Protein AF-A0A838JXX9-F1 (afdb_monomer_lite)

Foldseek 3Di:
DDDPFDQAFLQVQALAEEEECDLFQDPPLEGDPCNLVLLVVCVVVVHHYAYEYLAQADALQRSQVSSVVNNHHDDSLRYFYLLLLQLVVDAAQQEEAEDYHPSNVVSVVVSNHHYDDALVRHQAYEFFDDPPDDPSSLVSSLSNLLVPRAAAYSALDQWDQDPVGTDGGRVVVQVSSCVSNVDHHDYRAFLALSRVVSSCVRTDPDAYEYEEQDLRGGVNSQVVVVHAYEHECSGDDHPVCLCVRPPNHLYYHPGSVSSRPRQRQLDPVQKDKDADDLVCQVLVVVQCVQVVNPVVDDCSNVVVVVLVVVVFAQFIFIDGPNHGFWTWRKGDPLAAIETEDIGGHPSCPPNCNSVVSVVVRCVGCVVVVHPYYDYDDDPPPVVVVVVCVVVVDDDDDDDDDDDDDDPDDPPDDD

pLDDT: mean 88.11, std 12.39, range [24.52, 98.75]

Sequence (414 aa):
MRAPGAAGAIVDRYAGVVFDVDGVLLRLHQPIDGAAESLAALRQRGIAVAFVTNNASRTSAQVADALEAAGIAADAEQVTTSSTAAAQLLKPGTRCLVIGMDGLRTALADRGCPTVTEPDGADAVVVGLQTDLTWDDLRRATLALARGARFLGTNADRSYPAPEGPWPGNGAILAALATASGRQPEIAGKPSPALFRAAAERLPAGPLLMVGDRPETDLDGAAALGWDTALVLTGVTPATEADAVRPRPTWVLQDLRALLDHVPSVPRDDVIVRPARATDSSAILGLWDQAGMLGYTREPERDISAVLAADAGAFLVAEAAGETVGVLMGSNDGRRGWINRLAIAPQHRARGIGRALVAEAERVMGAGGLPQANLLVFADNRDAQDFWERLGYSASAPVTLRSKRLGASPADPC

Radius of gyration: 27.21 Å; chains: 1; bounding box: 57×58×82 Å

Structure (mmCIF, N/CA/C/O backbone):
data_AF-A0A838JXX9-F1
#
_entry.id   AF-A0A838JXX9-F1
#
loop_
_atom_site.group_PDB
_atom_site.id
_atom_site.type_symbol
_atom_site.label_atom_id
_atom_site.label_alt_id
_atom_site.label_comp_id
_atom_site.label_asym_id
_atom_site.label_entity_id
_atom_site.label_seq_id
_atom_site.pdbx_PDB_ins_code
_atom_site.Cartn_x
_atom_site.Cartn_y
_atom_site.Cartn_z
_atom_site.occupancy
_atom_site.B_iso_or_equiv
_atom_site.auth_seq_id
_atom_site.auth_comp_id
_atom_site.auth_asym_id
_atom_site.auth_atom_id
_atom_site.pdbx_PDB_model_num
ATOM 1 N N . MET A 1 1 ? -31.730 -11.196 6.266 1.00 27.06 1 MET A N 1
ATOM 2 C CA . MET A 1 1 ? -31.834 -10.424 7.522 1.00 27.06 1 MET A CA 1
ATOM 3 C C . MET A 1 1 ? -30.826 -11.029 8.496 1.00 27.06 1 MET A C 1
ATOM 5 O O . MET A 1 1 ? -31.078 -12.119 8.990 1.00 27.06 1 MET A O 1
ATOM 9 N N . ARG A 1 2 ? -29.625 -10.447 8.646 1.00 27.64 2 ARG A N 1
ATOM 10 C CA . ARG A 1 2 ? -28.645 -10.912 9.651 1.00 27.64 2 ARG A CA 1
ATOM 11 C C . ARG A 1 2 ? -29.079 -10.369 11.016 1.00 27.64 2 ARG A C 1
ATOM 13 O O . ARG A 1 2 ? -29.507 -9.222 11.091 1.00 27.64 2 ARG A O 1
ATOM 20 N N . ALA A 1 3 ? -29.032 -11.212 12.046 1.00 24.52 3 ALA A N 1
ATOM 21 C CA . ALA A 1 3 ? -29.399 -10.845 13.410 1.00 24.52 3 ALA A CA 1
ATOM 22 C C . ALA A 1 3 ? -28.509 -9.694 13.932 1.00 24.52 3 ALA A C 1
ATOM 24 O O . ALA A 1 3 ? -27.308 -9.695 13.643 1.00 24.52 3 ALA A O 1
ATOM 25 N N . PRO A 1 4 ? -29.060 -8.732 14.690 1.00 31.09 4 PRO A N 1
ATOM 26 C CA . PRO A 1 4 ? -28.270 -7.682 15.317 1.00 31.09 4 PRO A CA 1
ATOM 27 C C . PRO A 1 4 ? -27.535 -8.275 16.532 1.00 31.09 4 PRO A C 1
ATOM 29 O O . PRO A 1 4 ? -28.179 -8.823 17.422 1.00 31.09 4 PRO A O 1
ATOM 32 N N . GLY A 1 5 ? -26.196 -8.217 16.548 1.00 34.38 5 GLY A N 1
ATOM 33 C CA . GLY A 1 5 ? -25.401 -8.467 17.765 1.00 34.38 5 GLY A CA 1
ATOM 34 C C . GLY A 1 5 ? -24.294 -9.535 17.732 1.00 34.38 5 GLY A C 1
ATOM 35 O O . GLY A 1 5 ? -23.682 -9.768 18.769 1.00 34.38 5 GLY A O 1
ATOM 36 N N . ALA A 1 6 ? -23.976 -10.185 16.607 1.00 36.53 6 ALA A N 1
ATOM 37 C CA . ALA A 1 6 ? -22.829 -11.106 16.569 1.00 36.53 6 ALA A CA 1
ATOM 38 C C . ALA A 1 6 ? -21.516 -10.349 16.292 1.00 36.53 6 ALA A C 1
ATOM 40 O O . ALA A 1 6 ? -21.405 -9.675 15.267 1.00 36.53 6 ALA A O 1
ATOM 41 N N . ALA A 1 7 ? -20.526 -10.485 17.183 1.00 50.16 7 ALA A N 1
ATOM 42 C CA . ALA A 1 7 ? -19.151 -10.048 16.940 1.00 50.16 7 ALA A CA 1
ATOM 43 C C . ALA A 1 7 ? -18.660 -10.579 15.584 1.00 50.16 7 ALA A C 1
ATOM 45 O O . ALA A 1 7 ? -18.710 -11.781 15.339 1.00 50.16 7 ALA A O 1
ATOM 46 N N . GLY A 1 8 ? -18.241 -9.681 14.693 1.00 68.62 8 GLY A N 1
ATOM 47 C CA . GLY A 1 8 ? -17.673 -10.039 13.394 1.00 68.62 8 GLY A CA 1
ATOM 48 C C . GLY A 1 8 ? -16.162 -10.231 13.479 1.00 68.62 8 GLY A C 1
ATOM 49 O O . GLY A 1 8 ? -15.490 -9.604 14.305 1.00 68.62 8 GLY A O 1
ATOM 50 N N . ALA A 1 9 ? -15.620 -11.069 12.602 1.00 85.75 9 ALA A N 1
ATOM 51 C CA . ALA A 1 9 ? -14.184 -11.120 12.365 1.00 85.75 9 ALA A CA 1
ATOM 52 C C . ALA A 1 9 ? -13.671 -9.750 11.881 1.00 85.75 9 ALA A C 1
ATOM 54 O O . ALA A 1 9 ? -14.455 -8.965 11.337 1.00 85.75 9 ALA A O 1
ATOM 55 N N . ILE A 1 10 ? -12.369 -9.460 12.027 1.00 87.50 10 ILE A N 1
ATOM 56 C CA . ILE A 1 10 ? -11.745 -8.238 11.467 1.00 87.50 10 ILE A CA 1
ATOM 57 C C . ILE A 1 10 ? -12.203 -8.018 10.022 1.00 87.50 10 ILE A C 1
ATOM 59 O O . ILE A 1 10 ? -12.640 -6.922 9.663 1.00 87.50 10 ILE A O 1
ATOM 63 N N . VAL A 1 11 ? -12.152 -9.082 9.219 1.00 91.38 11 VAL A N 1
ATOM 64 C CA . VAL A 1 11 ? -12.445 -9.018 7.789 1.00 91.38 11 VAL A CA 1
ATOM 65 C C . VAL A 1 11 ? -13.894 -8.648 7.460 1.00 91.38 11 VAL A C 1
ATOM 67 O O . VAL A 1 11 ? -14.149 -8.045 6.422 1.00 91.38 11 VAL A O 1
ATOM 70 N N . ASP A 1 12 ? -14.845 -8.914 8.361 1.00 88.50 12 ASP A N 1
ATOM 71 C CA . ASP A 1 12 ? -16.271 -8.648 8.126 1.00 88.50 12 ASP A CA 1
ATOM 72 C C . ASP A 1 12 ? -16.591 -7.134 8.078 1.00 88.50 12 ASP A C 1
ATOM 74 O O . ASP A 1 12 ? -17.714 -6.740 7.761 1.00 88.50 12 ASP A O 1
ATOM 78 N N . ARG A 1 13 ? -15.614 -6.270 8.394 1.00 86.12 13 ARG A N 1
ATOM 79 C CA . ARG A 1 13 ? -15.711 -4.802 8.308 1.00 86.12 13 ARG A CA 1
ATOM 80 C C . ARG A 1 13 ? -15.449 -4.251 6.905 1.00 86.12 13 ARG A C 1
ATOM 82 O O . ARG A 1 13 ? -15.676 -3.062 6.680 1.00 86.12 13 ARG A O 1
ATOM 89 N N . TYR A 1 14 ? -14.964 -5.088 5.992 1.00 90.12 14 TYR A N 1
ATOM 90 C CA . TYR A 1 14 ? -14.453 -4.668 4.693 1.00 90.12 14 TYR A CA 1
ATOM 91 C C . TYR A 1 14 ? -15.254 -5.285 3.551 1.00 90.12 14 TYR A C 1
ATOM 93 O O . TYR A 1 14 ? -15.681 -6.435 3.609 1.00 90.12 14 TYR A O 1
ATOM 101 N N . ALA A 1 15 ? -15.453 -4.500 2.496 1.00 90.06 15 ALA A N 1
ATOM 102 C CA . ALA A 1 15 ? -16.063 -4.951 1.250 1.00 90.06 15 ALA A CA 1
ATOM 103 C C . ALA A 1 15 ? -15.082 -5.779 0.402 1.00 90.06 15 ALA A C 1
ATOM 105 O O . ALA A 1 15 ? -15.499 -6.639 -0.374 1.00 90.06 15 ALA A O 1
ATOM 106 N N . GLY A 1 16 ? -13.781 -5.540 0.573 1.00 95.88 16 GLY A N 1
ATOM 107 C CA . GLY A 1 16 ? -12.724 -6.308 -0.063 1.00 95.88 16 GLY A CA 1
ATOM 108 C C . GLY A 1 16 ? -11.379 -6.116 0.626 1.00 95.88 16 GLY A C 1
ATOM 109 O O . GLY A 1 16 ? -11.169 -5.149 1.363 1.00 95.88 16 GLY A O 1
ATOM 110 N N . VAL A 1 17 ? -10.473 -7.057 0.380 1.00 97.81 17 VAL A N 1
ATOM 111 C CA . VAL A 1 17 ? -9.122 -7.054 0.944 1.00 97.81 17 VAL A CA 1
ATOM 112 C C . VAL A 1 17 ? -8.101 -7.129 -0.181 1.00 97.81 17 VAL A C 1
ATOM 114 O O . VAL A 1 17 ? -8.206 -7.966 -1.078 1.00 97.81 17 VAL A O 1
ATOM 117 N N . VAL A 1 18 ? -7.113 -6.245 -0.128 1.00 98.06 18 VAL A N 1
ATOM 118 C CA . VAL A 1 18 ? -5.966 -6.233 -1.030 1.00 98.06 18 VAL A CA 1
ATOM 119 C C . VAL A 1 18 ? -4.769 -6.788 -0.271 1.00 98.06 18 VAL A C 1
ATOM 121 O O . VAL A 1 18 ? -4.442 -6.288 0.801 1.00 98.06 18 VAL A O 1
ATOM 124 N N . PHE A 1 19 ? -4.129 -7.819 -0.810 1.00 98.06 19 PHE A N 1
ATOM 125 C CA . PHE A 1 19 ? -2.959 -8.452 -0.204 1.00 98.06 19 PHE A CA 1
ATOM 126 C C . PHE A 1 19 ? -1.712 -8.131 -1.009 1.00 98.06 19 PHE A C 1
ATOM 128 O O . PHE A 1 19 ? -1.708 -8.332 -2.226 1.00 98.06 19 PHE A O 1
ATOM 135 N N . ASP A 1 20 ? -0.641 -7.709 -0.338 1.00 96.88 20 ASP A N 1
ATOM 136 C CA . ASP A 1 20 ? 0.683 -7.905 -0.917 1.00 96.88 20 ASP A CA 1
ATOM 137 C C . ASP A 1 20 ? 0.960 -9.403 -1.119 1.00 96.88 20 ASP A C 1
ATOM 139 O O . ASP A 1 20 ? 0.375 -10.257 -0.450 1.00 96.88 20 ASP A O 1
ATOM 143 N N . VAL A 1 21 ? 1.836 -9.736 -2.061 1.00 95.38 21 VAL A N 1
ATOM 144 C CA . VAL A 1 21 ? 2.231 -11.123 -2.327 1.00 95.38 21 VAL A CA 1
ATOM 145 C C . VAL A 1 21 ? 3.473 -11.496 -1.523 1.00 95.38 21 VAL A C 1
ATOM 147 O O . VAL A 1 21 ? 3.446 -12.457 -0.751 1.00 95.38 21 VAL A O 1
ATOM 150 N N . ASP A 1 22 ? 4.565 -10.758 -1.702 1.00 90.56 22 ASP A N 1
ATOM 151 C CA . ASP A 1 22 ? 5.859 -11.076 -1.102 1.00 90.56 22 ASP A CA 1
ATOM 152 C C . ASP A 1 22 ? 5.858 -10.716 0.394 1.00 90.56 22 ASP A C 1
ATOM 154 O O . ASP A 1 22 ? 5.472 -9.625 0.768 1.00 90.56 22 ASP A O 1
ATOM 158 N N . GLY A 1 23 ? 6.260 -11.632 1.278 1.00 87.31 23 GLY A N 1
ATOM 159 C CA . GLY A 1 23 ? 6.264 -11.399 2.734 1.00 87.31 23 GLY A CA 1
ATOM 160 C C . GLY A 1 23 ? 4.901 -11.560 3.425 1.00 87.31 23 GLY A C 1
ATOM 161 O O . GLY A 1 23 ? 4.857 -11.698 4.652 1.00 87.31 23 GLY A O 1
ATOM 162 N N . VAL A 1 24 ? 3.814 -11.651 2.650 1.00 95.56 24 VAL A N 1
ATOM 163 C CA . VAL A 1 24 ? 2.431 -11.808 3.142 1.00 95.56 24 VAL A CA 1
ATOM 164 C C . VAL A 1 24 ? 1.809 -13.146 2.736 1.00 95.56 24 VAL A C 1
ATOM 166 O O . VAL A 1 24 ? 1.259 -13.849 3.581 1.00 95.56 24 VAL A O 1
ATOM 169 N N . LEU A 1 25 ? 1.934 -13.533 1.463 1.00 96.50 25 LEU A N 1
ATOM 170 C CA . LEU A 1 25 ? 1.419 -14.801 0.929 1.00 96.50 25 LEU A CA 1
ATOM 171 C C . LEU A 1 25 ? 2.540 -15.785 0.623 1.00 96.50 25 LEU A C 1
ATOM 173 O O . LEU A 1 25 ? 2.426 -16.976 0.911 1.00 96.50 25 LEU A O 1
ATOM 177 N N . LEU A 1 26 ? 3.630 -15.273 0.054 1.00 92.50 26 LEU A N 1
ATOM 178 C CA . LEU A 1 26 ? 4.782 -16.050 -0.372 1.00 92.50 26 LEU A CA 1
ATOM 179 C C . LEU A 1 26 ? 6.061 -15.476 0.232 1.00 92.50 26 LEU A C 1
ATOM 181 O O . LEU A 1 26 ? 6.253 -14.265 0.317 1.00 92.50 26 LEU A O 1
ATOM 185 N N . ARG A 1 27 ? 7.001 -16.353 0.571 1.00 87.69 27 ARG A N 1
ATOM 186 C CA . ARG A 1 27 ? 8.402 -16.001 0.793 1.00 87.69 27 ARG A CA 1
ATOM 187 C C . ARG A 1 27 ? 9.219 -16.602 -0.342 1.00 87.69 27 ARG A C 1
ATOM 189 O O . ARG A 1 27 ? 9.474 -17.805 -0.364 1.00 87.69 27 ARG A O 1
ATOM 196 N N . LEU A 1 28 ? 9.614 -15.760 -1.300 1.00 83.31 28 LEU A N 1
ATOM 197 C CA . LEU A 1 28 ? 10.193 -16.170 -2.587 1.00 83.31 28 LEU A CA 1
ATOM 198 C C . LEU A 1 28 ? 9.243 -17.072 -3.399 1.00 83.31 28 LEU A C 1
ATOM 200 O O . LEU A 1 28 ? 8.471 -16.592 -4.220 1.00 83.31 28 LEU A O 1
ATOM 204 N N . HIS A 1 29 ? 9.329 -18.385 -3.195 1.00 81.00 29 HIS A N 1
ATOM 205 C CA . HIS A 1 29 ? 8.509 -19.402 -3.861 1.00 81.00 29 HIS A CA 1
ATOM 206 C C . HIS A 1 29 ? 7.795 -20.320 -2.861 1.00 81.00 29 HIS A C 1
ATOM 208 O O . HIS A 1 29 ? 7.113 -21.252 -3.272 1.00 81.00 29 HIS A O 1
ATOM 214 N N . GLN A 1 30 ? 7.983 -20.094 -1.558 1.00 87.81 30 GLN A N 1
ATOM 215 C CA . GLN A 1 30 ? 7.383 -20.910 -0.511 1.00 87.81 30 GLN A CA 1
ATOM 216 C C . GLN A 1 30 ? 6.131 -20.222 0.040 1.00 87.81 30 GLN A C 1
ATOM 218 O O . GLN A 1 30 ? 6.187 -19.014 0.287 1.00 87.81 30 GLN A O 1
ATOM 223 N N . PRO A 1 31 ? 5.025 -20.953 0.259 1.00 93.38 31 PRO A N 1
ATOM 224 C CA . PRO A 1 31 ? 3.861 -20.414 0.951 1.00 93.38 31 PRO A CA 1
ATOM 225 C C . PRO A 1 31 ? 4.226 -19.961 2.363 1.00 93.38 31 PRO A C 1
ATOM 227 O O . PRO A 1 31 ? 5.012 -20.611 3.057 1.00 93.38 31 PRO A O 1
ATOM 230 N N . ILE A 1 32 ? 3.620 -18.863 2.802 1.00 94.00 32 ILE A N 1
ATOM 231 C CA . ILE A 1 32 ? 3.613 -18.482 4.213 1.00 94.00 32 ILE A CA 1
ATOM 232 C C . ILE A 1 32 ? 2.564 -19.324 4.944 1.00 94.00 32 ILE A C 1
ATOM 234 O O . ILE A 1 32 ? 1.447 -19.507 4.458 1.00 94.00 32 ILE A O 1
ATOM 238 N N . ASP A 1 33 ? 2.939 -19.851 6.111 1.00 93.94 33 ASP A N 1
ATOM 239 C CA . ASP A 1 33 ? 2.070 -20.695 6.936 1.00 93.94 33 ASP A CA 1
ATOM 240 C C . ASP A 1 33 ? 0.742 -19.992 7.262 1.00 93.94 33 ASP A C 1
ATOM 242 O O . ASP A 1 33 ? 0.721 -18.833 7.680 1.00 93.94 33 ASP A O 1
ATOM 246 N N . GLY A 1 34 ? -0.375 -20.695 7.066 1.00 92.62 34 GLY A N 1
ATOM 247 C CA . GLY A 1 34 ? -1.721 -20.174 7.302 1.00 92.62 34 GLY A CA 1
ATOM 248 C C . GLY A 1 34 ? -2.283 -19.264 6.203 1.00 92.62 34 GLY A C 1
ATOM 249 O O . GLY A 1 34 ? -3.446 -18.862 6.306 1.00 92.62 34 GLY A O 1
ATOM 250 N N . ALA A 1 35 ? -1.516 -18.909 5.163 1.00 95.44 35 ALA A N 1
ATOM 251 C CA . ALA A 1 35 ? -1.989 -18.005 4.112 1.00 95.44 35 ALA A CA 1
ATOM 252 C C . ALA A 1 35 ? -3.104 -18.629 3.259 1.00 95.44 35 ALA A C 1
ATOM 254 O O . ALA A 1 35 ? -4.145 -18.000 3.040 1.00 95.44 35 ALA A O 1
ATOM 255 N N . ALA A 1 36 ? -2.916 -19.878 2.823 1.00 95.50 36 ALA A N 1
ATOM 256 C CA . ALA A 1 36 ? -3.867 -20.585 1.968 1.00 95.50 36 ALA A CA 1
ATOM 257 C C . ALA A 1 36 ? -5.201 -20.830 2.686 1.00 95.50 36 ALA A C 1
ATOM 259 O O . ALA A 1 36 ? -6.271 -20.527 2.152 1.00 95.50 36 ALA A O 1
ATOM 260 N N . GLU A 1 37 ? -5.141 -21.298 3.933 1.00 95.88 37 GLU A N 1
ATOM 261 C CA . GLU A 1 37 ? -6.308 -21.550 4.776 1.00 95.88 37 GLU A CA 1
ATOM 262 C C . GLU A 1 37 ? -7.079 -20.258 5.061 1.00 95.88 37 GLU A C 1
ATOM 264 O O . GLU A 1 37 ? -8.312 -20.241 4.991 1.00 95.88 37 GLU A O 1
ATOM 269 N N . SER A 1 38 ? -6.366 -19.159 5.329 1.00 96.12 38 SER A N 1
ATOM 270 C CA . SER A 1 38 ? -6.983 -17.856 5.595 1.00 96.12 38 SER A CA 1
ATOM 271 C C . SER A 1 38 ? -7.722 -17.331 4.366 1.00 96.12 38 SER A C 1
ATOM 273 O O . SER A 1 38 ? -8.893 -16.966 4.463 1.00 96.12 38 SER A O 1
ATOM 275 N N . LEU A 1 39 ? -7.099 -17.354 3.183 1.00 96.62 39 LEU A N 1
ATOM 276 C CA . LEU A 1 39 ? -7.752 -16.918 1.944 1.00 96.62 39 LEU A CA 1
ATOM 277 C C . LEU A 1 39 ? -8.941 -17.802 1.562 1.00 96.62 39 LEU A C 1
ATOM 279 O O . LEU A 1 39 ? -9.971 -17.278 1.129 1.00 96.62 39 LEU A O 1
ATOM 283 N N . ALA A 1 40 ? -8.847 -19.117 1.767 1.00 95.94 40 ALA A N 1
ATOM 284 C CA . ALA A 1 40 ? -9.978 -20.016 1.571 1.00 95.94 40 ALA A CA 1
ATOM 285 C C . ALA A 1 40 ? -11.153 -19.653 2.497 1.00 95.94 40 ALA A C 1
ATOM 287 O O . ALA A 1 40 ? -12.294 -19.554 2.039 1.00 95.94 40 ALA A O 1
ATOM 288 N N . ALA A 1 41 ? -10.885 -19.379 3.777 1.00 94.75 41 ALA A N 1
ATOM 289 C CA . ALA A 1 41 ? -11.904 -18.963 4.739 1.00 94.75 41 ALA A CA 1
ATOM 290 C C . ALA A 1 41 ? -12.523 -17.592 4.400 1.00 94.75 41 ALA A C 1
ATOM 292 O O . ALA A 1 41 ? -13.737 -17.414 4.528 1.00 94.75 41 ALA A O 1
ATOM 293 N N . LEU A 1 42 ? -11.725 -16.634 3.919 1.00 94.19 42 LEU A N 1
ATOM 294 C CA . LEU A 1 42 ? -12.211 -15.331 3.449 1.00 94.19 42 LEU A CA 1
ATOM 295 C C . LEU A 1 42 ? -13.163 -15.486 2.254 1.00 94.19 42 LEU A C 1
ATOM 297 O O . LEU A 1 42 ? -14.248 -14.900 2.243 1.00 94.19 42 LEU A O 1
ATOM 301 N N . ARG A 1 43 ? -12.806 -16.336 1.285 1.00 92.38 43 ARG A N 1
ATOM 302 C CA . ARG A 1 43 ? -13.653 -16.642 0.121 1.00 92.38 43 ARG A CA 1
ATOM 303 C C . ARG A 1 43 ? -14.957 -17.328 0.521 1.00 92.38 43 ARG A C 1
ATOM 305 O O . ARG A 1 43 ? -16.014 -16.945 0.032 1.00 92.38 43 ARG A O 1
ATOM 312 N N . GLN A 1 44 ? -14.915 -18.283 1.455 1.00 92.31 44 GLN A N 1
ATOM 313 C CA . GLN A 1 44 ? -16.123 -18.930 1.993 1.00 92.31 44 GLN A CA 1
ATOM 314 C C . GLN A 1 44 ? -17.068 -17.937 2.689 1.00 92.31 44 GLN A C 1
ATOM 316 O O . GLN A 1 44 ? -18.282 -18.139 2.697 1.00 92.31 44 GLN A O 1
ATOM 321 N N . ARG A 1 45 ? -16.528 -16.842 3.238 1.00 90.25 45 ARG A N 1
ATOM 322 C CA . ARG A 1 45 ? -17.300 -15.729 3.813 1.00 90.25 45 ARG A CA 1
ATOM 323 C C . ARG A 1 45 ? -17.826 -14.734 2.772 1.00 90.25 45 ARG A C 1
ATOM 325 O O . ARG A 1 45 ? -18.565 -13.826 3.143 1.00 90.25 45 ARG A O 1
ATOM 332 N N . GLY A 1 46 ? -17.482 -14.903 1.495 1.00 90.31 46 GLY A N 1
ATOM 333 C CA . GLY A 1 46 ? -17.878 -14.007 0.408 1.00 90.31 46 GLY A CA 1
ATOM 334 C C . GLY A 1 46 ? -17.086 -12.699 0.356 1.00 90.31 46 GLY A C 1
ATOM 335 O O . GLY A 1 46 ? -17.553 -11.740 -0.252 1.00 90.31 46 GLY A O 1
ATOM 336 N N . ILE A 1 47 ? -15.914 -12.639 0.995 1.00 93.25 47 ILE A N 1
ATOM 337 C CA . ILE A 1 47 ? -15.040 -11.464 0.942 1.00 93.25 47 ILE A CA 1
ATOM 338 C C . ILE A 1 47 ? -14.280 -11.462 -0.385 1.00 93.25 47 ILE A C 1
ATOM 340 O O . ILE A 1 47 ? -13.601 -12.434 -0.724 1.00 93.25 47 ILE A O 1
ATOM 344 N N . ALA A 1 48 ? -14.382 -10.360 -1.128 1.00 95.31 48 ALA A N 1
ATOM 345 C CA . ALA A 1 48 ? -13.628 -10.170 -2.358 1.00 95.31 48 ALA A CA 1
ATOM 346 C C . ALA A 1 48 ? -12.145 -9.922 -2.049 1.00 95.31 48 ALA A C 1
ATOM 348 O O . ALA A 1 48 ? -11.811 -9.164 -1.136 1.00 95.31 48 ALA A O 1
ATOM 349 N N . VAL A 1 49 ? -11.258 -10.547 -2.823 1.00 96.69 49 VAL A N 1
ATOM 350 C CA . VAL A 1 49 ? -9.807 -10.425 -2.644 1.00 96.69 49 VAL A CA 1
ATOM 351 C C . VAL A 1 49 ? -9.133 -9.991 -3.938 1.00 96.69 49 VAL A C 1
ATOM 353 O O . VAL A 1 49 ? -9.527 -10.427 -5.023 1.00 96.69 49 VAL A O 1
ATOM 356 N N . ALA A 1 50 ? -8.113 -9.152 -3.804 1.00 97.38 50 ALA A N 1
ATOM 357 C CA . ALA A 1 50 ? -7.193 -8.787 -4.872 1.00 97.38 50 ALA A CA 1
ATOM 358 C C . ALA A 1 50 ? -5.750 -8.910 -4.374 1.00 97.38 50 ALA A C 1
ATOM 360 O O . ALA A 1 50 ? -5.477 -8.780 -3.180 1.00 97.38 50 ALA A O 1
ATOM 361 N N . PHE A 1 51 ? -4.829 -9.146 -5.299 1.00 97.62 51 PHE A N 1
ATOM 362 C CA . PHE A 1 51 ? -3.415 -9.346 -5.019 1.00 97.62 51 PHE A CA 1
ATOM 363 C C . PHE A 1 51 ? -2.600 -8.257 -5.697 1.00 97.62 51 PHE A C 1
ATOM 365 O O . PHE A 1 51 ? -2.825 -7.932 -6.866 1.00 97.62 51 PHE A O 1
ATOM 372 N N . VAL A 1 52 ? -1.635 -7.706 -4.975 1.00 96.94 52 VAL A N 1
ATOM 373 C CA . VAL A 1 52 ? -0.731 -6.685 -5.489 1.00 96.94 52 VAL A CA 1
ATOM 374 C C . VAL A 1 52 ? 0.715 -7.084 -5.261 1.00 96.94 52 VAL A C 1
ATOM 376 O O . VAL A 1 52 ? 1.043 -7.693 -4.254 1.00 96.94 52 VAL A O 1
ATOM 379 N N . THR A 1 53 ? 1.602 -6.747 -6.193 1.00 94.88 53 THR A N 1
ATOM 380 C CA . THR A 1 53 ?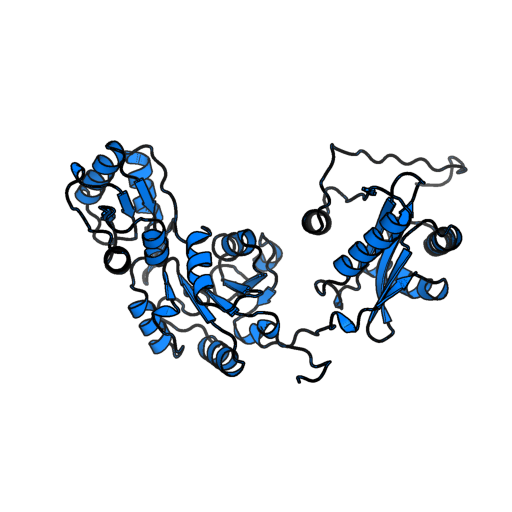 3.046 -6.959 -6.008 1.00 94.88 53 THR A CA 1
ATOM 381 C C . THR A 1 53 ? 3.853 -5.897 -6.743 1.00 94.88 53 THR A C 1
ATOM 383 O O . THR A 1 53 ? 3.512 -5.482 -7.856 1.00 94.88 53 THR A O 1
ATOM 386 N N . ASN A 1 54 ? 4.966 -5.472 -6.138 1.00 93.06 54 ASN A N 1
ATOM 387 C CA . ASN A 1 54 ? 5.945 -4.625 -6.817 1.00 93.06 54 ASN A CA 1
ATOM 388 C C . ASN A 1 54 ? 6.813 -5.402 -7.816 1.00 93.06 54 ASN A C 1
ATOM 390 O O . ASN A 1 54 ? 7.514 -4.773 -8.613 1.00 93.06 54 ASN A O 1
ATOM 394 N N . ASN A 1 55 ? 6.731 -6.733 -7.858 1.00 86.06 55 ASN A N 1
ATOM 395 C CA . ASN A 1 55 ? 7.484 -7.540 -8.803 1.00 86.06 55 ASN A CA 1
ATOM 396 C C . ASN A 1 55 ? 7.021 -7.290 -10.252 1.00 86.06 55 ASN A C 1
ATOM 398 O O . ASN A 1 55 ? 5.920 -7.660 -10.652 1.00 86.06 55 ASN A O 1
ATOM 402 N N . ALA A 1 56 ? 7.899 -6.668 -11.041 1.00 84.00 56 ALA A N 1
ATOM 403 C CA . ALA A 1 56 ? 7.668 -6.343 -12.448 1.00 84.00 56 ALA A CA 1
ATOM 404 C C . ALA A 1 56 ? 8.133 -7.443 -13.422 1.00 84.00 56 ALA A C 1
ATOM 406 O O . ALA A 1 56 ? 7.908 -7.334 -14.629 1.00 84.00 56 ALA A O 1
ATOM 407 N N . SER A 1 57 ? 8.833 -8.469 -12.920 1.00 85.50 57 SER A N 1
ATOM 408 C CA . SER A 1 57 ? 9.473 -9.487 -13.762 1.00 85.50 57 SER A CA 1
ATOM 409 C C . SER A 1 57 ? 8.501 -10.548 -14.274 1.00 85.50 57 SER A C 1
ATOM 411 O O . SER A 1 57 ? 8.660 -11.031 -15.393 1.00 85.50 57 SER A O 1
ATOM 413 N N . ARG A 1 58 ? 7.478 -10.871 -13.475 1.00 90.25 58 ARG A N 1
ATOM 414 C CA . ARG A 1 58 ? 6.450 -11.870 -13.782 1.00 90.25 58 ARG A CA 1
ATOM 415 C C . ARG A 1 58 ? 5.183 -11.210 -14.317 1.00 90.25 58 ARG A C 1
ATOM 417 O O . ARG A 1 58 ? 4.842 -10.090 -13.940 1.00 90.25 58 ARG A O 1
ATOM 424 N N . THR A 1 59 ? 4.480 -11.917 -15.192 1.00 94.75 59 THR A N 1
ATOM 425 C CA . THR A 1 59 ? 3.125 -11.548 -15.623 1.00 94.75 59 THR A CA 1
ATOM 426 C C . THR A 1 59 ? 2.114 -11.796 -14.499 1.00 94.75 59 THR A C 1
ATOM 428 O O . THR A 1 59 ? 2.383 -12.575 -13.583 1.00 94.75 59 THR A O 1
ATOM 431 N N . SER A 1 60 ? 0.930 -11.177 -14.573 1.00 95.06 60 SER A N 1
ATOM 432 C CA . SER A 1 60 ? -0.158 -11.457 -13.621 1.00 95.06 60 SER A CA 1
ATOM 433 C C . SER A 1 60 ? -0.539 -12.943 -13.600 1.00 95.06 60 SER A C 1
ATOM 435 O O . SER A 1 60 ? -0.746 -13.491 -12.523 1.00 95.06 60 SER A O 1
ATOM 437 N N . ALA A 1 61 ? -0.536 -13.611 -14.761 1.00 95.94 61 ALA A N 1
ATOM 438 C CA . ALA A 1 61 ? -0.780 -15.050 -14.868 1.00 95.94 61 ALA A CA 1
ATOM 439 C C . ALA A 1 61 ? 0.298 -15.878 -14.149 1.00 95.94 61 ALA A C 1
ATOM 441 O O . ALA A 1 61 ? -0.026 -16.722 -13.331 1.00 95.94 61 ALA A O 1
ATOM 442 N N . GLN A 1 62 ? 1.582 -15.566 -14.344 1.00 95.12 62 GLN A N 1
ATOM 443 C CA . GLN A 1 62 ? 2.667 -16.274 -13.648 1.00 95.12 62 GLN A CA 1
ATOM 444 C C . GLN A 1 62 ? 2.644 -16.076 -12.125 1.00 95.12 62 GLN A C 1
ATOM 446 O O . GLN A 1 62 ? 3.108 -16.937 -11.380 1.00 95.12 62 GLN A O 1
ATOM 451 N N . VAL A 1 63 ? 2.167 -14.924 -11.646 1.00 95.19 63 VAL A N 1
ATOM 452 C CA . VAL A 1 63 ? 1.968 -14.697 -10.208 1.00 95.19 63 VAL A CA 1
ATOM 453 C C . VAL A 1 63 ? 0.770 -15.501 -9.703 1.00 95.19 63 VAL A C 1
ATOM 455 O O . VAL A 1 63 ? 0.882 -16.114 -8.646 1.00 95.19 63 VAL A O 1
ATOM 458 N N . ALA A 1 64 ? -0.332 -15.545 -10.456 1.00 96.38 64 ALA A N 1
ATOM 459 C CA . ALA A 1 64 ? -1.484 -16.388 -10.147 1.00 96.38 64 ALA A CA 1
ATOM 460 C C . ALA A 1 64 ? -1.092 -17.875 -10.080 1.00 96.38 64 ALA A C 1
ATOM 462 O O . ALA A 1 64 ? -1.311 -18.498 -9.047 1.00 96.38 64 ALA A O 1
ATOM 463 N N . ASP A 1 65 ? -0.376 -18.398 -11.080 1.00 96.12 65 ASP A N 1
ATOM 464 C CA . ASP A 1 65 ? 0.140 -19.776 -11.092 1.00 96.12 65 ASP A CA 1
ATOM 465 C C . ASP A 1 65 ? 1.012 -20.080 -9.858 1.00 96.12 65 ASP A C 1
ATOM 467 O O . ASP A 1 65 ? 0.954 -21.167 -9.282 1.00 96.12 65 ASP A O 1
ATOM 471 N N . ALA A 1 66 ? 1.833 -19.115 -9.424 1.00 94.62 66 ALA A N 1
ATOM 472 C CA . ALA A 1 66 ? 2.670 -19.265 -8.234 1.00 94.62 66 ALA A CA 1
ATOM 473 C C . ALA A 1 66 ? 1.847 -19.300 -6.936 1.00 94.62 66 ALA A C 1
ATOM 475 O O . ALA A 1 66 ? 2.197 -20.035 -6.012 1.00 94.62 66 ALA A O 1
ATOM 476 N N . LEU A 1 67 ? 0.762 -18.524 -6.862 1.00 96.44 67 LEU A N 1
ATOM 477 C CA . LEU A 1 67 ? -0.190 -18.577 -5.754 1.00 96.44 67 LEU A CA 1
ATOM 478 C C . LEU A 1 67 ? -0.949 -19.913 -5.759 1.00 96.44 67 LEU A C 1
ATOM 480 O O . LEU A 1 67 ? -1.054 -20.551 -4.711 1.00 96.44 67 LEU A O 1
ATOM 484 N N . GLU A 1 68 ? -1.382 -20.398 -6.923 1.00 96.62 68 GLU A N 1
ATOM 485 C CA . GLU A 1 68 ? -2.059 -21.693 -7.048 1.00 96.62 68 GLU A CA 1
ATOM 486 C C . GLU A 1 68 ? -1.154 -22.857 -6.635 1.00 96.62 68 GLU A C 1
ATOM 488 O O . GLU A 1 68 ? -1.570 -23.725 -5.864 1.00 96.62 68 GLU A O 1
ATOM 493 N N . ALA A 1 69 ? 0.113 -22.844 -7.060 1.00 95.31 69 ALA A N 1
ATOM 494 C CA . ALA A 1 69 ? 1.118 -23.819 -6.633 1.00 95.31 69 ALA A CA 1
ATOM 495 C C . ALA A 1 69 ? 1.363 -23.796 -5.111 1.00 95.31 69 ALA A C 1
ATOM 497 O O . ALA A 1 69 ? 1.764 -24.804 -4.528 1.00 95.31 69 ALA A O 1
ATOM 498 N N . ALA A 1 70 ? 1.095 -22.660 -4.465 1.00 94.19 70 ALA A N 1
ATOM 499 C CA . ALA A 1 70 ? 1.148 -22.468 -3.021 1.00 94.19 70 ALA A CA 1
ATOM 500 C C . ALA A 1 70 ? -0.177 -22.815 -2.305 1.00 94.19 70 ALA A C 1
ATOM 502 O O . ALA A 1 70 ? -0.297 -22.602 -1.099 1.00 94.19 70 ALA A O 1
ATOM 503 N N . GLY A 1 71 ? -1.171 -23.355 -3.020 1.00 95.31 71 GLY A N 1
ATOM 504 C CA . GLY A 1 71 ? -2.484 -23.721 -2.479 1.00 95.31 71 GLY A CA 1
ATOM 505 C C . GLY A 1 71 ? -3.468 -22.552 -2.360 1.00 95.31 71 GLY A C 1
ATOM 506 O O . GLY A 1 71 ? -4.557 -22.717 -1.810 1.00 95.31 71 GLY A O 1
ATOM 507 N N . ILE A 1 72 ? -3.112 -21.374 -2.876 1.00 96.00 72 ILE A N 1
ATOM 508 C CA . ILE A 1 72 ? -3.957 -20.182 -2.896 1.00 96.00 72 ILE A CA 1
ATOM 509 C C . ILE A 1 72 ? -4.602 -20.089 -4.276 1.00 96.00 72 ILE A C 1
ATOM 511 O O . ILE A 1 72 ? -3.963 -19.687 -5.240 1.00 96.00 72 ILE A O 1
ATOM 515 N N . ALA A 1 73 ? -5.888 -20.424 -4.375 1.00 93.94 73 ALA A N 1
ATOM 516 C CA . ALA A 1 73 ? -6.633 -20.192 -5.610 1.00 93.94 73 ALA A CA 1
ATOM 517 C C . ALA A 1 73 ? -6.573 -18.697 -5.974 1.00 93.94 73 ALA A C 1
ATOM 519 O O . ALA A 1 73 ? -6.903 -17.858 -5.132 1.00 93.94 73 ALA A O 1
ATOM 520 N N . ALA A 1 74 ? -6.163 -18.359 -7.194 1.00 94.75 74 ALA A N 1
ATOM 521 C CA . ALA A 1 74 ? -6.016 -16.982 -7.652 1.00 94.75 74 ALA A CA 1
ATOM 522 C C . ALA A 1 74 ? -6.164 -16.916 -9.173 1.00 94.75 74 ALA A C 1
ATOM 524 O O . ALA A 1 74 ? -5.439 -17.600 -9.881 1.00 94.75 74 ALA A O 1
ATOM 525 N N . ASP A 1 75 ? -7.049 -16.052 -9.664 1.00 94.69 75 ASP A N 1
ATOM 526 C CA . ASP A 1 75 ? -7.148 -15.781 -11.099 1.00 94.69 75 ASP A CA 1
ATOM 527 C C . ASP A 1 75 ? -6.195 -14.640 -11.488 1.00 94.69 75 ASP A C 1
ATOM 529 O O . ASP A 1 75 ? -5.941 -13.722 -10.697 1.00 94.69 75 ASP A O 1
ATOM 533 N N . ALA A 1 76 ? -5.692 -14.647 -12.726 1.00 94.38 76 ALA A N 1
ATOM 534 C CA . ALA A 1 76 ? -4.785 -13.611 -13.229 1.00 94.38 76 ALA A CA 1
ATOM 535 C C . ALA A 1 76 ? -5.404 -12.204 -13.137 1.00 94.38 76 ALA A C 1
ATOM 537 O O . ALA A 1 76 ? -4.709 -11.224 -12.866 1.00 94.38 76 ALA A O 1
ATOM 538 N N . GLU A 1 77 ? -6.722 -12.100 -13.304 1.00 93.62 77 GLU A N 1
ATOM 539 C CA . GLU A 1 77 ? -7.491 -10.867 -13.187 1.00 93.62 77 GLU A CA 1
ATOM 540 C C . GLU A 1 77 ? -7.471 -10.299 -11.769 1.00 93.62 77 GLU A C 1
ATOM 542 O O . GLU A 1 77 ? -7.611 -9.089 -11.615 1.00 93.62 77 GLU A O 1
ATOM 547 N N . GLN A 1 78 ? -7.275 -11.129 -10.741 1.00 95.31 78 GLN A N 1
ATOM 548 C CA . GLN A 1 78 ? -7.167 -10.678 -9.353 1.00 95.31 78 GLN A CA 1
ATOM 549 C C . GLN A 1 78 ? -5.786 -10.090 -9.041 1.00 95.31 78 GLN A C 1
ATOM 551 O O . GLN A 1 78 ? -5.626 -9.452 -8.001 1.00 95.31 78 GLN A O 1
ATOM 556 N N . VAL A 1 79 ? -4.794 -10.288 -9.916 1.00 96.62 79 VAL A N 1
ATOM 557 C CA . VAL A 1 79 ? -3.406 -9.884 -9.688 1.00 96.62 79 VAL A CA 1
ATOM 558 C C . VAL A 1 79 ? -3.066 -8.590 -10.425 1.00 96.62 79 VAL A C 1
ATOM 560 O O . VAL A 1 79 ? -3.102 -8.505 -11.654 1.00 96.62 79 VAL A O 1
ATOM 563 N N . THR A 1 80 ? -2.624 -7.591 -9.664 1.00 95.75 80 THR A N 1
ATOM 564 C CA . THR A 1 80 ? -2.090 -6.327 -10.179 1.00 95.75 80 THR A CA 1
ATOM 565 C C . THR A 1 80 ? -0.603 -6.210 -9.845 1.00 95.75 80 THR A C 1
ATOM 567 O O . THR A 1 80 ? -0.204 -6.058 -8.693 1.00 95.75 80 THR A O 1
ATOM 570 N N . THR A 1 81 ? 0.242 -6.255 -10.871 1.00 95.94 81 THR A N 1
ATOM 571 C CA . THR A 1 81 ? 1.695 -6.063 -10.742 1.00 95.94 81 THR A CA 1
ATOM 572 C C . THR A 1 81 ? 2.067 -4.595 -10.962 1.00 95.94 81 THR A C 1
ATOM 574 O O . THR A 1 81 ? 1.356 -3.853 -11.650 1.00 95.94 81 THR A O 1
ATOM 577 N N . SER A 1 82 ? 3.233 -4.172 -10.477 1.00 95.38 82 SER A N 1
ATOM 578 C CA . SER A 1 82 ? 3.809 -2.859 -10.815 1.00 95.38 82 SER A CA 1
ATOM 579 C C . SER A 1 82 ? 3.974 -2.624 -12.325 1.00 95.38 82 SER A C 1
ATOM 581 O O . SER A 1 82 ? 3.867 -1.486 -12.782 1.00 95.38 82 SER A O 1
ATOM 583 N N . SER A 1 83 ? 4.155 -3.688 -13.115 1.00 95.56 83 SER A N 1
ATOM 584 C CA . SER A 1 83 ? 4.142 -3.648 -14.583 1.00 95.56 83 SER A CA 1
ATOM 585 C C . SER A 1 83 ? 2.780 -3.238 -15.143 1.00 95.56 83 SER A C 1
ATOM 587 O O . SER A 1 83 ? 2.704 -2.327 -15.967 1.00 95.56 83 SER A O 1
ATOM 589 N N . THR A 1 84 ? 1.694 -3.858 -14.666 1.00 94.38 84 THR A N 1
ATOM 590 C CA . THR A 1 84 ? 0.329 -3.486 -15.084 1.00 94.38 84 THR A CA 1
ATOM 591 C C . THR A 1 84 ? -0.024 -2.058 -14.665 1.00 94.38 84 THR A C 1
ATOM 593 O O . THR A 1 84 ? -0.545 -1.298 -15.482 1.00 94.38 84 THR A O 1
ATOM 596 N N . ALA A 1 85 ? 0.355 -1.647 -13.449 1.00 94.69 85 ALA A N 1
ATOM 597 C CA . ALA A 1 85 ? 0.174 -0.276 -12.976 1.00 94.69 85 ALA A CA 1
ATOM 598 C C . ALA A 1 85 ? 0.940 0.739 -13.845 1.00 94.69 85 ALA A C 1
ATOM 600 O O . ALA A 1 85 ? 0.383 1.765 -14.234 1.00 94.69 85 ALA A O 1
ATOM 601 N N . ALA A 1 86 ? 2.194 0.445 -14.212 1.00 95.62 86 ALA A N 1
ATOM 602 C CA . ALA A 1 86 ? 2.980 1.302 -15.100 1.00 95.62 86 ALA A CA 1
ATOM 603 C C . ALA A 1 86 ? 2.333 1.432 -16.485 1.00 95.62 86 ALA A C 1
ATOM 605 O O . ALA A 1 86 ? 2.199 2.539 -17.006 1.00 95.62 86 ALA A O 1
ATOM 606 N N . ALA A 1 87 ? 1.873 0.322 -17.064 1.00 95.31 87 ALA A N 1
ATOM 607 C CA . ALA A 1 87 ? 1.195 0.337 -18.354 1.00 95.31 87 ALA A CA 1
ATOM 608 C C . ALA A 1 87 ? -0.098 1.176 -18.316 1.00 95.31 87 ALA A C 1
ATOM 610 O O . ALA A 1 87 ? -0.367 1.951 -19.233 1.00 95.31 87 ALA A O 1
ATOM 611 N N . GLN A 1 88 ? -0.880 1.104 -17.236 1.00 92.94 88 GLN A N 1
ATOM 612 C CA . GLN A 1 88 ? -2.112 1.890 -17.088 1.00 92.94 88 GLN A CA 1
ATOM 613 C C . GLN A 1 88 ? -1.887 3.410 -17.061 1.00 92.94 88 GLN A C 1
ATOM 615 O O . GLN A 1 88 ? -2.765 4.158 -17.495 1.00 92.94 88 GLN A O 1
ATOM 620 N N . LEU A 1 89 ? -0.710 3.878 -16.634 1.00 93.69 89 LEU A N 1
ATOM 621 C CA . LEU A 1 89 ? -0.342 5.300 -16.676 1.00 93.69 89 LEU A CA 1
ATOM 622 C C . LEU A 1 89 ? -0.075 5.819 -18.098 1.00 93.69 89 LEU A C 1
ATOM 624 O O . LEU A 1 89 ? 0.076 7.031 -18.297 1.00 93.69 89 LEU A O 1
ATOM 628 N N . LEU A 1 90 ? 0.008 4.928 -19.087 1.00 96.00 90 LEU A N 1
ATOM 629 C CA . LEU A 1 90 ? 0.242 5.249 -20.490 1.00 96.00 90 LEU A CA 1
ATOM 630 C C . LEU A 1 90 ? -1.062 5.192 -21.293 1.00 96.00 90 LEU A C 1
ATOM 632 O O . LEU A 1 90 ? -2.016 4.479 -20.964 1.00 96.00 90 LEU A O 1
ATOM 636 N N . LYS A 1 91 ? -1.103 5.966 -22.381 1.00 96.88 91 LYS A N 1
ATOM 637 C CA . LYS A 1 91 ? -2.202 5.911 -23.348 1.00 96.88 91 LYS A CA 1
ATOM 638 C C . LYS A 1 91 ? -1.940 4.754 -24.324 1.00 96.88 91 LYS A C 1
ATOM 640 O O . LYS A 1 91 ? -0.780 4.515 -24.667 1.00 96.88 91 LYS A O 1
ATOM 645 N N . PRO A 1 92 ? -2.981 4.060 -24.820 1.00 97.56 92 PRO A N 1
ATOM 646 C CA . PRO A 1 92 ? -2.772 3.106 -25.902 1.00 97.56 92 PRO A CA 1
ATOM 647 C C . PRO A 1 92 ? -2.135 3.829 -27.100 1.00 97.56 92 PRO A C 1
ATOM 649 O O . PRO A 1 92 ? -2.452 4.989 -27.371 1.00 97.56 92 PRO A O 1
ATOM 652 N N . GLY A 1 93 ? -1.210 3.161 -27.785 1.00 97.56 93 GLY A N 1
ATOM 653 C CA . GLY A 1 93 ? -0.415 3.714 -28.882 1.00 97.56 93 GLY A CA 1
ATOM 654 C C . GLY A 1 93 ? 0.871 4.437 -28.463 1.00 97.56 93 GLY A C 1
ATOM 655 O O . GLY A 1 93 ? 1.670 4.759 -29.336 1.00 97.56 93 GLY A O 1
ATOM 656 N N . THR A 1 94 ? 1.121 4.670 -27.165 1.00 98.50 94 THR A N 1
ATOM 657 C CA . THR A 1 94 ? 2.404 5.230 -26.698 1.00 98.50 94 THR A CA 1
ATOM 658 C C . THR A 1 94 ? 3.562 4.289 -27.039 1.00 98.50 94 THR A C 1
ATOM 660 O O . THR A 1 94 ? 3.582 3.142 -26.586 1.00 98.50 94 THR A O 1
ATOM 663 N N . ARG A 1 95 ? 4.544 4.774 -27.810 1.00 98.38 95 ARG A N 1
ATOM 664 C CA . ARG A 1 95 ? 5.733 4.000 -28.192 1.00 98.38 95 ARG A CA 1
ATOM 665 C C . ARG A 1 95 ? 6.728 3.966 -27.041 1.00 98.38 95 ARG A C 1
ATOM 667 O O . ARG A 1 95 ? 7.218 5.008 -26.604 1.00 98.38 95 ARG A O 1
ATOM 674 N N . CYS A 1 96 ? 7.024 2.772 -26.550 1.00 98.50 96 CYS A N 1
ATOM 675 C CA . CYS A 1 96 ? 7.796 2.576 -25.330 1.00 98.50 96 CYS A CA 1
ATOM 676 C C . CYS A 1 96 ? 9.166 1.977 -25.636 1.00 98.50 96 CYS A C 1
ATOM 678 O O . CYS A 1 96 ? 9.260 0.903 -26.224 1.00 98.50 96 CYS A O 1
ATOM 680 N N . LEU A 1 97 ? 10.236 2.630 -25.194 1.00 98.50 97 LEU A N 1
ATOM 681 C CA . LEU A 1 97 ? 11.539 1.988 -25.065 1.00 98.50 97 LEU A CA 1
ATOM 682 C C . LEU A 1 97 ? 11.587 1.301 -23.700 1.00 98.50 97 LEU A C 1
ATOM 684 O O . LEU A 1 97 ? 11.422 1.949 -22.667 1.00 98.50 97 LEU A O 1
ATOM 688 N N . VAL A 1 98 ? 11.762 -0.018 -23.701 1.00 98.12 98 VAL A N 1
ATOM 689 C CA . VAL A 1 98 ? 11.546 -0.853 -22.512 1.00 98.12 98 VAL A CA 1
ATOM 690 C C . VAL A 1 98 ? 12.851 -1.486 -22.048 1.00 98.12 98 VAL A C 1
ATOM 692 O O . VAL A 1 98 ? 13.483 -2.223 -22.807 1.00 98.12 98 VAL A O 1
ATOM 695 N N . ILE A 1 99 ? 13.198 -1.243 -20.785 1.00 98.31 99 ILE A N 1
ATOM 696 C CA . ILE A 1 99 ? 14.157 -2.048 -20.021 1.00 98.31 99 ILE A CA 1
ATOM 697 C C . ILE A 1 99 ? 13.331 -2.838 -19.015 1.00 98.31 99 ILE A C 1
ATOM 699 O O . ILE A 1 99 ? 12.656 -2.244 -18.182 1.00 98.31 99 ILE A O 1
ATOM 703 N N . GLY A 1 100 ? 13.322 -4.160 -19.117 1.00 96.19 100 GLY A N 1
ATOM 704 C CA . GLY A 1 100 ? 12.511 -5.006 -18.251 1.00 96.19 100 GLY A CA 1
ATOM 705 C C . GLY A 1 100 ? 12.237 -6.385 -18.837 1.00 96.19 100 GLY A C 1
ATOM 706 O O . GLY A 1 100 ? 12.297 -6.596 -20.053 1.00 96.19 100 GLY A O 1
ATOM 707 N N . MET A 1 101 ? 11.923 -7.318 -17.943 1.00 94.38 101 MET A N 1
ATOM 708 C CA . MET A 1 101 ? 11.571 -8.704 -18.266 1.00 94.38 101 MET A CA 1
ATOM 709 C C . MET A 1 101 ? 10.130 -8.842 -18.802 1.00 94.38 101 MET A C 1
ATOM 711 O O . MET A 1 101 ? 9.402 -7.857 -18.973 1.00 94.38 101 MET A O 1
ATOM 715 N N . ASP A 1 102 ? 9.718 -10.081 -19.075 1.00 91.19 102 ASP A N 1
ATOM 716 C CA . ASP A 1 102 ? 8.467 -10.430 -19.761 1.00 91.19 102 ASP A CA 1
ATOM 717 C C . ASP A 1 102 ? 7.208 -9.863 -19.104 1.00 91.19 102 ASP A C 1
ATOM 719 O O . ASP A 1 102 ? 6.291 -9.447 -19.816 1.00 91.19 102 ASP A O 1
ATOM 723 N N . GLY A 1 103 ? 7.167 -9.769 -17.769 1.00 94.31 103 GLY A N 1
ATOM 724 C CA . GLY A 1 103 ? 6.047 -9.163 -17.046 1.00 94.31 103 GLY A CA 1
ATOM 725 C C . GLY A 1 103 ? 5.730 -7.740 -17.514 1.00 94.31 103 GLY A C 1
ATOM 726 O O . GLY A 1 103 ? 4.572 -7.410 -17.775 1.00 94.31 103 GLY A O 1
ATOM 727 N N . LEU A 1 104 ? 6.759 -6.903 -17.688 1.00 97.06 104 LEU A N 1
ATOM 728 C CA . LEU A 1 104 ? 6.598 -5.530 -18.175 1.00 97.06 104 LEU A CA 1
ATOM 729 C C . LEU A 1 104 ? 6.234 -5.482 -19.660 1.00 97.06 104 LEU A C 1
ATOM 731 O O . LEU A 1 104 ? 5.355 -4.718 -20.058 1.00 97.06 104 LEU A O 1
ATOM 735 N N . ARG A 1 105 ? 6.890 -6.307 -20.481 1.00 96.12 105 ARG A N 1
ATOM 736 C CA . ARG A 1 105 ? 6.648 -6.346 -21.932 1.00 96.12 105 ARG A CA 1
ATOM 737 C C . ARG A 1 105 ? 5.217 -6.773 -22.247 1.00 96.12 105 ARG A C 1
ATOM 739 O O . ARG A 1 105 ? 4.567 -6.139 -23.074 1.00 96.12 105 ARG A O 1
ATOM 746 N N . THR A 1 106 ? 4.720 -7.783 -21.537 1.00 96.44 106 THR A N 1
ATOM 747 C CA . THR A 1 106 ? 3.344 -8.281 -21.659 1.00 96.44 106 THR A CA 1
ATOM 748 C C . THR A 1 106 ? 2.341 -7.211 -21.239 1.00 96.44 106 THR A C 1
ATOM 750 O O . THR A 1 106 ? 1.462 -6.867 -22.019 1.00 96.44 106 THR A O 1
ATOM 753 N N . ALA A 1 107 ? 2.534 -6.577 -20.075 1.00 95.88 107 ALA A N 1
ATOM 754 C CA . ALA A 1 107 ? 1.633 -5.526 -19.598 1.00 95.88 107 ALA A CA 1
ATOM 755 C C . ALA A 1 107 ? 1.523 -4.334 -20.570 1.00 95.88 107 ALA A C 1
ATOM 757 O O . ALA A 1 107 ? 0.438 -3.785 -20.770 1.00 95.88 107 ALA A O 1
ATOM 758 N N . LEU A 1 108 ? 2.634 -3.930 -21.195 1.00 97.62 108 LEU A N 1
ATOM 759 C CA . LEU A 1 108 ? 2.630 -2.880 -22.218 1.00 97.62 108 LEU A CA 1
ATOM 760 C C . LEU A 1 108 ? 1.933 -3.335 -23.506 1.00 97.62 108 LEU A C 1
ATOM 762 O O . LEU A 1 108 ? 1.180 -2.554 -24.090 1.00 97.62 108 LEU A O 1
ATOM 766 N N . ALA A 1 109 ? 2.140 -4.583 -23.931 1.00 97.19 109 ALA A N 1
ATOM 767 C CA . ALA A 1 109 ? 1.461 -5.149 -25.093 1.00 97.19 109 ALA A CA 1
ATOM 768 C C . ALA A 1 109 ? -0.063 -5.207 -24.888 1.00 97.19 109 ALA A C 1
ATOM 770 O O . ALA A 1 109 ? -0.799 -4.688 -25.727 1.00 97.19 109 ALA A O 1
ATOM 771 N N . ASP A 1 110 ? -0.526 -5.718 -23.743 1.00 95.69 110 ASP A N 1
ATOM 772 C CA . ASP A 1 110 ? -1.950 -5.805 -23.380 1.00 95.69 110 ASP A CA 1
ATOM 773 C C . ASP A 1 110 ? -2.612 -4.422 -23.315 1.00 95.69 110 ASP A C 1
ATOM 775 O O . ASP A 1 110 ? -3.773 -4.236 -23.681 1.00 95.69 110 ASP A O 1
ATOM 779 N N . ARG A 1 111 ? -1.846 -3.407 -22.900 1.00 96.00 111 ARG A N 1
ATOM 780 C CA . ARG A 1 111 ? -2.286 -2.009 -22.880 1.00 96.00 111 ARG A CA 1
ATOM 781 C C . ARG A 1 111 ? -2.408 -1.389 -24.277 1.00 96.00 111 ARG A C 1
ATOM 783 O O . ARG A 1 111 ? -3.044 -0.335 -24.411 1.00 96.00 111 ARG A O 1
ATOM 790 N N . GLY A 1 112 ? -1.806 -2.007 -25.292 1.00 97.88 112 GLY A N 1
ATOM 791 C CA . GLY A 1 112 ? -1.683 -1.480 -26.648 1.00 97.88 112 GLY A CA 1
ATOM 792 C C . GLY A 1 112 ? -0.544 -0.469 -26.808 1.00 97.88 112 GLY A C 1
ATOM 793 O O . GLY A 1 112 ? -0.643 0.428 -27.644 1.00 97.88 112 GLY A O 1
ATOM 794 N N . CYS A 1 113 ? 0.511 -0.558 -25.997 1.00 98.25 113 CYS A N 1
ATOM 795 C CA . CYS A 1 113 ? 1.692 0.304 -26.058 1.00 98.25 113 CYS A CA 1
ATOM 796 C C . CYS A 1 113 ? 2.834 -0.414 -26.808 1.00 98.25 113 CYS A C 1
ATOM 798 O O . CYS A 1 113 ? 3.494 -1.281 -26.229 1.00 98.25 113 CYS A O 1
ATOM 800 N N . PRO A 1 114 ? 3.088 -0.097 -28.094 1.00 97.44 114 PRO A N 1
ATOM 801 C CA . PRO A 1 114 ? 4.113 -0.785 -28.877 1.00 97.44 114 PRO A CA 1
ATOM 802 C C . PRO A 1 114 ? 5.520 -0.526 -28.327 1.00 97.44 114 PRO A C 1
ATOM 804 O O . PRO A 1 114 ? 5.867 0.602 -27.974 1.00 97.44 114 PRO A O 1
AT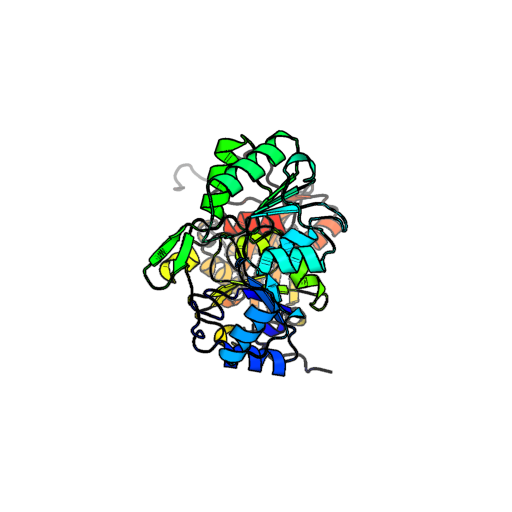OM 807 N N . THR A 1 115 ? 6.357 -1.565 -28.301 1.00 97.06 115 THR A N 1
ATOM 808 C CA . THR A 1 115 ? 7.772 -1.437 -27.923 1.00 97.06 115 THR A CA 1
ATOM 809 C C . THR A 1 115 ? 8.614 -0.969 -29.111 1.00 97.06 115 THR A C 1
ATOM 811 O O . THR A 1 115 ? 8.421 -1.438 -30.232 1.00 97.06 115 THR A O 1
ATOM 814 N N . VAL A 1 116 ? 9.572 -0.074 -28.867 1.00 96.81 116 VAL A N 1
ATOM 815 C CA . VAL A 1 116 ? 10.543 0.416 -29.857 1.00 96.81 116 VAL A CA 1
ATOM 816 C C . VAL A 1 116 ? 11.977 0.195 -29.381 1.00 96.81 116 VAL A C 1
ATOM 818 O O . VAL A 1 116 ? 12.263 0.208 -28.184 1.00 96.81 116 VAL A O 1
ATOM 821 N N . THR A 1 117 ? 12.894 -0.002 -30.327 1.00 92.94 117 THR A N 1
ATOM 822 C CA . THR A 1 117 ? 14.329 -0.170 -30.049 1.00 92.94 117 THR A CA 1
ATOM 823 C C . THR A 1 117 ? 15.112 1.127 -30.208 1.00 92.94 117 THR A C 1
ATOM 825 O O . THR A 1 117 ? 16.060 1.353 -29.453 1.00 92.94 117 THR A O 1
ATOM 828 N N . GLU A 1 118 ? 14.707 1.972 -31.160 1.00 93.88 118 GLU A N 1
ATOM 829 C CA . GLU A 1 118 ? 15.397 3.213 -31.503 1.00 93.88 118 GLU A CA 1
ATOM 830 C C . GLU A 1 118 ? 15.003 4.367 -30.574 1.00 93.88 118 GLU A C 1
ATOM 832 O O . GLU A 1 118 ? 13.807 4.631 -30.406 1.00 93.88 118 GLU A O 1
ATOM 837 N N . PRO A 1 119 ? 15.969 5.126 -30.019 1.00 94.62 119 PRO A N 1
ATOM 838 C CA . PRO A 1 119 ? 15.639 6.184 -29.071 1.00 94.62 119 PRO A CA 1
ATOM 839 C C . PRO A 1 119 ? 14.895 7.377 -29.694 1.00 94.62 119 PRO A C 1
ATOM 841 O O . PRO A 1 119 ? 14.237 8.115 -28.972 1.00 94.62 119 PRO A O 1
ATOM 844 N N . ASP A 1 120 ? 14.983 7.593 -31.014 1.00 90.94 120 ASP A N 1
ATOM 845 C CA . ASP A 1 120 ? 14.255 8.668 -31.723 1.00 90.94 120 ASP A CA 1
ATOM 846 C C . ASP A 1 120 ? 12.745 8.400 -31.846 1.00 90.94 120 ASP A C 1
ATOM 848 O O . ASP A 1 120 ? 11.957 9.319 -32.059 1.00 90.94 120 ASP A O 1
ATOM 852 N N . GLY A 1 121 ? 12.326 7.140 -31.712 1.00 87.25 121 GLY A N 1
ATOM 853 C CA . GLY A 1 121 ? 10.929 6.728 -31.838 1.00 87.25 121 GLY A CA 1
ATOM 854 C C . GLY A 1 121 ? 10.192 6.570 -30.509 1.00 87.25 121 GLY A C 1
ATOM 855 O O . GLY A 1 121 ? 9.049 6.123 -30.526 1.00 87.25 121 GLY A O 1
ATOM 856 N N . ALA A 1 122 ? 10.831 6.863 -29.375 1.00 97.19 122 ALA A N 1
ATOM 857 C CA . ALA A 1 122 ? 10.287 6.572 -28.053 1.00 97.19 122 ALA A CA 1
ATOM 858 C C . ALA A 1 122 ? 9.539 7.775 -27.462 1.00 97.19 122 ALA A C 1
ATOM 860 O O . ALA A 1 122 ? 10.122 8.833 -27.235 1.00 97.19 122 ALA A O 1
ATOM 861 N N . ASP A 1 123 ? 8.260 7.585 -27.144 1.00 98.44 123 ASP A N 1
ATOM 862 C CA . ASP A 1 123 ? 7.441 8.566 -26.422 1.00 98.44 123 ASP A CA 1
ATOM 863 C C . ASP A 1 123 ? 7.614 8.406 -24.894 1.00 98.44 123 ASP A C 1
ATOM 865 O O . ASP A 1 123 ? 7.477 9.362 -24.124 1.00 98.44 123 ASP A O 1
ATOM 869 N N . ALA A 1 124 ? 7.952 7.193 -24.443 1.00 98.62 124 ALA A N 1
ATOM 870 C CA . ALA A 1 124 ? 8.249 6.868 -23.052 1.00 98.62 124 ALA A CA 1
ATOM 871 C C . ALA A 1 124 ? 9.415 5.876 -22.935 1.00 98.62 124 ALA A C 1
ATOM 873 O O . ALA A 1 124 ? 9.589 4.998 -23.779 1.00 98.62 124 ALA A O 1
ATOM 874 N N . VAL A 1 125 ? 10.182 5.997 -21.854 1.00 98.75 125 VAL A N 1
ATOM 875 C CA . VAL A 1 125 ? 11.128 4.992 -21.368 1.00 98.75 125 VAL A CA 1
ATOM 876 C C . VAL A 1 125 ? 10.518 4.359 -20.125 1.00 98.75 125 VAL A C 1
ATOM 878 O O . VAL A 1 125 ? 10.296 5.053 -19.130 1.00 98.75 125 VAL A O 1
ATOM 881 N N . VAL A 1 126 ? 10.229 3.060 -20.194 1.00 98.56 126 VAL A N 1
ATOM 882 C CA . VAL A 1 126 ? 9.591 2.307 -19.107 1.00 98.56 126 VAL A CA 1
ATOM 883 C C . VAL A 1 126 ? 10.576 1.281 -18.564 1.00 98.56 126 VAL A C 1
ATOM 885 O O . VAL A 1 126 ? 11.107 0.468 -19.322 1.00 98.56 126 VAL A O 1
ATOM 888 N N . VAL A 1 127 ? 10.836 1.346 -17.260 1.00 98.50 127 VAL A N 1
ATOM 889 C CA . VAL A 1 127 ? 11.944 0.633 -16.618 1.00 98.50 127 VAL A CA 1
ATOM 890 C C . VAL A 1 127 ? 11.439 -0.279 -15.501 1.00 98.50 127 VAL A C 1
ATOM 892 O O . VAL A 1 127 ? 10.860 0.160 -14.502 1.00 98.50 127 VAL A O 1
ATOM 895 N N . GLY A 1 128 ? 11.672 -1.570 -15.679 1.00 97.38 128 GLY A N 1
ATOM 896 C CA . GLY A 1 128 ? 11.543 -2.622 -14.684 1.00 97.38 128 GLY A CA 1
ATOM 897 C C . GLY A 1 128 ? 12.843 -3.403 -14.538 1.00 97.38 128 GLY A C 1
ATOM 898 O O . GLY A 1 128 ? 13.828 -3.147 -15.232 1.00 97.38 128 GLY A O 1
ATOM 899 N N . LEU A 1 129 ? 12.836 -4.369 -13.617 1.00 95.31 129 LEU A N 1
ATOM 900 C CA . LEU A 1 129 ? 13.990 -5.235 -13.395 1.00 95.31 129 LEU A CA 1
ATOM 901 C C . LEU A 1 129 ? 14.362 -5.958 -14.698 1.00 95.31 129 LEU A C 1
ATOM 903 O O . LEU A 1 129 ? 13.490 -6.529 -15.355 1.00 95.31 129 LEU A O 1
ATOM 907 N N . GLN A 1 130 ? 15.650 -5.942 -15.038 1.00 94.88 130 GLN A N 1
ATOM 908 C CA . GLN A 1 130 ? 16.243 -6.696 -16.138 1.00 94.88 130 GLN A CA 1
ATOM 909 C C . GLN A 1 130 ? 17.600 -7.233 -15.673 1.00 94.88 130 GLN A C 1
ATOM 911 O O . GLN A 1 130 ? 18.483 -6.454 -15.315 1.00 94.88 130 GLN A O 1
ATOM 916 N N . THR A 1 131 ? 17.747 -8.555 -15.619 1.00 92.31 131 THR A N 1
ATOM 917 C CA . THR A 1 131 ? 18.945 -9.217 -15.075 1.00 92.31 131 THR A CA 1
ATOM 918 C C . THR A 1 131 ? 20.076 -9.337 -16.095 1.00 92.31 131 THR A C 1
ATOM 920 O O . THR A 1 131 ? 21.239 -9.383 -15.709 1.00 92.31 131 THR A O 1
ATOM 923 N N . ASP A 1 132 ? 19.757 -9.321 -17.387 1.00 93.88 132 ASP A N 1
ATOM 924 C CA . ASP A 1 132 ? 20.686 -9.314 -18.521 1.00 93.88 132 ASP A CA 1
ATOM 925 C C . ASP A 1 132 ? 20.926 -7.894 -19.074 1.00 93.88 132 ASP A C 1
ATOM 927 O O . ASP A 1 132 ? 21.184 -7.701 -20.261 1.00 93.88 132 ASP A O 1
ATOM 931 N N . LEU A 1 133 ? 20.830 -6.876 -18.209 1.00 96.56 133 LEU A N 1
ATOM 932 C CA . LEU A 1 133 ? 21.018 -5.469 -18.564 1.00 96.56 133 LEU A CA 1
ATOM 933 C C . LEU A 1 133 ? 22.390 -5.220 -19.205 1.00 96.56 133 LEU A C 1
ATOM 935 O O . LEU A 1 133 ? 23.434 -5.517 -18.621 1.00 96.56 133 LEU A O 1
ATOM 939 N N . THR A 1 134 ? 22.392 -4.569 -20.367 1.00 97.50 134 THR A N 1
ATOM 940 C CA . THR A 1 134 ? 23.616 -4.172 -21.063 1.00 97.50 134 THR A CA 1
ATOM 941 C C . THR A 1 134 ? 23.869 -2.667 -20.964 1.00 97.50 134 THR A C 1
ATOM 943 O O . THR A 1 134 ? 22.970 -1.860 -20.715 1.00 97.50 134 THR A O 1
ATOM 946 N N . TRP A 1 135 ? 25.111 -2.251 -21.228 1.00 97.62 135 TRP A N 1
ATOM 947 C CA . TRP A 1 135 ? 25.433 -0.826 -21.367 1.00 97.62 135 TRP A CA 1
ATOM 948 C C . TRP A 1 135 ? 24.672 -0.168 -22.528 1.00 97.62 135 TRP A C 1
ATOM 950 O O . TRP A 1 135 ? 24.333 1.014 -22.457 1.00 97.62 135 TRP A O 1
ATOM 960 N N . ASP A 1 136 ? 24.377 -0.924 -23.591 1.00 97.88 136 ASP A N 1
ATOM 961 C CA . ASP A 1 136 ? 23.624 -0.401 -24.728 1.00 97.88 136 ASP A CA 1
ATOM 962 C C . ASP A 1 136 ? 22.170 -0.080 -24.360 1.00 97.88 136 ASP A C 1
ATOM 964 O O . ASP A 1 136 ? 21.650 0.949 -24.789 1.00 97.88 136 ASP A O 1
ATOM 968 N N . ASP A 1 137 ? 21.540 -0.880 -23.498 1.00 98.12 137 ASP A N 1
ATOM 969 C CA . ASP A 1 137 ? 20.198 -0.591 -22.981 1.00 98.12 137 ASP A CA 1
ATOM 970 C C . ASP A 1 137 ? 20.168 0.749 -22.240 1.00 98.12 137 ASP A C 1
ATOM 972 O O . ASP A 1 137 ? 19.332 1.610 -22.529 1.00 98.12 137 ASP A O 1
ATOM 976 N N . LEU A 1 138 ? 21.142 0.969 -21.348 1.00 98.38 138 LEU A N 1
ATOM 977 C CA . LEU A 1 138 ? 21.295 2.229 -20.621 1.00 98.38 138 LEU A CA 1
ATOM 978 C C . LEU A 1 138 ? 21.565 3.403 -21.567 1.00 98.38 138 LEU A C 1
ATOM 980 O O . LEU A 1 138 ? 20.961 4.468 -21.415 1.00 98.38 138 LEU A O 1
ATOM 984 N N . ARG A 1 139 ? 22.433 3.215 -22.571 1.00 98.25 139 ARG A N 1
ATOM 985 C CA . ARG A 1 139 ? 22.730 4.223 -23.598 1.00 98.25 139 ARG A CA 1
ATOM 986 C C . ARG A 1 139 ? 21.464 4.616 -24.359 1.00 98.25 139 ARG A C 1
ATOM 988 O O . ARG A 1 139 ? 21.174 5.806 -24.479 1.00 98.25 139 ARG A O 1
ATOM 995 N N . ARG A 1 140 ? 20.703 3.641 -24.866 1.00 98.38 140 ARG A N 1
ATOM 996 C CA . ARG A 1 140 ? 19.482 3.883 -25.650 1.00 98.38 140 ARG A CA 1
ATOM 997 C C . ARG A 1 140 ? 18.406 4.573 -24.816 1.00 98.38 140 ARG A C 1
ATOM 999 O O . ARG A 1 140 ? 17.857 5.580 -25.259 1.00 98.38 140 ARG A O 1
ATOM 1006 N N . ALA A 1 141 ? 18.165 4.103 -23.594 1.00 98.44 141 ALA A N 1
ATOM 1007 C CA . ALA A 1 141 ? 17.236 4.745 -22.669 1.00 98.44 141 ALA A CA 1
ATOM 1008 C C . ALA A 1 141 ? 17.656 6.186 -22.336 1.00 98.44 141 ALA A C 1
ATOM 1010 O O . ALA A 1 141 ? 16.838 7.096 -22.432 1.00 98.44 141 ALA A O 1
ATOM 1011 N N . THR A 1 142 ? 18.935 6.428 -22.035 1.00 98.50 142 THR A N 1
ATOM 1012 C CA . THR A 1 142 ? 19.450 7.778 -21.739 1.00 98.50 142 THR A CA 1
ATOM 1013 C C . THR A 1 142 ? 19.260 8.731 -22.921 1.00 98.50 142 THR A C 1
ATOM 1015 O O . THR A 1 142 ? 18.830 9.868 -22.729 1.00 98.50 142 THR A O 1
ATOM 1018 N N . LEU A 1 143 ? 19.511 8.272 -24.153 1.00 98.44 143 LEU A N 1
ATOM 1019 C CA . LEU A 1 143 ? 19.286 9.073 -25.361 1.00 98.44 143 LEU A CA 1
ATOM 1020 C C . LEU A 1 143 ? 17.804 9.414 -25.565 1.00 98.44 143 LEU A C 1
ATOM 1022 O O . LEU A 1 143 ? 17.485 10.564 -25.861 1.00 98.44 143 LEU A O 1
ATOM 1026 N N . ALA A 1 144 ? 16.896 8.454 -25.370 1.00 98.50 144 ALA A N 1
ATOM 1027 C CA . ALA A 1 144 ? 15.454 8.705 -25.447 1.00 98.50 144 ALA A CA 1
ATOM 1028 C C . ALA A 1 144 ? 15.002 9.713 -24.374 1.00 98.50 144 ALA A C 1
ATOM 1030 O O . ALA A 1 144 ? 14.246 10.643 -24.659 1.00 98.50 144 ALA A O 1
ATOM 1031 N N . LEU A 1 145 ? 15.521 9.585 -23.148 1.00 98.44 145 LEU A N 1
ATOM 1032 C CA . LEU A 1 145 ? 15.250 10.523 -22.058 1.00 98.44 145 LEU A CA 1
ATOM 1033 C C . LEU A 1 145 ? 15.762 11.935 -22.363 1.00 98.44 145 LEU A C 1
ATOM 1035 O O . LEU A 1 145 ? 15.046 12.902 -22.102 1.00 98.44 145 LEU A O 1
ATOM 1039 N N . ALA A 1 146 ? 16.954 12.072 -22.944 1.00 96.88 146 ALA A N 1
ATOM 1040 C CA . ALA A 1 146 ? 17.496 13.366 -23.364 1.00 96.88 146 ALA A CA 1
ATOM 1041 C C . ALA A 1 146 ? 16.652 14.027 -24.471 1.00 96.88 146 ALA A C 1
ATOM 1043 O O . ALA A 1 146 ? 16.602 15.251 -24.568 1.00 96.88 146 ALA A O 1
ATOM 1044 N N . ARG A 1 147 ? 15.946 13.222 -25.274 1.00 96.06 147 ARG A N 1
ATOM 1045 C CA . ARG A 1 147 ? 15.037 13.665 -26.346 1.00 96.06 147 ARG A CA 1
ATOM 1046 C C . ARG A 1 147 ? 13.610 13.950 -25.867 1.00 96.06 147 ARG A C 1
ATOM 1048 O O . ARG A 1 147 ? 12.754 14.293 -26.673 1.00 96.06 147 ARG A O 1
ATOM 1055 N N . GLY A 1 148 ? 13.354 13.845 -24.562 1.00 96.81 148 GLY A N 1
ATOM 1056 C CA . GLY A 1 148 ? 12.085 14.243 -23.952 1.00 96.81 148 GLY A CA 1
ATOM 1057 C C . GLY A 1 148 ? 11.094 13.109 -23.695 1.00 96.81 148 GLY A C 1
ATOM 1058 O O . GLY A 1 148 ? 10.005 13.391 -23.198 1.00 96.81 148 GLY A O 1
ATOM 1059 N N . ALA A 1 149 ? 11.458 11.843 -23.937 1.00 98.31 149 ALA A N 1
ATOM 1060 C CA . ALA A 1 149 ? 10.597 10.706 -23.598 1.00 98.31 149 ALA A CA 1
ATOM 1061 C C . ALA A 1 149 ? 10.195 10.740 -22.110 1.00 98.31 149 ALA A C 1
ATOM 1063 O O . ALA A 1 149 ? 11.002 11.110 -21.249 1.00 98.31 149 ALA A O 1
ATOM 1064 N N . ARG A 1 150 ? 8.957 10.374 -21.764 1.00 98.19 150 ARG A N 1
ATOM 1065 C CA . ARG A 1 150 ? 8.532 10.275 -20.351 1.00 98.19 150 ARG A CA 1
ATOM 1066 C C . ARG A 1 150 ? 9.352 9.199 -19.633 1.00 98.19 150 ARG A C 1
ATOM 1068 O O . ARG A 1 150 ? 9.576 8.140 -20.203 1.00 98.19 150 ARG A O 1
ATOM 1075 N N . PHE A 1 151 ? 9.782 9.454 -18.398 1.00 98.50 151 PHE A N 1
ATOM 1076 C CA . PHE A 1 151 ? 10.564 8.497 -17.612 1.00 98.50 151 PHE A CA 1
ATOM 1077 C C . PHE A 1 151 ? 9.669 7.802 -16.583 1.00 98.50 151 PHE A C 1
ATOM 1079 O O . PHE A 1 151 ? 9.226 8.448 -15.635 1.00 98.50 151 PHE A O 1
ATOM 1086 N N . LEU A 1 152 ? 9.400 6.510 -16.771 1.00 98.25 152 LEU A N 1
ATOM 1087 C CA . LEU A 1 152 ? 8.523 5.726 -15.903 1.00 98.25 152 LEU A CA 1
ATOM 1088 C C . LEU A 1 152 ? 9.255 4.500 -15.343 1.00 98.25 152 LEU A C 1
ATOM 1090 O O . LEU A 1 152 ? 9.864 3.736 -16.087 1.00 98.25 152 LEU A O 1
ATOM 1094 N N . GLY A 1 153 ? 9.168 4.294 -14.034 1.00 97.88 153 GLY A N 1
ATOM 1095 C CA . GLY A 1 153 ? 9.657 3.118 -13.328 1.00 97.88 153 GLY A CA 1
ATOM 1096 C C . GLY A 1 153 ? 8.504 2.278 -12.786 1.00 97.88 153 GLY A C 1
ATOM 1097 O O . GLY A 1 153 ? 7.537 2.805 -12.237 1.00 97.88 153 GLY A O 1
ATOM 1098 N N . THR A 1 154 ? 8.613 0.958 -12.907 1.00 97.19 154 THR A N 1
ATOM 1099 C CA . THR A 1 154 ? 7.633 0.024 -12.329 1.00 97.19 154 THR A CA 1
ATOM 1100 C C . THR A 1 154 ? 7.660 0.072 -10.801 1.00 97.19 154 THR A C 1
ATOM 1102 O O . THR A 1 154 ? 6.633 0.311 -10.188 1.00 97.19 154 THR A O 1
ATOM 1105 N N . ASN A 1 155 ? 8.825 -0.052 -10.169 1.00 95.06 155 ASN A N 1
ATOM 1106 C CA . ASN A 1 155 ? 9.031 0.135 -8.727 1.00 95.06 155 ASN A CA 1
ATOM 1107 C C . ASN A 1 155 ? 10.410 0.766 -8.461 1.00 95.06 155 ASN A C 1
ATOM 1109 O O . ASN A 1 155 ? 11.255 0.783 -9.356 1.00 95.06 155 ASN A O 1
ATOM 1113 N N . ALA A 1 156 ? 10.652 1.259 -7.247 1.00 93.88 156 ALA A N 1
ATOM 1114 C CA . ALA A 1 156 ? 11.936 1.843 -6.844 1.00 93.88 156 ALA A CA 1
ATOM 1115 C C . ALA A 1 156 ? 12.744 0.930 -5.900 1.00 93.88 156 ALA A C 1
ATOM 1117 O O . ALA A 1 156 ? 13.618 1.408 -5.172 1.00 93.88 156 ALA A O 1
ATOM 1118 N N . ASP A 1 157 ? 12.466 -0.377 -5.899 1.00 91.50 157 ASP A N 1
ATOM 1119 C CA . ASP A 1 157 ? 13.047 -1.308 -4.936 1.00 91.50 157 ASP A CA 1
ATOM 1120 C C . ASP A 1 157 ? 14.567 -1.382 -5.116 1.00 91.50 157 ASP A C 1
ATOM 1122 O O . ASP A 1 157 ? 15.086 -1.626 -6.211 1.00 91.50 157 ASP A O 1
ATOM 1126 N N . ARG A 1 158 ? 15.300 -1.152 -4.022 1.00 90.31 158 ARG A N 1
ATOM 1127 C CA . ARG A 1 158 ? 16.772 -1.085 -4.027 1.00 90.31 158 ARG A CA 1
ATOM 1128 C C . ARG A 1 158 ? 17.411 -2.446 -4.287 1.00 90.31 158 ARG A C 1
ATOM 1130 O O . ARG A 1 158 ? 18.476 -2.514 -4.900 1.00 90.31 158 ARG A O 1
ATOM 1137 N N . SER A 1 159 ? 16.769 -3.510 -3.820 1.00 87.19 159 SER A N 1
ATOM 1138 C CA . SER A 1 159 ? 17.244 -4.882 -3.932 1.00 87.19 159 SER A CA 1
ATOM 1139 C C . SER A 1 159 ? 16.151 -5.813 -4.441 1.00 87.19 159 SER A C 1
ATOM 1141 O O . SER A 1 159 ? 14.960 -5.569 -4.258 1.00 87.19 159 SER A O 1
ATOM 1143 N N . TYR A 1 160 ? 16.585 -6.892 -5.079 1.00 84.75 160 TYR A N 1
ATOM 1144 C CA . TYR A 1 160 ? 15.767 -8.028 -5.469 1.00 84.75 160 TYR A CA 1
ATOM 1145 C C . TYR A 1 160 ? 16.156 -9.231 -4.595 1.00 84.75 160 TYR A C 1
ATOM 1147 O O . TYR A 1 160 ? 17.349 -9.534 -4.490 1.00 84.75 160 TYR A O 1
ATOM 1155 N N . PRO A 1 161 ? 15.204 -9.907 -3.931 1.00 80.69 161 PRO A N 1
ATOM 1156 C CA . PRO A 1 161 ? 15.523 -11.055 -3.095 1.00 80.69 161 PRO A CA 1
ATOM 1157 C C . PRO A 1 161 ? 15.859 -12.272 -3.975 1.00 80.69 161 PRO A C 1
ATOM 1159 O O . PRO A 1 161 ? 15.022 -12.737 -4.747 1.00 80.69 161 PRO A O 1
ATOM 1162 N N . ALA A 1 162 ? 17.082 -12.794 -3.851 1.00 83.31 162 ALA A N 1
ATOM 1163 C CA . ALA A 1 162 ? 17.549 -13.989 -4.554 1.00 83.31 162 ALA A CA 1
ATOM 1164 C C . ALA A 1 162 ? 18.078 -15.053 -3.563 1.00 83.31 162 ALA A C 1
ATOM 1166 O O . ALA A 1 162 ? 18.393 -14.710 -2.417 1.00 83.31 162 ALA A O 1
ATOM 1167 N N . PRO A 1 163 ? 18.147 -16.343 -3.956 1.00 78.94 163 PRO A N 1
ATOM 1168 C CA . PRO A 1 163 ? 18.546 -17.441 -3.066 1.00 78.94 163 PRO A CA 1
ATOM 1169 C C . PRO A 1 163 ? 19.905 -17.264 -2.371 1.00 78.94 163 PRO A C 1
ATOM 1171 O O . PRO A 1 163 ? 20.065 -17.658 -1.220 1.00 78.94 163 PRO A O 1
ATOM 1174 N N . GLU A 1 164 ? 20.881 -16.667 -3.049 1.00 88.00 164 GLU A N 1
ATOM 1175 C CA . GLU A 1 164 ? 22.234 -16.408 -2.541 1.00 88.00 164 GLU A CA 1
ATOM 1176 C C . GLU A 1 164 ? 22.366 -15.101 -1.743 1.00 88.00 164 GLU A C 1
ATOM 1178 O O . GLU A 1 164 ? 23.437 -14.807 -1.210 1.00 88.00 164 GLU A O 1
ATOM 1183 N N . GLY A 1 165 ? 21.301 -14.300 -1.678 1.00 85.38 165 GLY A N 1
ATOM 1184 C CA . GLY A 1 165 ? 21.299 -12.983 -1.052 1.00 85.38 165 GLY A CA 1
ATOM 1185 C C . GLY A 1 165 ? 20.679 -11.896 -1.936 1.00 85.38 165 GLY A C 1
ATOM 1186 O O . GLY A 1 165 ? 20.185 -12.166 -3.029 1.00 85.38 165 GLY A O 1
ATOM 1187 N N . PRO A 1 166 ? 20.663 -10.639 -1.466 1.00 88.38 166 PRO A N 1
ATOM 1188 C C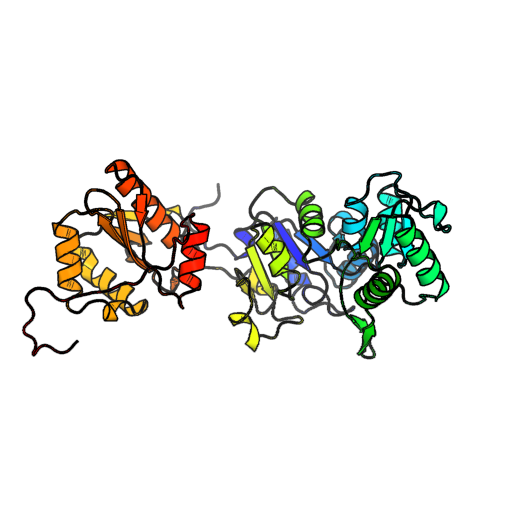A . PRO A 1 166 ? 20.046 -9.539 -2.197 1.00 88.38 166 PRO A CA 1
ATOM 1189 C C . PRO A 1 166 ? 20.853 -9.173 -3.450 1.00 88.38 166 PRO A C 1
ATOM 1191 O O . PRO A 1 166 ? 22.014 -8.773 -3.366 1.00 88.38 166 PRO A O 1
ATOM 1194 N N . TRP A 1 167 ? 20.210 -9.247 -4.610 1.00 91.62 167 TRP A N 1
ATOM 1195 C CA . TRP A 1 167 ? 20.715 -8.698 -5.869 1.00 91.62 167 TRP A CA 1
ATOM 1196 C C . TRP A 1 167 ? 20.299 -7.227 -6.031 1.00 91.62 167 TRP A C 1
ATOM 1198 O O . TRP A 1 167 ? 19.396 -6.767 -5.325 1.00 91.62 167 TRP A O 1
ATOM 1208 N N . PRO A 1 168 ? 20.902 -6.462 -6.962 1.00 94.19 168 PRO A N 1
ATOM 1209 C CA . PRO A 1 168 ? 20.393 -5.143 -7.332 1.00 94.19 168 PRO A CA 1
ATOM 1210 C C . PRO A 1 168 ? 18.940 -5.210 -7.828 1.00 94.19 168 PRO A C 1
ATOM 1212 O O . PRO A 1 168 ? 18.607 -6.018 -8.693 1.00 94.19 168 PRO A O 1
ATOM 1215 N N . GLY A 1 169 ? 18.076 -4.359 -7.272 1.00 93.75 169 GLY A N 1
ATOM 1216 C CA . GLY A 1 169 ? 16.680 -4.228 -7.697 1.00 93.75 169 GLY A CA 1
ATOM 1217 C C . GLY A 1 169 ? 16.499 -3.230 -8.844 1.00 93.75 169 GLY A C 1
ATOM 1218 O O . GLY A 1 169 ? 17.460 -2.629 -9.333 1.00 93.75 169 GLY A O 1
ATOM 1219 N N . ASN A 1 170 ? 15.247 -2.993 -9.248 1.00 96.19 170 ASN A N 1
ATOM 1220 C CA . ASN A 1 170 ? 14.934 -2.023 -10.305 1.00 96.19 170 ASN A CA 1
ATOM 1221 C C . ASN A 1 170 ? 15.394 -0.597 -9.955 1.00 96.19 170 ASN A C 1
ATOM 1223 O O . ASN A 1 170 ? 15.812 0.161 -10.830 1.00 96.19 170 ASN A O 1
ATOM 1227 N N . GLY A 1 171 ? 15.387 -0.242 -8.667 1.00 96.06 171 GLY A N 1
ATOM 1228 C CA . GLY A 1 171 ? 15.882 1.040 -8.175 1.00 96.06 171 GLY A CA 1
ATOM 1229 C C . GLY A 1 171 ? 17.339 1.317 -8.561 1.00 96.06 171 GLY A C 1
ATOM 1230 O O . GLY A 1 171 ? 17.690 2.470 -8.795 1.00 96.06 171 GLY A O 1
ATOM 1231 N N . ALA A 1 172 ? 18.179 0.285 -8.709 1.00 96.88 172 ALA A N 1
ATOM 1232 C CA . ALA A 1 172 ? 19.560 0.450 -9.167 1.00 96.88 172 ALA A CA 1
ATOM 1233 C C . ALA A 1 172 ? 19.635 0.866 -10.649 1.00 96.88 172 ALA A C 1
ATOM 1235 O O . ALA A 1 172 ? 20.410 1.754 -11.006 1.00 96.88 172 ALA A O 1
ATOM 1236 N N . ILE A 1 173 ? 18.790 0.273 -11.499 1.00 98.12 173 ILE A N 1
ATOM 1237 C CA . ILE A 1 173 ? 18.688 0.615 -12.928 1.00 98.12 173 ILE A CA 1
ATOM 1238 C C . ILE A 1 173 ? 18.152 2.042 -13.084 1.00 98.12 173 ILE A C 1
ATOM 1240 O O . ILE A 1 173 ? 18.714 2.854 -13.822 1.00 98.12 173 ILE A O 1
ATOM 1244 N N . LEU A 1 174 ? 17.095 2.369 -12.335 1.00 98.31 174 LEU A N 1
ATOM 1245 C CA . LEU A 1 174 ? 16.517 3.709 -12.292 1.00 98.31 174 LEU A CA 1
ATOM 1246 C C . LEU A 1 174 ? 17.535 4.756 -11.840 1.00 98.31 174 LEU A C 1
ATOM 1248 O O . LEU A 1 174 ? 17.623 5.810 -12.464 1.00 98.31 174 LEU A O 1
ATOM 1252 N N . ALA A 1 175 ? 18.326 4.466 -10.804 1.00 98.19 175 ALA A N 1
ATOM 1253 C CA . ALA A 1 175 ? 19.363 5.371 -10.321 1.00 98.19 175 ALA A CA 1
ATOM 1254 C C . ALA A 1 175 ? 20.428 5.641 -11.393 1.00 98.19 175 ALA A C 1
ATOM 1256 O O . ALA A 1 175 ? 20.775 6.798 -11.618 1.00 98.19 175 ALA A O 1
ATOM 1257 N N . ALA A 1 176 ? 20.892 4.609 -12.109 1.00 98.31 176 ALA A N 1
ATOM 1258 C CA . ALA A 1 176 ? 21.862 4.775 -13.192 1.00 98.31 176 ALA A CA 1
ATOM 1259 C C . ALA A 1 176 ? 21.334 5.703 -14.302 1.00 98.31 176 ALA A C 1
ATOM 1261 O O . ALA A 1 176 ? 22.026 6.632 -14.724 1.00 98.31 176 ALA A O 1
ATOM 1262 N N . LEU A 1 177 ? 20.086 5.499 -14.734 1.00 98.56 177 LEU A N 1
ATOM 1263 C CA . LEU A 1 177 ? 19.441 6.349 -15.739 1.00 98.56 177 LEU A CA 1
ATOM 1264 C C . LEU A 1 177 ? 19.154 7.758 -15.222 1.00 98.56 177 LEU A C 1
ATOM 1266 O O . LEU A 1 177 ? 19.311 8.722 -15.970 1.00 98.56 177 LEU A O 1
ATOM 1270 N N . ALA A 1 178 ? 18.757 7.900 -13.959 1.00 98.44 178 ALA A N 1
ATOM 1271 C CA . ALA A 1 178 ? 18.511 9.200 -13.351 1.00 98.44 178 ALA A CA 1
ATOM 1272 C C . ALA A 1 178 ? 19.800 10.026 -13.275 1.00 98.44 178 ALA A C 1
ATOM 1274 O O . ALA A 1 178 ? 19.803 11.201 -13.641 1.00 98.44 178 ALA A O 1
ATOM 1275 N N . THR A 1 179 ? 20.914 9.399 -12.890 1.00 98.44 179 THR A N 1
ATOM 1276 C CA . THR A 1 179 ? 22.241 10.023 -12.911 1.00 98.44 179 THR A CA 1
ATOM 1277 C C . THR A 1 179 ? 22.668 10.398 -14.328 1.00 98.44 179 THR A C 1
ATOM 1279 O O . THR A 1 179 ? 23.111 11.523 -14.543 1.00 98.44 179 THR A O 1
ATOM 1282 N N . ALA A 1 180 ? 22.518 9.496 -15.302 1.00 97.56 180 ALA A N 1
ATOM 1283 C CA . ALA A 1 180 ? 22.965 9.736 -16.674 1.00 97.56 180 ALA A CA 1
ATOM 1284 C C . ALA A 1 180 ? 22.120 10.786 -17.420 1.00 97.56 180 ALA A C 1
ATOM 1286 O O . ALA A 1 180 ? 22.649 11.535 -18.239 1.00 97.56 180 ALA A O 1
ATOM 1287 N N . SER A 1 181 ? 20.813 10.844 -17.150 1.00 96.75 181 SER A N 1
ATOM 1288 C CA . SER A 1 181 ? 19.876 11.746 -17.836 1.00 96.75 181 SER A CA 1
ATOM 1289 C C . SER A 1 181 ? 19.602 13.058 -17.094 1.00 96.75 181 SER A C 1
ATOM 1291 O O . SER A 1 181 ? 19.056 13.983 -17.693 1.00 96.75 181 SER A O 1
ATOM 1293 N N . GLY A 1 182 ? 19.921 13.144 -15.797 1.00 96.31 182 GLY A N 1
ATOM 1294 C CA . GLY A 1 182 ? 19.552 14.272 -14.934 1.00 96.31 182 GLY A CA 1
ATOM 1295 C C . GLY A 1 182 ? 18.050 14.368 -14.627 1.00 96.31 182 GLY A C 1
ATOM 1296 O O . GLY A 1 182 ? 17.592 15.394 -14.126 1.00 96.31 182 GLY A O 1
ATOM 1297 N N . ARG A 1 183 ? 17.264 13.328 -14.940 1.00 96.62 183 ARG A N 1
ATOM 1298 C CA . ARG A 1 183 ? 15.802 13.293 -14.773 1.00 96.62 183 ARG A CA 1
ATOM 1299 C C . ARG A 1 183 ? 15.400 12.239 -13.749 1.00 96.62 183 ARG A C 1
ATOM 1301 O O . ARG A 1 183 ? 16.003 11.177 -13.689 1.00 96.62 183 ARG A O 1
ATOM 1308 N N . GLN A 1 184 ? 14.352 12.509 -12.978 1.00 97.31 184 GLN A N 1
ATOM 1309 C CA . GLN A 1 184 ? 13.802 11.538 -12.028 1.00 97.31 184 GLN A CA 1
ATOM 1310 C C . GLN A 1 184 ? 12.655 10.736 -12.656 1.00 97.31 184 GLN A C 1
ATOM 1312 O O . GLN A 1 184 ? 11.882 11.310 -13.433 1.00 97.31 184 GLN A O 1
ATOM 1317 N N . PRO A 1 185 ? 12.538 9.432 -12.348 1.00 97.06 185 PRO A N 1
ATOM 1318 C CA . PRO A 1 185 ? 11.432 8.615 -12.820 1.00 97.06 185 PRO A CA 1
ATOM 1319 C C . PRO A 1 185 ? 10.149 8.910 -12.041 1.00 97.06 185 PRO A C 1
ATOM 1321 O O . PRO A 1 185 ? 10.163 9.133 -10.831 1.00 97.06 185 PRO A O 1
ATOM 1324 N N . GLU A 1 186 ? 9.020 8.828 -12.731 1.00 96.50 186 GLU A N 1
ATOM 1325 C CA . GLU A 1 186 ? 7.725 8.605 -12.095 1.00 96.50 186 GLU A CA 1
ATOM 1326 C C . GLU A 1 186 ? 7.615 7.125 -11.702 1.00 96.50 186 GLU A C 1
ATOM 1328 O O . GLU A 1 186 ? 7.978 6.262 -12.497 1.00 96.50 186 GLU A O 1
ATOM 1333 N N . ILE A 1 187 ? 7.134 6.808 -10.496 1.00 95.75 187 ILE A N 1
ATOM 1334 C CA . ILE A 1 187 ? 7.037 5.423 -10.005 1.00 95.75 187 ILE A CA 1
ATOM 1335 C C . ILE A 1 187 ? 5.576 4.966 -9.982 1.00 95.75 187 ILE A C 1
ATOM 1337 O O . ILE A 1 187 ? 4.712 5.647 -9.426 1.00 95.75 187 ILE A O 1
ATOM 1341 N N . ALA A 1 188 ? 5.301 3.806 -10.583 1.00 94.25 188 ALA A N 1
ATOM 1342 C CA . ALA A 1 188 ? 3.949 3.258 -10.702 1.00 94.25 188 ALA A CA 1
ATOM 1343 C C . ALA A 1 188 ? 3.546 2.309 -9.560 1.00 94.25 188 ALA A C 1
ATOM 1345 O O . ALA A 1 188 ? 2.377 2.256 -9.182 1.00 94.25 188 ALA A O 1
ATOM 1346 N N . GLY A 1 189 ? 4.498 1.538 -9.039 1.00 93.50 189 GLY A N 1
ATOM 1347 C CA . GLY A 1 189 ? 4.306 0.578 -7.955 1.00 93.50 189 GLY A CA 1
ATOM 1348 C C . GLY A 1 189 ? 4.206 1.239 -6.583 1.00 93.50 189 GLY A C 1
ATOM 1349 O O . GLY A 1 189 ? 4.403 2.446 -6.438 1.00 93.50 189 GLY A O 1
ATOM 1350 N N . LYS A 1 190 ? 3.921 0.432 -5.560 1.00 93.31 190 LYS A N 1
ATOM 1351 C CA . LYS A 1 190 ? 3.783 0.865 -4.161 1.00 93.31 190 LYS A CA 1
ATOM 1352 C C . LYS A 1 190 ? 5.023 1.671 -3.719 1.00 93.31 190 LYS A C 1
ATOM 1354 O O . LYS A 1 190 ? 6.133 1.245 -4.057 1.00 93.31 190 LYS A O 1
ATOM 1359 N N . PRO A 1 191 ? 4.869 2.800 -2.993 1.00 91.81 191 PRO A N 1
ATOM 1360 C CA . PRO A 1 191 ? 3.632 3.344 -2.404 1.00 91.81 191 PRO A CA 1
ATOM 1361 C C . PRO A 1 191 ? 2.764 4.195 -3.354 1.00 91.81 191 PRO A C 1
ATOM 1363 O O . PRO A 1 191 ? 1.820 4.844 -2.910 1.00 91.81 191 PRO A O 1
ATOM 1366 N N . SER A 1 192 ? 3.048 4.233 -4.660 1.00 90.38 192 SER A N 1
ATOM 1367 C CA . SER A 1 192 ? 2.258 5.029 -5.606 1.00 90.38 192 SER A CA 1
ATOM 1368 C C . SER A 1 192 ? 0.782 4.594 -5.623 1.00 90.38 192 SER A C 1
ATOM 1370 O O . SER A 1 192 ? 0.502 3.399 -5.756 1.00 90.38 192 SER A O 1
ATOM 1372 N N . PRO A 1 193 ? -0.188 5.532 -5.581 1.00 87.94 193 PRO A N 1
ATOM 1373 C CA . PRO A 1 193 ? -1.617 5.210 -5.603 1.00 87.94 193 PRO A CA 1
ATOM 1374 C C . PRO A 1 193 ? -2.102 4.460 -6.852 1.00 87.94 193 PRO A C 1
ATOM 1376 O O . PRO A 1 193 ? -3.201 3.907 -6.838 1.00 87.94 193 PRO A O 1
ATOM 1379 N N . ALA A 1 194 ? -1.337 4.485 -7.950 1.00 88.81 194 ALA A N 1
ATOM 1380 C CA . ALA A 1 194 ? -1.743 3.905 -9.229 1.00 88.81 194 ALA A CA 1
ATOM 1381 C C . ALA A 1 194 ? -2.044 2.403 -9.109 1.00 88.81 194 ALA A C 1
ATOM 1383 O O . ALA A 1 194 ? -3.112 1.956 -9.523 1.00 88.81 194 ALA A O 1
ATOM 1384 N N . LEU A 1 195 ? -1.146 1.650 -8.472 1.00 92.94 195 LEU A N 1
ATOM 1385 C CA . LEU A 1 195 ? -1.289 0.207 -8.292 1.00 92.94 195 LEU A CA 1
ATOM 1386 C C . LEU A 1 195 ? -2.479 -0.163 -7.387 1.00 92.94 195 LEU A C 1
ATOM 1388 O O . LEU A 1 195 ? -3.235 -1.077 -7.707 1.00 92.94 195 LEU A O 1
ATOM 1392 N N . PHE A 1 196 ? -2.709 0.581 -6.305 1.00 93.31 196 PHE A N 1
ATOM 1393 C CA . PHE A 1 196 ? -3.853 0.345 -5.418 1.00 93.31 196 PHE A CA 1
ATOM 1394 C C . PHE A 1 196 ? -5.187 0.640 -6.110 1.00 93.31 196 PHE A C 1
ATOM 1396 O O . PHE A 1 196 ? -6.124 -0.149 -6.013 1.00 93.31 196 PHE A O 1
ATOM 1403 N N . ARG A 1 197 ? -5.281 1.749 -6.857 1.00 90.69 197 ARG A N 1
ATOM 1404 C CA . ARG A 1 197 ? -6.497 2.090 -7.617 1.00 90.69 197 ARG A CA 1
ATOM 1405 C C . ARG A 1 197 ? -6.828 1.018 -8.649 1.00 90.69 197 ARG A C 1
ATOM 1407 O O . ARG A 1 197 ? -7.978 0.605 -8.731 1.00 90.69 197 ARG A O 1
ATOM 1414 N N . ALA A 1 198 ? -5.817 0.524 -9.357 1.00 89.50 198 ALA A N 1
ATOM 1415 C CA . ALA A 1 198 ? -5.967 -0.569 -10.307 1.00 89.50 198 ALA A CA 1
ATOM 1416 C C . ALA A 1 198 ? -6.514 -1.843 -9.642 1.00 89.50 198 ALA A C 1
ATOM 1418 O O . ALA A 1 198 ? -7.436 -2.470 -10.163 1.00 89.50 198 ALA A O 1
ATOM 1419 N N . ALA A 1 199 ? -5.996 -2.210 -8.468 1.00 92.44 199 ALA A N 1
ATOM 1420 C CA . ALA A 1 199 ? -6.510 -3.351 -7.715 1.00 92.44 199 ALA A CA 1
ATOM 1421 C C . ALA A 1 199 ? -7.965 -3.134 -7.254 1.00 92.44 199 ALA A C 1
ATOM 1423 O O . ALA A 1 199 ? -8.788 -4.042 -7.353 1.00 92.44 199 ALA A O 1
ATOM 1424 N N . ALA A 1 200 ? -8.308 -1.921 -6.809 1.00 91.88 200 ALA A N 1
ATOM 1425 C CA . ALA A 1 200 ? -9.642 -1.587 -6.309 1.00 91.88 200 ALA A CA 1
ATOM 1426 C C . ALA A 1 200 ? -10.746 -1.598 -7.371 1.00 91.88 200 ALA A C 1
ATOM 1428 O O . ALA A 1 200 ? -11.890 -1.874 -7.027 1.00 91.88 200 ALA A O 1
ATOM 1429 N N . GLU A 1 201 ? -10.433 -1.349 -8.646 1.00 90.12 201 GLU A N 1
ATOM 1430 C CA . GLU A 1 201 ? -11.410 -1.429 -9.750 1.00 90.12 201 GLU A CA 1
ATOM 1431 C C . GLU A 1 201 ? -12.077 -2.810 -9.869 1.00 90.12 201 GLU A C 1
ATOM 1433 O O . GLU A 1 201 ? -13.152 -2.937 -10.452 1.00 90.12 201 GLU A O 1
ATOM 1438 N N . ARG A 1 202 ? -11.445 -3.846 -9.307 1.00 86.50 202 ARG A N 1
ATOM 1439 C CA . ARG A 1 202 ? -11.911 -5.239 -9.320 1.00 86.50 202 ARG A CA 1
ATOM 1440 C C . ARG A 1 202 ? -12.655 -5.636 -8.047 1.00 86.50 202 ARG A C 1
ATOM 1442 O O . ARG A 1 202 ? -13.143 -6.759 -7.950 1.00 86.50 202 ARG A O 1
ATOM 1449 N N . LEU A 1 203 ? -12.709 -4.746 -7.059 1.00 93.50 203 LEU A N 1
ATOM 1450 C CA . LEU A 1 203 ? -13.333 -4.998 -5.768 1.00 93.50 203 LEU A CA 1
ATOM 1451 C C . LEU A 1 203 ? -14.689 -4.284 -5.666 1.00 93.50 203 LEU A C 1
ATOM 1453 O O . LEU A 1 203 ? -14.911 -3.262 -6.319 1.00 93.50 203 LEU A O 1
ATOM 1457 N N . PRO A 1 204 ? -15.617 -4.797 -4.839 1.00 91.69 204 PRO A N 1
ATOM 1458 C CA . PRO A 1 204 ? -16.863 -4.104 -4.556 1.00 91.69 204 PRO A CA 1
ATOM 1459 C C . PRO A 1 204 ? -16.604 -2.722 -3.950 1.00 91.69 204 PRO A C 1
ATOM 1461 O O . PRO A 1 204 ? -15.679 -2.533 -3.158 1.00 91.69 204 PRO A O 1
ATOM 1464 N N . ALA A 1 205 ? -17.472 -1.763 -4.268 1.00 86.94 205 ALA A N 1
ATOM 1465 C CA . ALA A 1 205 ? -17.439 -0.460 -3.620 1.00 86.94 205 ALA A CA 1
ATOM 1466 C C . ALA A 1 205 ? -17.681 -0.606 -2.107 1.00 86.94 205 ALA A C 1
ATOM 1468 O O . ALA A 1 205 ? -18.632 -1.262 -1.680 1.00 86.94 205 ALA A O 1
ATOM 1469 N N . GLY A 1 206 ? -16.842 0.037 -1.297 1.00 86.69 206 GLY A N 1
ATOM 1470 C CA . GLY A 1 206 ? -16.955 0.018 0.157 1.00 86.69 206 GLY A CA 1
ATOM 1471 C C . GLY A 1 206 ? -15.599 0.153 0.850 1.00 86.69 206 GLY A C 1
ATOM 1472 O O . GLY A 1 206 ? -14.608 0.475 0.195 1.00 86.69 206 GLY A O 1
ATOM 1473 N N . PRO A 1 207 ? -15.546 -0.062 2.176 1.00 86.62 207 PRO A N 1
ATOM 1474 C CA . PRO A 1 207 ? -14.298 -0.033 2.927 1.00 86.62 207 PRO A CA 1
ATOM 1475 C C . PRO A 1 207 ? -13.353 -1.131 2.436 1.00 86.62 207 PRO A C 1
ATOM 1477 O O . PRO A 1 207 ? -13.741 -2.298 2.390 1.00 86.62 207 PRO A O 1
ATOM 1480 N N . LEU A 1 208 ? -12.121 -0.761 2.099 1.00 94.56 208 LEU A N 1
ATOM 1481 C CA . LEU A 1 208 ? -11.073 -1.690 1.689 1.00 94.56 208 LEU A CA 1
ATOM 1482 C C . LEU A 1 208 ? -9.999 -1.779 2.773 1.00 94.56 208 LEU A C 1
ATOM 1484 O O . LEU A 1 208 ? -9.713 -0.789 3.453 1.00 94.56 208 LEU A O 1
ATOM 1488 N N . LEU A 1 209 ? -9.417 -2.969 2.911 1.00 97.06 209 LEU A N 1
ATOM 1489 C CA . LEU A 1 209 ? -8.273 -3.236 3.779 1.00 97.06 209 LEU A CA 1
ATOM 1490 C C . LEU A 1 209 ? -7.061 -3.601 2.922 1.00 97.06 209 LEU A C 1
ATOM 1492 O O . LEU A 1 209 ? -7.144 -4.539 2.131 1.00 97.06 209 LEU A O 1
ATOM 1496 N N . MET A 1 210 ? -5.939 -2.905 3.101 1.00 97.81 210 MET A N 1
ATOM 1497 C CA . MET A 1 210 ? -4.641 -3.335 2.569 1.00 97.81 210 MET A CA 1
ATOM 1498 C C . MET A 1 210 ? -3.896 -4.163 3.616 1.00 97.81 210 MET A C 1
ATOM 1500 O O . MET A 1 210 ? -3.704 -3.696 4.737 1.00 97.81 210 MET A O 1
ATOM 1504 N N . VAL A 1 211 ? -3.445 -5.359 3.250 1.00 98.12 211 VAL A N 1
ATOM 1505 C CA . VAL A 1 211 ? -2.633 -6.244 4.091 1.00 98.12 211 VAL A CA 1
ATOM 1506 C C . VAL A 1 211 ? -1.221 -6.309 3.515 1.00 98.12 211 VAL A C 1
ATOM 1508 O O . VAL A 1 211 ? -1.040 -6.744 2.378 1.00 98.12 211 VAL A O 1
ATOM 1511 N N . GLY A 1 212 ? -0.235 -5.870 4.292 1.00 96.38 212 GLY A N 1
ATOM 1512 C CA . GLY A 1 212 ? 1.157 -5.728 3.861 1.00 96.38 212 GLY A CA 1
ATOM 1513 C C . GLY A 1 212 ? 2.150 -6.008 4.982 1.00 96.38 212 GLY A C 1
ATOM 1514 O O . GLY A 1 212 ? 1.772 -6.056 6.154 1.00 96.38 212 GLY A O 1
ATOM 1515 N N . ASP A 1 213 ? 3.421 -6.176 4.634 1.00 93.75 213 ASP A N 1
ATOM 1516 C CA . ASP A 1 213 ? 4.524 -6.369 5.583 1.00 93.75 213 ASP A CA 1
ATOM 1517 C C . ASP A 1 213 ? 5.512 -5.189 5.606 1.00 93.75 213 ASP A C 1
ATOM 1519 O O . ASP A 1 213 ? 6.374 -5.135 6.490 1.00 93.75 213 ASP A O 1
ATOM 1523 N N . ARG A 1 214 ? 5.391 -4.238 4.665 1.00 91.75 214 ARG A N 1
ATOM 1524 C CA . ARG A 1 214 ? 6.294 -3.087 4.511 1.00 91.75 214 ARG A CA 1
ATOM 1525 C C . ARG A 1 214 ? 5.554 -1.755 4.621 1.00 91.75 214 ARG A C 1
ATOM 1527 O O . ARG A 1 214 ? 4.885 -1.342 3.667 1.00 91.75 214 ARG A O 1
ATOM 1534 N N . PRO A 1 215 ? 5.708 -1.028 5.738 1.00 89.31 215 PRO A N 1
ATOM 1535 C CA . PRO A 1 215 ? 5.022 0.233 5.968 1.00 89.31 215 PRO A CA 1
ATOM 1536 C C . PRO A 1 215 ? 5.197 1.273 4.865 1.00 89.31 215 PRO A C 1
ATOM 1538 O O . PRO A 1 215 ? 4.214 1.819 4.372 1.00 89.31 215 PRO A O 1
ATOM 1541 N N . GLU A 1 216 ? 6.433 1.482 4.426 1.00 89.44 216 GLU A N 1
ATOM 1542 C CA . GLU A 1 216 ? 6.826 2.513 3.466 1.00 89.44 216 GLU A CA 1
ATOM 1543 C C . GLU A 1 216 ? 6.315 2.263 2.038 1.00 89.44 216 GLU A C 1
ATOM 1545 O O . GLU A 1 216 ? 6.449 3.112 1.157 1.00 89.44 216 GLU A O 1
ATOM 1550 N N . THR A 1 217 ? 5.745 1.080 1.783 1.00 90.00 217 THR A N 1
ATOM 1551 C CA . THR A 1 217 ? 5.142 0.743 0.491 1.00 90.00 217 THR A CA 1
ATOM 1552 C C . THR A 1 217 ? 3.655 0.438 0.631 1.00 90.00 217 THR A C 1
ATOM 1554 O O . THR A 1 217 ? 2.835 1.123 0.021 1.00 90.00 217 THR A O 1
ATOM 1557 N N . ASP A 1 218 ? 3.291 -0.550 1.444 1.00 94.12 218 ASP A N 1
ATOM 1558 C CA . ASP A 1 218 ? 1.922 -1.043 1.569 1.00 94.12 218 ASP A CA 1
ATOM 1559 C C . ASP A 1 218 ? 1.034 -0.071 2.333 1.00 94.12 218 ASP A C 1
ATOM 1561 O O . ASP A 1 218 ? -0.028 0.329 1.849 1.00 94.12 218 ASP A O 1
ATOM 1565 N N . LEU A 1 219 ? 1.474 0.307 3.537 1.00 91.38 219 LEU A N 1
ATOM 1566 C CA . LEU A 1 219 ? 0.668 1.103 4.455 1.00 91.38 219 LEU A CA 1
ATOM 1567 C C . LEU A 1 219 ? 0.621 2.554 3.992 1.00 91.38 219 LEU A C 1
ATOM 1569 O O . LEU A 1 219 ? -0.468 3.113 3.929 1.00 91.38 219 LEU A O 1
ATOM 1573 N N . ASP A 1 220 ? 1.763 3.140 3.626 1.00 90.06 220 ASP A N 1
ATOM 1574 C CA . ASP A 1 220 ? 1.849 4.507 3.104 1.00 90.06 220 ASP A CA 1
ATOM 1575 C C . ASP A 1 220 ? 0.921 4.703 1.900 1.00 90.06 220 ASP A C 1
ATOM 1577 O O . ASP A 1 220 ? 0.119 5.641 1.861 1.00 90.06 220 ASP A O 1
ATOM 1581 N N . GLY A 1 221 ? 0.987 3.787 0.929 1.00 90.31 221 GLY A N 1
ATOM 1582 C CA . GLY A 1 221 ? 0.208 3.892 -0.299 1.00 90.31 221 GLY A CA 1
ATOM 1583 C C . GLY A 1 221 ? -1.297 3.718 -0.085 1.00 90.31 221 GLY A C 1
ATOM 1584 O O . GLY A 1 221 ? -2.095 4.481 -0.635 1.00 90.31 221 GLY A O 1
ATOM 1585 N N . ALA A 1 222 ? -1.698 2.760 0.754 1.00 93.31 222 ALA A N 1
ATOM 1586 C CA . ALA A 1 222 ? -3.104 2.532 1.078 1.00 93.31 222 ALA A CA 1
ATOM 1587 C C . ALA A 1 222 ? -3.689 3.630 1.986 1.00 93.31 222 ALA A C 1
ATOM 1589 O O . ALA A 1 222 ? -4.800 4.110 1.745 1.00 93.31 222 ALA A O 1
ATOM 1590 N N . ALA A 1 223 ? -2.932 4.097 2.982 1.00 87.75 223 ALA A N 1
ATOM 1591 C CA . ALA A 1 223 ? -3.352 5.177 3.873 1.00 87.75 223 ALA A CA 1
ATOM 1592 C C . ALA A 1 223 ? -3.543 6.500 3.114 1.00 87.75 223 ALA A C 1
ATOM 1594 O O . ALA A 1 223 ? -4.501 7.227 3.382 1.00 87.75 223 ALA A O 1
ATOM 1595 N N . ALA A 1 224 ? -2.707 6.784 2.108 1.00 87.44 224 ALA A N 1
ATOM 1596 C CA . ALA A 1 224 ? -2.876 7.942 1.225 1.00 87.44 224 ALA A CA 1
ATOM 1597 C C . ALA A 1 224 ? -4.190 7.911 0.413 1.00 87.44 224 ALA A C 1
ATOM 1599 O O . ALA A 1 224 ? -4.645 8.948 -0.073 1.00 87.44 224 ALA A O 1
ATOM 1600 N N . LEU A 1 225 ? -4.815 6.737 0.272 1.00 86.19 225 LEU A N 1
ATOM 1601 C CA . LEU A 1 225 ? -6.133 6.545 -0.342 1.00 86.19 225 LEU A CA 1
ATOM 1602 C C . LEU A 1 225 ? -7.278 6.478 0.681 1.00 86.19 225 LEU A C 1
ATOM 1604 O O . LEU A 1 225 ? -8.433 6.296 0.293 1.00 86.19 225 LEU A O 1
ATOM 1608 N N . GLY A 1 226 ? -6.976 6.636 1.972 1.00 88.00 226 GLY A N 1
ATOM 1609 C CA . GLY A 1 226 ? -7.946 6.543 3.060 1.00 88.00 226 GLY A CA 1
ATOM 1610 C C . GLY A 1 226 ? -8.412 5.117 3.356 1.00 88.00 226 GLY A C 1
ATOM 1611 O O . GLY A 1 226 ? -9.486 4.947 3.933 1.00 88.00 226 GLY A O 1
ATOM 1612 N N . TRP A 1 227 ? -7.656 4.100 2.933 1.00 90.69 227 TRP A N 1
ATOM 1613 C CA . TRP A 1 227 ? -7.957 2.705 3.251 1.00 90.69 227 TRP A CA 1
ATOM 1614 C C . TRP A 1 227 ? -7.461 2.355 4.649 1.00 90.69 227 TRP A C 1
ATOM 1616 O O . TRP A 1 227 ? -6.480 2.924 5.133 1.00 90.69 227 TRP A O 1
ATOM 1626 N N . ASP A 1 228 ? -8.118 1.383 5.279 1.00 92.56 228 ASP A N 1
ATOM 1627 C CA . ASP A 1 228 ? -7.557 0.761 6.472 1.00 92.56 228 ASP A CA 1
ATOM 1628 C C . ASP A 1 228 ? -6.377 -0.129 6.081 1.00 92.56 228 ASP A C 1
ATOM 1630 O O . ASP A 1 228 ? -6.307 -0.662 4.967 1.00 92.56 228 ASP A O 1
ATOM 1634 N N . THR A 1 229 ? -5.455 -0.321 7.019 1.00 94.31 229 THR A N 1
ATOM 1635 C CA . THR A 1 229 ? -4.245 -1.110 6.789 1.00 94.31 229 THR A CA 1
ATOM 1636 C C . THR A 1 229 ? -4.031 -2.150 7.882 1.00 94.31 229 THR A C 1
ATOM 1638 O O . THR A 1 229 ? -4.300 -1.911 9.061 1.00 94.31 229 THR A O 1
ATOM 1641 N N . ALA A 1 230 ? -3.546 -3.323 7.493 1.00 95.94 230 ALA A N 1
ATOM 1642 C CA . ALA A 1 230 ? -3.119 -4.382 8.389 1.00 95.94 230 ALA A CA 1
ATOM 1643 C C . ALA A 1 230 ? -1.651 -4.716 8.118 1.00 95.94 230 ALA A C 1
ATOM 1645 O O . ALA A 1 230 ? -1.297 -5.127 7.014 1.00 95.94 230 ALA A O 1
ATOM 1646 N N . LEU A 1 231 ? -0.813 -4.548 9.138 1.00 95.69 231 LEU A N 1
ATOM 1647 C CA . LEU A 1 231 ? 0.578 -4.978 9.120 1.00 95.69 231 LEU A CA 1
ATOM 1648 C C . LEU A 1 231 ? 0.657 -6.434 9.578 1.00 95.69 231 LEU A C 1
ATOM 1650 O O . LEU A 1 231 ? 0.258 -6.729 10.707 1.00 95.69 231 LEU A O 1
ATOM 1654 N N . VAL A 1 232 ? 1.191 -7.323 8.743 1.00 95.06 232 VAL A N 1
ATOM 1655 C CA . VAL A 1 232 ? 1.521 -8.697 9.151 1.00 95.06 232 VAL A CA 1
ATOM 1656 C C . VAL A 1 232 ? 2.985 -8.806 9.562 1.00 95.06 232 VAL A C 1
ATOM 1658 O O . VAL A 1 232 ? 3.863 -8.202 8.951 1.00 95.06 232 VAL A O 1
ATOM 1661 N N . LEU A 1 233 ? 3.261 -9.606 10.590 1.00 91.12 233 LEU A N 1
ATOM 1662 C CA . LEU A 1 233 ? 4.609 -9.782 11.149 1.00 91.12 233 LEU A CA 1
ATOM 1663 C C . LEU A 1 233 ? 5.353 -10.995 10.560 1.00 91.12 233 LEU A C 1
ATOM 1665 O O . LEU A 1 233 ? 6.352 -11.459 11.109 1.00 91.12 233 LEU A O 1
ATOM 1669 N N . THR A 1 234 ? 4.870 -11.512 9.428 1.00 87.19 234 THR A N 1
ATOM 1670 C CA . THR A 1 234 ? 5.465 -12.631 8.681 1.00 87.19 234 THR A CA 1
ATOM 1671 C C . THR A 1 234 ? 6.565 -12.202 7.709 1.00 87.19 234 THR A C 1
ATOM 1673 O O . THR A 1 234 ? 7.295 -13.060 7.198 1.00 87.19 234 THR A O 1
ATOM 1676 N N . GLY A 1 235 ? 6.673 -10.904 7.423 1.00 83.38 235 GLY A N 1
ATOM 1677 C CA . GLY A 1 235 ? 7.543 -10.360 6.384 1.00 83.38 235 GLY A CA 1
ATOM 1678 C C . GLY A 1 235 ? 8.721 -9.547 6.919 1.00 83.38 235 GLY A C 1
ATOM 1679 O O . GLY A 1 235 ? 9.445 -9.999 7.805 1.00 83.38 235 GLY A O 1
ATOM 1680 N N . VAL A 1 236 ? 8.963 -8.379 6.322 1.00 82.44 236 VAL A N 1
ATOM 1681 C CA . VAL A 1 236 ? 10.155 -7.548 6.553 1.00 82.44 236 VAL A CA 1
ATOM 1682 C C . VAL A 1 236 ? 10.114 -6.803 7.884 1.00 82.44 236 VAL A C 1
ATOM 1684 O O . VAL A 1 236 ? 11.155 -6.689 8.531 1.00 82.44 236 VAL A O 1
ATOM 1687 N N . THR A 1 237 ? 8.949 -6.309 8.307 1.00 81.88 237 THR A N 1
ATOM 1688 C CA . THR A 1 237 ? 8.844 -5.532 9.551 1.00 81.88 237 THR A CA 1
ATOM 1689 C C . THR A 1 237 ? 8.856 -6.448 10.776 1.00 81.88 237 THR A C 1
ATOM 1691 O O . THR A 1 237 ? 7.937 -7.256 10.941 1.00 81.88 237 THR A O 1
ATOM 1694 N N . PRO A 1 238 ? 9.852 -6.334 11.674 1.00 81.69 238 PRO A N 1
ATOM 1695 C CA . PRO A 1 238 ? 9.914 -7.172 12.860 1.00 81.69 238 PRO A CA 1
ATOM 1696 C C . PRO A 1 238 ? 8.868 -6.745 13.896 1.00 81.69 238 PRO A C 1
ATOM 1698 O O . PRO A 1 238 ? 8.553 -5.565 14.056 1.00 81.69 238 PRO A O 1
ATOM 1701 N N . ALA A 1 239 ? 8.386 -7.711 14.683 1.00 81.38 239 ALA A N 1
ATOM 1702 C CA . ALA A 1 239 ? 7.391 -7.481 15.735 1.00 81.38 239 ALA A CA 1
ATOM 1703 C C . ALA A 1 239 ? 7.786 -6.376 16.732 1.00 81.38 239 ALA A C 1
ATOM 1705 O O . ALA A 1 239 ? 6.930 -5.638 17.211 1.00 81.38 239 ALA A O 1
ATOM 1706 N N . THR A 1 240 ? 9.083 -6.234 17.019 1.00 80.00 240 THR A N 1
ATOM 1707 C CA . THR A 1 240 ? 9.633 -5.214 17.927 1.00 80.00 240 THR A CA 1
ATOM 1708 C C . THR A 1 240 ? 9.473 -3.784 17.418 1.00 80.00 240 THR A C 1
ATOM 1710 O O . THR A 1 240 ? 9.564 -2.850 18.208 1.00 80.00 240 THR A O 1
ATOM 1713 N N . GLU A 1 241 ? 9.255 -3.601 16.116 1.00 81.06 241 GLU A N 1
ATOM 1714 C CA . GLU A 1 241 ? 9.127 -2.287 15.482 1.00 81.06 241 GLU A CA 1
ATOM 1715 C C . GLU A 1 241 ? 7.672 -1.925 15.161 1.00 81.06 241 GLU A C 1
ATOM 1717 O O . GLU A 1 241 ? 7.393 -0.772 14.840 1.00 81.06 241 GLU A O 1
ATOM 1722 N N . ALA A 1 242 ? 6.728 -2.862 15.313 1.00 77.44 242 ALA A N 1
ATOM 1723 C CA . ALA A 1 242 ? 5.328 -2.684 14.927 1.00 77.44 242 ALA A CA 1
ATOM 1724 C C . ALA A 1 242 ? 4.661 -1.449 15.568 1.00 77.44 242 ALA A C 1
ATOM 1726 O O . ALA A 1 242 ? 3.932 -0.722 14.896 1.00 77.44 242 ALA A O 1
ATOM 1727 N N . ASP A 1 243 ? 4.956 -1.154 16.838 1.00 74.12 243 ASP A N 1
ATOM 1728 C CA . ASP A 1 243 ? 4.412 0.018 17.547 1.00 74.12 243 ASP A CA 1
ATOM 1729 C C . ASP A 1 243 ? 5.004 1.355 17.055 1.00 74.12 243 ASP A C 1
ATOM 1731 O O . ASP A 1 243 ? 4.385 2.424 17.172 1.00 74.12 243 ASP A O 1
ATOM 1735 N N . ALA A 1 244 ? 6.210 1.315 16.486 1.00 77.88 244 ALA A N 1
ATOM 1736 C CA . ALA A 1 244 ? 6.909 2.478 15.949 1.00 77.88 244 ALA A CA 1
ATOM 1737 C C . ALA A 1 244 ? 6.527 2.779 14.490 1.00 77.88 244 ALA A C 1
ATOM 1739 O O . ALA A 1 244 ? 6.783 3.889 14.022 1.00 77.88 244 ALA A O 1
ATOM 1740 N N . VAL A 1 245 ? 5.870 1.842 13.797 1.00 79.94 245 VAL A N 1
ATOM 1741 C CA . VAL A 1 245 ? 5.447 1.994 12.399 1.00 79.94 245 VAL A CA 1
ATOM 1742 C C . VAL A 1 245 ? 4.558 3.219 12.208 1.00 79.94 245 VAL A C 1
ATOM 1744 O O . VAL A 1 245 ? 3.629 3.470 12.984 1.00 79.94 245 VAL A O 1
ATOM 1747 N N . ARG A 1 246 ? 4.839 3.993 11.156 1.00 77.62 246 ARG A N 1
ATOM 1748 C CA . ARG A 1 246 ? 4.038 5.140 10.719 1.00 77.62 246 ARG A CA 1
ATOM 1749 C C . ARG A 1 246 ? 3.790 5.047 9.200 1.00 77.62 246 ARG A C 1
ATOM 1751 O O . ARG A 1 246 ? 4.741 4.692 8.510 1.00 77.62 246 ARG A O 1
ATOM 1758 N N . PRO A 1 247 ? 2.574 5.368 8.706 1.00 75.69 247 PRO A N 1
ATOM 1759 C CA . PRO A 1 247 ? 1.355 5.645 9.465 1.00 75.69 247 PRO A CA 1
ATOM 1760 C C . PRO A 1 247 ? 0.965 4.428 10.304 1.00 75.69 247 PRO A C 1
ATOM 1762 O O . PRO A 1 247 ? 1.255 3.288 9.946 1.00 75.69 247 PRO A O 1
ATOM 1765 N N . ARG A 1 248 ? 0.371 4.680 11.475 1.00 81.88 248 ARG A N 1
ATOM 1766 C CA . ARG A 1 248 ? 0.021 3.599 12.397 1.00 81.88 248 ARG A CA 1
ATOM 1767 C C . ARG A 1 248 ? -0.997 2.684 11.706 1.00 81.88 248 ARG A C 1
ATOM 1769 O O . ARG A 1 248 ? -2.042 3.196 11.297 1.00 81.88 248 ARG A O 1
ATOM 1776 N N . PRO A 1 249 ? -0.732 1.373 11.589 1.00 86.38 249 PRO A N 1
ATOM 1777 C CA . PRO A 1 249 ? -1.672 0.480 10.939 1.00 86.38 249 PRO A CA 1
ATOM 1778 C C . PRO A 1 249 ? -2.969 0.371 11.741 1.00 86.38 249 PRO A C 1
ATOM 1780 O O . PRO A 1 249 ? -2.956 0.441 12.975 1.00 86.38 249 PRO A O 1
ATOM 1783 N N . THR A 1 250 ? -4.089 0.173 11.045 1.00 86.69 250 THR A N 1
ATOM 1784 C CA . THR A 1 250 ? -5.383 -0.106 11.688 1.00 86.69 250 THR A CA 1
ATOM 1785 C C . THR A 1 250 ? -5.306 -1.408 12.491 1.00 86.69 250 THR A C 1
ATOM 1787 O O . THR A 1 250 ? -5.850 -1.486 13.594 1.00 86.69 250 THR A O 1
ATOM 1790 N N . TRP A 1 251 ? -4.579 -2.401 11.966 1.00 89.56 251 TRP A N 1
ATOM 1791 C CA . TRP A 1 251 ? -4.370 -3.703 12.595 1.00 89.56 251 TRP A CA 1
ATOM 1792 C C . TRP A 1 251 ? -2.900 -4.117 12.558 1.00 89.56 251 TRP A C 1
ATOM 1794 O O . TRP A 1 251 ? -2.228 -3.958 11.544 1.00 89.56 251 TRP A O 1
ATOM 1804 N N . VAL A 1 252 ? -2.415 -4.712 13.644 1.00 90.06 252 VAL A N 1
ATOM 1805 C CA . VAL A 1 252 ? -1.145 -5.447 13.661 1.00 90.06 252 VAL A CA 1
ATOM 1806 C C . VAL A 1 252 ? -1.481 -6.909 13.899 1.00 90.06 252 VAL A C 1
ATOM 1808 O O . VAL A 1 252 ? -2.108 -7.243 14.904 1.00 90.06 252 VAL A O 1
ATOM 1811 N N . LEU A 1 253 ? -1.105 -7.763 12.955 1.00 90.44 253 LEU A N 1
ATOM 1812 C CA . LEU A 1 253 ? -1.485 -9.166 12.902 1.00 90.44 253 LEU A CA 1
ATOM 1813 C C . LEU A 1 253 ? -0.226 -10.032 12.950 1.00 90.44 253 LEU A C 1
ATOM 1815 O O . LEU A 1 253 ? 0.744 -9.756 12.249 1.00 90.44 253 LEU A O 1
ATOM 1819 N N . GLN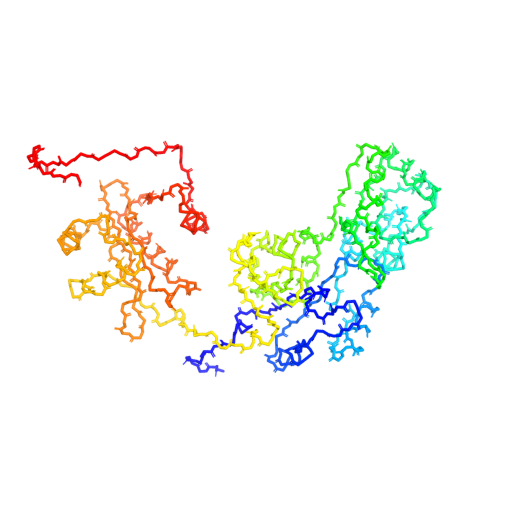 A 1 254 ? -0.238 -11.101 13.749 1.00 89.75 254 GLN A N 1
ATOM 1820 C CA . GLN A 1 254 ? 0.874 -12.062 13.734 1.00 89.75 254 GLN A CA 1
ATOM 1821 C C . GLN A 1 254 ? 1.014 -12.704 12.348 1.00 89.75 254 GLN A C 1
ATOM 1823 O O . GLN A 1 254 ? 2.116 -12.798 11.819 1.00 89.75 254 GLN A O 1
ATOM 1828 N N . ASP A 1 255 ? -0.118 -13.068 11.748 1.00 92.19 255 ASP A N 1
ATOM 1829 C CA . ASP A 1 255 ? -0.247 -13.603 10.397 1.00 92.19 255 ASP A CA 1
ATOM 1830 C C . ASP A 1 255 ? -1.700 -13.445 9.903 1.00 92.19 255 ASP A C 1
ATOM 1832 O O . ASP A 1 255 ? -2.538 -12.819 10.561 1.00 92.19 255 ASP A O 1
ATOM 1836 N N . LEU A 1 256 ? -2.008 -14.010 8.734 1.00 96.31 256 LEU A N 1
ATOM 1837 C CA . LEU A 1 256 ? -3.309 -13.865 8.078 1.00 96.31 256 LEU A CA 1
ATOM 1838 C C . LEU A 1 256 ? -4.471 -14.549 8.805 1.00 96.31 256 LEU A C 1
ATOM 1840 O O . LEU A 1 256 ? -5.615 -14.136 8.601 1.00 96.31 256 LEU A O 1
ATOM 1844 N N . ARG A 1 257 ? -4.216 -15.523 9.691 1.00 95.19 257 ARG A N 1
ATOM 1845 C CA . ARG A 1 257 ? -5.274 -16.206 10.456 1.00 95.19 257 ARG A CA 1
ATOM 1846 C C . ARG A 1 257 ? -6.014 -15.217 11.348 1.00 95.19 257 ARG A C 1
ATOM 1848 O O . ARG A 1 257 ? -7.232 -15.310 11.484 1.00 95.19 257 ARG A O 1
ATOM 1855 N N . ALA A 1 258 ? -5.303 -14.210 11.857 1.00 92.31 258 ALA A N 1
ATOM 1856 C CA . ALA A 1 258 ? -5.867 -13.176 12.715 1.00 92.31 258 ALA A CA 1
ATOM 1857 C C . ALA A 1 258 ? -6.923 -12.300 12.012 1.00 92.31 258 ALA A C 1
ATOM 1859 O O . ALA A 1 258 ? -7.736 -11.666 12.677 1.00 92.31 258 ALA A O 1
ATOM 1860 N N . LEU A 1 259 ? -7.008 -12.301 10.673 1.00 93.56 259 LEU A N 1
ATOM 1861 C CA . LEU A 1 259 ? -8.114 -11.643 9.956 1.00 93.56 259 LEU A CA 1
ATOM 1862 C C . LEU A 1 259 ? -9.485 -12.248 10.293 1.00 93.56 259 LEU A C 1
ATOM 1864 O O . LEU A 1 259 ? -10.514 -11.581 10.143 1.00 93.56 259 LEU A O 1
ATOM 1868 N N . LEU A 1 260 ? -9.499 -13.507 10.738 1.00 92.88 260 LEU A N 1
ATOM 1869 C CA . LEU A 1 260 ? -10.685 -14.240 11.172 1.00 92.88 260 LEU A CA 1
ATOM 1870 C C . LEU A 1 260 ? -10.967 -14.071 12.671 1.00 92.88 260 LEU A C 1
ATOM 1872 O O . LEU A 1 260 ? -12.022 -14.514 13.142 1.00 92.88 260 LEU A O 1
ATOM 1876 N N . ASP A 1 261 ? -10.060 -13.427 13.412 1.00 85.94 261 ASP A N 1
ATOM 1877 C CA . ASP A 1 261 ? -10.245 -13.184 14.834 1.00 85.94 261 ASP A CA 1
ATOM 1878 C C . ASP A 1 261 ? -11.439 -12.265 15.043 1.00 85.94 261 ASP A C 1
ATOM 1880 O O . ASP A 1 261 ? -11.616 -11.237 14.377 1.00 85.94 261 ASP A O 1
ATOM 1884 N N . HIS A 1 262 ? -12.279 -12.659 15.995 1.00 77.94 262 HIS A N 1
ATOM 1885 C CA . HIS A 1 262 ? -13.448 -11.885 16.358 1.00 77.94 262 HIS A CA 1
ATOM 1886 C C . HIS A 1 262 ? -12.978 -10.671 17.136 1.00 77.94 262 HIS A C 1
ATOM 1888 O O . HIS A 1 262 ? -12.543 -10.767 18.284 1.00 77.94 262 HIS A O 1
ATOM 1894 N N . VAL A 1 263 ? -13.104 -9.506 16.516 1.00 62.56 263 VAL A N 1
ATOM 1895 C CA . VAL A 1 263 ? -12.984 -8.266 17.266 1.00 62.56 263 VAL A CA 1
ATOM 1896 C C . VAL A 1 263 ? -14.325 -8.057 17.939 1.00 62.56 263 VAL A C 1
ATOM 1898 O O . VAL A 1 263 ? -15.346 -8.135 17.249 1.00 62.56 263 VAL A O 1
ATOM 1901 N N . PRO A 1 264 ? -14.373 -7.742 19.243 1.00 45.66 264 PRO A N 1
ATOM 1902 C CA . PRO A 1 264 ? -15.619 -7.337 19.861 1.00 45.66 264 PRO A CA 1
ATOM 1903 C C . PRO A 1 264 ? -16.179 -6.150 19.069 1.00 45.66 264 PRO A C 1
ATOM 1905 O O . PRO A 1 264 ? -15.644 -5.036 19.104 1.00 45.66 264 PRO A O 1
ATOM 1908 N N . SER A 1 265 ? -17.227 -6.401 18.286 1.00 40.31 265 SER A N 1
ATOM 1909 C CA . SER A 1 265 ? -18.033 -5.335 17.728 1.00 40.31 265 SER A CA 1
ATOM 1910 C C . SER A 1 265 ? -18.807 -4.779 18.907 1.00 40.31 265 SER A C 1
ATOM 1912 O O . SER A 1 265 ? -19.608 -5.492 19.502 1.00 40.31 265 SER A O 1
ATOM 1914 N N . VAL A 1 266 ? -18.576 -3.522 19.254 1.00 41.00 266 VAL A N 1
ATOM 1915 C CA . VAL A 1 266 ? -19.693 -2.744 19.781 1.00 41.00 266 VAL A CA 1
ATOM 1916 C C . VAL A 1 266 ? -20.347 -2.205 18.520 1.00 41.00 266 VAL A C 1
ATOM 1918 O O . VAL A 1 266 ? -19.704 -1.403 17.831 1.00 41.00 266 VAL A O 1
ATOM 1921 N N . PRO A 1 267 ? -21.521 -2.721 18.118 1.00 41.97 267 PRO A N 1
ATOM 1922 C CA . PRO A 1 267 ? -22.257 -2.143 17.008 1.00 41.97 267 PRO A CA 1
ATOM 1923 C C . PRO A 1 267 ? -22.416 -0.643 17.269 1.00 41.97 267 PRO A C 1
ATOM 1925 O O . PRO A 1 267 ? -22.650 -0.235 18.407 1.00 41.97 267 PRO A O 1
ATOM 1928 N N . ARG A 1 268 ? -22.290 0.192 16.230 1.00 46.19 268 ARG A N 1
ATOM 1929 C CA . ARG A 1 268 ? -22.563 1.638 16.352 1.00 46.19 268 ARG A CA 1
ATOM 1930 C C . ARG A 1 268 ? -23.975 1.923 16.893 1.00 46.19 268 ARG A C 1
ATOM 1932 O O . ARG A 1 268 ? -24.181 3.005 17.424 1.00 46.19 268 ARG A O 1
ATOM 1939 N N . ASP A 1 269 ? -24.881 0.949 16.801 1.00 49.75 269 ASP A N 1
ATOM 1940 C CA . ASP A 1 269 ? -26.281 1.043 17.226 1.00 49.75 269 ASP A CA 1
ATOM 1941 C C . ASP A 1 269 ? -26.504 0.808 18.734 1.00 49.75 269 ASP A C 1
ATOM 1943 O O . ASP A 1 269 ? -27.553 1.186 19.244 1.00 49.75 269 ASP A O 1
ATOM 1947 N N . ASP A 1 270 ? -25.517 0.270 19.466 1.00 66.00 270 ASP A N 1
ATOM 1948 C CA . ASP A 1 270 ? -25.610 0.055 20.925 1.00 66.00 270 ASP A CA 1
ATOM 1949 C C . ASP A 1 270 ? -24.862 1.121 21.741 1.00 66.00 270 ASP A C 1
ATOM 1951 O O . ASP A 1 270 ? -24.811 1.037 22.970 1.00 66.00 270 ASP A O 1
ATOM 1955 N N . VAL A 1 271 ? -24.258 2.117 21.078 1.00 74.31 271 VAL A N 1
ATOM 1956 C CA . VAL A 1 271 ? -23.626 3.256 21.755 1.00 74.31 271 VAL A CA 1
ATOM 1957 C C . VAL A 1 271 ? -24.589 4.429 21.773 1.00 74.31 271 VAL A C 1
ATOM 1959 O O . VAL A 1 271 ? -24.752 5.137 20.779 1.00 74.31 271 VAL A O 1
ATOM 1962 N N . ILE A 1 272 ? -25.190 4.675 22.930 1.00 87.94 272 ILE A N 1
ATOM 1963 C CA . ILE A 1 272 ? -26.058 5.828 23.138 1.00 87.94 272 ILE A CA 1
ATOM 1964 C C . ILE A 1 272 ? -25.187 6.980 23.630 1.00 87.94 272 ILE A C 1
ATOM 1966 O O . ILE A 1 272 ? -24.675 6.956 24.750 1.00 87.94 272 ILE A O 1
ATOM 1970 N N . VAL A 1 273 ? -25.021 8.006 22.794 1.00 91.19 273 VAL A N 1
ATOM 1971 C CA . VAL A 1 273 ? -24.473 9.286 23.251 1.00 91.19 273 VAL A CA 1
ATOM 1972 C C . VAL A 1 273 ? -25.609 10.097 23.856 1.00 91.19 273 VAL A C 1
ATOM 1974 O O . VAL A 1 273 ? -26.622 10.350 23.206 1.00 91.19 273 VAL A O 1
ATOM 1977 N N . ARG A 1 274 ? -25.451 10.492 25.117 1.00 92.69 274 ARG A N 1
ATOM 1978 C CA . ARG A 1 274 ? -26.452 11.266 25.856 1.00 92.69 274 ARG A CA 1
ATOM 1979 C C . ARG A 1 274 ? -25.793 12.329 26.735 1.00 92.69 274 ARG A C 1
ATOM 1981 O O . ARG A 1 274 ? -24.616 12.186 27.072 1.00 92.69 274 ARG A O 1
ATOM 1988 N N . PRO A 1 275 ? -26.540 13.360 27.169 1.00 93.06 275 PRO A N 1
ATOM 1989 C CA . PRO A 1 275 ? -26.069 14.275 28.199 1.00 93.06 275 PRO A CA 1
ATOM 1990 C C . PRO A 1 275 ? -25.617 13.533 29.462 1.00 93.06 275 PRO A C 1
ATOM 1992 O O . PRO A 1 275 ? -26.265 12.573 29.907 1.00 93.06 275 PRO A O 1
ATOM 1995 N N . ALA A 1 276 ? -24.497 13.987 30.021 1.00 93.44 276 ALA A N 1
ATOM 1996 C CA . ALA A 1 276 ? -23.990 13.539 31.308 1.00 93.44 276 ALA A CA 1
ATOM 1997 C C . ALA A 1 276 ? -24.954 13.950 32.431 1.00 93.44 276 ALA A C 1
ATOM 1999 O O . ALA A 1 276 ? -25.604 14.995 32.375 1.00 93.44 276 ALA A O 1
ATOM 2000 N N . ARG A 1 277 ? -25.050 13.123 33.469 1.00 92.50 277 ARG A N 1
ATOM 2001 C CA . ARG A 1 277 ? -25.866 13.350 34.667 1.00 92.50 277 ARG A CA 1
ATOM 2002 C C . ARG A 1 277 ? -24.975 13.306 35.901 1.00 92.50 277 ARG A C 1
ATOM 2004 O O . ARG A 1 277 ? -23.915 12.687 35.886 1.00 92.50 277 ARG A O 1
ATOM 2011 N N . ALA A 1 278 ? -25.445 13.867 37.014 1.00 89.62 278 ALA A N 1
ATOM 2012 C CA . ALA A 1 278 ? -24.719 13.799 38.287 1.00 89.62 278 ALA A CA 1
ATOM 2013 C C . ALA A 1 278 ? -24.403 12.349 38.717 1.00 89.62 278 ALA A C 1
ATOM 2015 O O . ALA A 1 278 ? -23.352 12.088 39.299 1.00 89.62 278 ALA A O 1
ATOM 2016 N N . THR A 1 279 ? -25.269 11.391 38.368 1.00 92.19 279 THR A N 1
ATOM 2017 C CA . THR A 1 279 ? -25.070 9.956 38.630 1.00 92.19 279 THR A CA 1
ATOM 2018 C C . THR A 1 279 ? -23.920 9.331 37.835 1.00 92.19 279 THR A C 1
ATOM 2020 O O . THR A 1 279 ? -23.401 8.303 38.253 1.00 92.19 279 THR A O 1
ATOM 2023 N N . ASP A 1 280 ? -23.488 9.939 36.724 1.00 93.62 280 ASP A N 1
ATOM 2024 C CA . ASP A 1 280 ? -22.389 9.422 35.896 1.00 93.62 280 ASP A CA 1
ATOM 2025 C C . ASP A 1 280 ? -21.002 9.762 36.481 1.00 93.62 280 ASP A C 1
ATOM 2027 O O . ASP A 1 280 ? -19.991 9.255 35.997 1.00 93.62 280 ASP A O 1
ATOM 2031 N N . SER A 1 281 ? -20.930 10.593 37.533 1.00 92.75 281 SER A N 1
ATOM 2032 C CA . SER A 1 281 ? -19.674 11.147 38.069 1.00 92.75 281 SER A CA 1
ATOM 2033 C C . SER A 1 281 ? -18.628 10.078 38.386 1.00 92.75 281 SER A C 1
ATOM 2035 O O . SER A 1 281 ? -17.482 10.207 37.968 1.00 92.75 281 SER A O 1
ATOM 2037 N N . SER A 1 282 ? -19.013 8.989 39.059 1.00 92.81 282 SER A N 1
ATOM 2038 C CA . SER A 1 282 ? -18.076 7.910 39.403 1.00 92.81 282 SER A CA 1
ATOM 2039 C C . SER A 1 282 ? -17.489 7.228 38.161 1.00 92.81 282 SER A C 1
ATOM 2041 O O . SER A 1 282 ? -16.285 6.977 38.112 1.00 92.81 282 SER A O 1
ATOM 2043 N N . ALA A 1 283 ? -18.303 6.996 37.128 1.00 93.38 283 ALA A N 1
ATOM 2044 C CA . ALA A 1 283 ? -17.835 6.388 35.886 1.00 93.38 283 ALA A CA 1
ATOM 2045 C C . ALA A 1 283 ? -16.937 7.344 35.083 1.00 93.38 283 ALA A C 1
ATOM 2047 O O . ALA A 1 283 ? -15.914 6.927 34.545 1.00 93.38 283 ALA A O 1
ATOM 2048 N N . ILE A 1 284 ? -17.273 8.637 35.051 1.00 94.44 284 ILE A N 1
ATOM 2049 C CA . ILE A 1 284 ? -16.458 9.677 34.405 1.00 94.44 284 ILE A CA 1
ATOM 2050 C C . ILE A 1 284 ? -15.073 9.765 35.057 1.00 94.44 284 ILE A C 1
ATOM 2052 O O . ILE A 1 284 ? -14.067 9.804 34.349 1.00 94.44 284 ILE A O 1
ATOM 2056 N N . LEU A 1 285 ? -15.012 9.746 36.392 1.00 92.75 285 LEU A N 1
ATOM 2057 C CA . LEU A 1 285 ? -13.750 9.738 37.136 1.00 92.75 285 LEU A CA 1
ATOM 2058 C C . LEU A 1 285 ? -12.911 8.504 36.806 1.00 92.75 285 LEU A C 1
ATOM 2060 O O . LEU A 1 285 ? -11.722 8.645 36.534 1.00 92.75 285 LEU A O 1
ATOM 2064 N N . GLY A 1 286 ? -13.531 7.321 36.752 1.00 92.31 286 GLY A N 1
ATOM 2065 C CA . GLY A 1 286 ? -12.849 6.087 36.357 1.00 92.31 286 GLY A CA 1
ATOM 2066 C C . GLY A 1 286 ? -12.274 6.153 34.938 1.00 92.31 286 GLY A C 1
ATOM 2067 O O . GLY A 1 286 ? -11.134 5.753 34.710 1.00 92.31 286 GLY A O 1
ATOM 2068 N N . LEU A 1 287 ? -13.019 6.722 33.985 1.00 93.50 287 LEU A N 1
ATOM 2069 C CA . LEU A 1 287 ? -12.535 6.930 32.616 1.00 93.50 287 LEU A CA 1
ATOM 2070 C C . LEU A 1 287 ? -11.370 7.922 32.550 1.00 93.50 287 LEU A C 1
ATOM 2072 O O . LEU A 1 287 ? -10.434 7.722 31.774 1.00 93.50 287 LEU A O 1
ATOM 2076 N N . TRP A 1 288 ? -11.415 8.995 33.339 1.00 92.31 288 TRP A N 1
ATOM 2077 C CA . TRP A 1 288 ? -10.323 9.964 33.407 1.00 92.31 288 TRP A CA 1
ATOM 2078 C C . TRP A 1 288 ? -9.079 9.398 34.077 1.00 92.31 288 TRP A C 1
ATOM 2080 O O . TRP A 1 288 ? -7.982 9.679 33.602 1.00 92.31 288 TRP A O 1
ATOM 2090 N N . ASP A 1 289 ? -9.227 8.583 35.116 1.00 90.25 289 ASP A N 1
ATOM 2091 C CA . ASP A 1 289 ? -8.109 7.891 35.759 1.00 90.25 289 ASP A CA 1
ATOM 2092 C C . ASP A 1 289 ? -7.395 6.958 34.772 1.00 90.25 289 ASP A C 1
ATOM 2094 O O . ASP A 1 289 ? -6.202 7.104 34.511 1.00 90.25 289 ASP A O 1
ATOM 2098 N N . GLN A 1 290 ? -8.158 6.103 34.079 1.00 85.62 290 GLN A N 1
ATOM 2099 C CA . GLN A 1 290 ? -7.642 5.217 33.025 1.00 85.62 290 GLN A CA 1
ATOM 2100 C C . GLN A 1 290 ? -6.989 5.969 31.854 1.00 85.62 290 GLN A C 1
ATOM 2102 O O . GLN A 1 290 ? -6.168 5.407 31.125 1.00 85.62 290 GLN A O 1
ATOM 2107 N N . ALA A 1 291 ? -7.376 7.225 31.630 1.00 84.12 291 ALA A N 1
ATOM 2108 C CA . ALA A 1 291 ? -6.803 8.091 30.606 1.00 84.12 291 ALA A CA 1
ATOM 2109 C C . ALA A 1 291 ? -5.646 8.969 31.123 1.00 84.12 291 ALA A C 1
ATOM 2111 O O . ALA A 1 291 ? -5.122 9.772 30.352 1.00 84.12 291 ALA A O 1
ATOM 2112 N N . GLY A 1 292 ? -5.254 8.849 32.398 1.00 84.94 292 GLY A N 1
ATOM 2113 C CA . GLY A 1 292 ? -4.212 9.676 33.016 1.00 84.94 292 GLY A CA 1
ATOM 2114 C C . GLY A 1 292 ? -4.595 11.156 33.142 1.00 84.94 292 GLY A C 1
ATOM 2115 O O . GLY A 1 292 ? -3.728 12.023 33.192 1.00 84.94 292 GLY A O 1
ATOM 2116 N N . MET A 1 293 ? -5.892 11.470 33.159 1.00 83.88 293 MET A N 1
ATOM 2117 C CA . MET A 1 293 ? -6.414 12.840 33.099 1.00 83.88 293 MET A CA 1
ATOM 2118 C C . MET A 1 293 ? -6.690 13.468 34.467 1.00 83.88 293 MET A C 1
ATOM 2120 O O . MET A 1 293 ? -6.939 14.675 34.539 1.00 83.88 293 MET A O 1
ATOM 2124 N N . LEU A 1 294 ? -6.634 12.694 35.557 1.00 79.50 294 LEU A N 1
ATOM 2125 C CA . LEU A 1 294 ? -6.866 13.228 36.903 1.00 79.50 294 LEU A CA 1
ATOM 2126 C C . LEU A 1 294 ? -5.811 14.262 37.315 1.00 79.50 294 LEU A C 1
ATOM 2128 O O . LEU A 1 294 ? -6.140 15.194 38.035 1.00 79.50 294 LEU A O 1
ATOM 2132 N N . GLY A 1 295 ? -4.587 14.189 36.780 1.00 71.06 295 GLY A N 1
ATOM 2133 C CA . GLY A 1 295 ? -3.530 15.169 37.064 1.00 71.06 295 GLY A CA 1
ATOM 2134 C C . GLY A 1 295 ? -3.822 16.600 36.586 1.00 71.06 295 GLY A C 1
ATOM 2135 O O . GLY A 1 295 ? -3.138 17.532 37.001 1.00 71.06 295 GLY A O 1
ATOM 2136 N N . TYR A 1 296 ? -4.840 16.803 35.740 1.00 69.62 296 TYR A N 1
ATOM 2137 C CA . TYR A 1 296 ? -5.222 18.122 35.218 1.00 69.62 296 TYR A CA 1
ATOM 2138 C C . TYR A 1 296 ? -6.311 18.822 36.043 1.00 69.62 296 TYR A C 1
ATOM 2140 O O . TYR A 1 296 ? -6.807 19.875 35.643 1.00 69.62 296 TYR A O 1
ATOM 2148 N N . THR A 1 297 ? -6.725 18.244 37.170 1.00 68.38 297 THR A N 1
ATOM 2149 C CA . THR A 1 297 ? -7.650 18.865 38.126 1.00 68.38 297 THR A CA 1
ATOM 2150 C C . THR A 1 297 ? -7.313 18.443 39.548 1.00 68.38 297 THR A C 1
ATOM 2152 O O . THR A 1 297 ? -6.804 17.355 39.783 1.00 68.38 297 THR A O 1
ATOM 2155 N N . ARG A 1 298 ? -7.579 19.324 40.513 1.00 68.62 298 ARG A N 1
ATOM 2156 C CA . ARG A 1 298 ? -7.388 19.023 41.937 1.00 68.62 298 ARG A CA 1
ATOM 2157 C C . ARG A 1 298 ? -8.661 18.531 42.618 1.00 68.62 298 ARG A C 1
ATOM 2159 O O . ARG A 1 298 ? -8.567 17.817 43.606 1.00 68.62 298 ARG A O 1
ATOM 2166 N N . GLU A 1 299 ? -9.825 18.928 42.108 1.00 82.19 299 GLU A N 1
ATOM 2167 C CA . GLU A 1 299 ? -11.140 18.604 42.673 1.00 82.19 299 GLU A CA 1
ATOM 2168 C C . GLU A 1 299 ? -12.059 18.098 41.542 1.00 82.19 299 GLU A C 1
ATOM 2170 O O . GLU A 1 299 ? -13.009 18.786 41.156 1.00 82.19 299 GLU A O 1
ATOM 2175 N N . PRO A 1 300 ? -11.767 16.930 40.943 1.00 83.44 300 PRO A N 1
ATOM 2176 C CA . PRO A 1 300 ? -12.450 16.468 39.736 1.00 83.44 300 PRO A CA 1
ATOM 2177 C C . PRO A 1 300 ? -13.969 16.306 39.924 1.00 83.44 300 PRO A C 1
ATOM 2179 O O . PRO A 1 300 ? -14.731 16.604 39.005 1.00 83.44 300 PRO A O 1
ATOM 2182 N N . GLU A 1 301 ? -14.435 15.912 41.111 1.00 85.62 301 GLU A N 1
ATOM 2183 C CA . GLU A 1 301 ? -15.860 15.837 41.462 1.00 85.62 301 GLU A CA 1
ATOM 2184 C C . GLU A 1 301 ? -16.533 17.215 41.420 1.00 85.62 301 GLU A C 1
ATOM 2186 O O . GLU A 1 301 ? -17.670 17.363 40.952 1.00 85.62 301 GLU A O 1
ATOM 2191 N N . ARG A 1 302 ? -15.827 18.238 41.914 1.00 85.25 302 ARG A N 1
ATOM 2192 C CA . ARG A 1 302 ? -16.304 19.621 41.941 1.00 85.25 302 ARG A CA 1
ATOM 2193 C C . ARG A 1 302 ? -16.377 20.190 40.530 1.00 85.25 302 ARG A C 1
ATOM 2195 O O . ARG A 1 302 ? -17.363 20.851 40.212 1.00 85.25 302 ARG A O 1
ATOM 2202 N N . ASP A 1 303 ? -15.392 19.891 39.687 1.00 83.88 303 ASP A N 1
ATOM 2203 C CA . ASP A 1 303 ? -15.384 20.298 38.280 1.00 83.88 303 ASP A CA 1
ATOM 2204 C C . ASP A 1 303 ? -16.559 19.680 37.513 1.00 83.88 303 ASP A C 1
ATOM 2206 O O . ASP A 1 303 ? -17.290 20.397 36.829 1.00 83.88 303 ASP A O 1
ATOM 2210 N N . ILE A 1 304 ? -16.795 18.370 37.671 1.00 88.38 304 ILE A N 1
ATOM 2211 C CA . ILE A 1 304 ? -17.947 17.683 37.064 1.00 88.38 304 ILE A CA 1
ATOM 2212 C C . ILE A 1 304 ? -19.251 18.358 37.503 1.00 88.38 304 ILE A C 1
ATOM 2214 O O . ILE A 1 304 ? -20.077 18.718 36.662 1.00 88.38 304 ILE A O 1
ATOM 2218 N N . SER A 1 305 ? -19.411 18.582 38.809 1.00 87.00 305 SER A N 1
ATOM 2219 C CA . SER A 1 305 ? -20.611 19.205 39.377 1.00 87.00 305 SER A CA 1
ATOM 2220 C C . SER A 1 305 ? -20.822 20.632 38.862 1.00 87.00 305 SER A C 1
ATOM 2222 O O . SER A 1 305 ? -21.946 21.007 38.533 1.00 87.00 305 SER A O 1
ATOM 2224 N N . ALA A 1 306 ? -19.752 21.422 38.754 1.00 85.06 306 ALA A N 1
ATOM 2225 C CA . ALA A 1 306 ? -19.810 22.798 38.273 1.00 85.06 306 ALA A CA 1
ATOM 2226 C C . ALA A 1 306 ? -20.194 22.876 36.790 1.00 85.06 306 ALA A C 1
ATOM 2228 O O . ALA A 1 306 ? -21.034 23.696 36.426 1.00 85.06 306 ALA A O 1
ATOM 2229 N N . VAL A 1 307 ? -19.625 22.013 35.940 1.00 86.25 307 VAL A N 1
ATOM 2230 C CA . VAL A 1 307 ? -19.951 21.984 34.505 1.00 86.25 307 VAL A CA 1
ATOM 2231 C C . VAL A 1 307 ? -21.389 2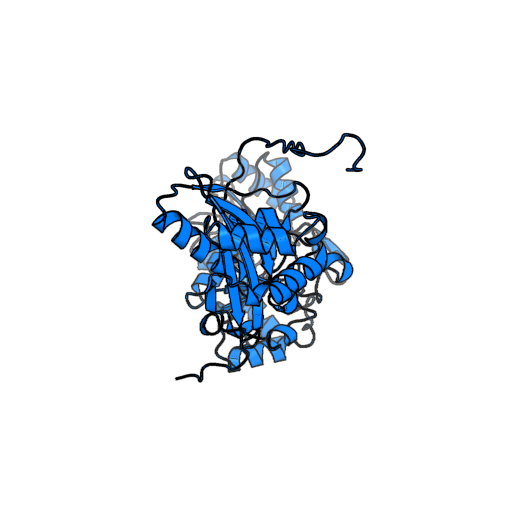1.517 34.278 1.00 86.25 307 VAL A C 1
ATOM 2233 O O . VAL A 1 307 ? -22.095 22.125 33.476 1.00 86.25 307 VAL A O 1
ATOM 2236 N N . LEU A 1 308 ? -21.849 20.497 35.016 1.00 87.88 308 LEU A N 1
ATOM 2237 C CA . LEU A 1 308 ? -23.245 20.048 34.966 1.00 87.88 308 LEU A CA 1
ATOM 2238 C C . LEU A 1 308 ? -24.217 21.151 35.406 1.00 87.88 308 LEU A C 1
ATOM 2240 O O . LEU A 1 308 ? -25.240 21.353 34.762 1.00 87.88 308 LEU A O 1
ATOM 2244 N N . ALA A 1 309 ? -23.901 21.874 36.485 1.00 85.44 309 ALA A N 1
ATOM 2245 C CA . ALA A 1 309 ? -24.755 22.942 37.004 1.00 85.44 309 ALA A CA 1
ATOM 2246 C C . ALA A 1 309 ? -24.791 24.179 36.096 1.00 85.44 309 ALA A C 1
ATOM 2248 O O . ALA A 1 309 ? -25.805 24.871 36.041 1.00 85.44 309 ALA A O 1
ATOM 2249 N N . ALA A 1 310 ? -23.688 24.469 35.406 1.00 79.94 310 ALA A N 1
ATOM 2250 C CA . ALA A 1 310 ? -23.603 25.600 34.492 1.00 79.94 310 ALA A CA 1
ATOM 2251 C C . ALA A 1 310 ? -24.370 25.369 33.180 1.00 79.94 310 ALA A C 1
ATOM 2253 O O . ALA A 1 310 ? -24.612 26.342 32.470 1.00 79.94 310 ALA A O 1
ATOM 2254 N N . ASP A 1 311 ? -24.691 24.109 32.846 1.00 73.06 311 ASP A N 1
ATOM 2255 C CA . ASP A 1 311 ? -25.286 23.692 31.564 1.00 73.06 311 ASP A CA 1
ATOM 2256 C C . ASP A 1 311 ? -24.584 24.348 30.358 1.00 73.06 311 ASP A C 1
ATOM 2258 O O . ASP A 1 311 ? -25.170 24.762 29.359 1.00 73.06 311 ASP A O 1
ATOM 2262 N N . ALA A 1 312 ? -23.268 24.524 30.494 1.00 63.50 312 ALA A N 1
ATOM 2263 C CA . ALA A 1 312 ? -22.490 25.410 29.644 1.00 63.50 312 ALA A CA 1
ATOM 2264 C C . ALA A 1 312 ? -22.102 24.757 28.308 1.00 63.50 312 ALA A C 1
ATOM 2266 O O . ALA A 1 312 ? -21.170 25.221 27.660 1.00 63.50 312 ALA A O 1
ATOM 2267 N N . GLY A 1 313 ? -22.763 23.691 27.853 1.00 65.81 313 GLY A N 1
ATOM 2268 C CA . GLY A 1 313 ? -22.500 23.089 26.543 1.00 65.81 313 GLY A CA 1
ATOM 2269 C C . GLY A 1 313 ? -22.606 21.567 26.507 1.00 65.81 313 GLY A C 1
ATOM 2270 O O . GLY A 1 313 ? -23.396 20.955 27.216 1.00 65.81 313 GLY A O 1
ATOM 2271 N N . ALA A 1 314 ? -21.805 20.948 25.636 1.00 82.75 314 ALA A N 1
ATOM 2272 C CA . ALA A 1 314 ? -21.842 19.515 25.360 1.00 82.75 314 ALA A CA 1
ATOM 2273 C C . ALA A 1 314 ? -21.078 18.686 26.408 1.00 82.75 314 ALA A C 1
ATOM 2275 O O . ALA A 1 314 ? -19.985 18.190 26.133 1.00 82.75 314 ALA A O 1
ATOM 2276 N N . PHE A 1 315 ? -21.635 18.522 27.611 1.00 93.81 315 PHE A N 1
ATOM 2277 C CA . PHE A 1 315 ? -21.153 17.496 28.539 1.00 93.81 315 PHE A CA 1
ATOM 2278 C C . PHE A 1 315 ? -21.890 16.179 28.271 1.00 93.81 315 PHE A C 1
ATOM 2280 O O . PHE A 1 315 ? -23.063 16.021 28.608 1.00 93.81 315 PHE A O 1
ATOM 2287 N N . LEU A 1 316 ? -21.205 15.245 27.615 1.00 95.38 316 LEU A N 1
ATOM 2288 C CA . LEU A 1 316 ? -21.776 14.028 27.052 1.00 95.38 316 LEU A CA 1
ATOM 2289 C C . LEU A 1 316 ? -21.087 12.782 27.606 1.00 95.38 316 LEU A C 1
ATOM 2291 O O . LEU A 1 316 ? -19.875 12.769 27.830 1.00 95.38 316 LEU A O 1
ATOM 2295 N N . VAL A 1 317 ? -21.856 11.708 27.742 1.00 96.44 317 VAL A N 1
ATOM 2296 C CA . VAL A 1 317 ? -21.351 10.354 27.969 1.00 96.44 317 VAL A CA 1
ATOM 2297 C C . VAL A 1 317 ? -21.790 9.441 26.833 1.00 96.44 317 VAL A C 1
ATOM 2299 O O . VAL A 1 317 ? -22.862 9.616 26.253 1.00 96.44 317 VAL A O 1
ATOM 2302 N N . ALA A 1 318 ? -20.941 8.474 26.510 1.00 95.12 318 ALA A N 1
ATOM 2303 C CA . ALA A 1 318 ? -21.261 7.373 25.622 1.00 95.12 318 ALA A CA 1
ATOM 2304 C C . ALA A 1 318 ? -21.510 6.129 26.470 1.00 95.12 318 ALA A C 1
ATOM 2306 O O . ALA A 1 318 ? -20.631 5.708 27.225 1.00 95.12 318 ALA A O 1
ATOM 2307 N N . GLU A 1 319 ? -22.699 5.557 26.336 1.00 92.44 319 GLU A N 1
ATOM 2308 C CA . GLU A 1 319 ? -23.130 4.366 27.058 1.00 92.44 319 GLU A CA 1
ATOM 2309 C C . GLU A 1 319 ? -23.195 3.180 26.101 1.00 92.44 319 GLU A C 1
ATOM 2311 O O . GLU A 1 319 ? -23.766 3.306 25.021 1.00 92.44 319 GLU A O 1
ATOM 2316 N N . ALA A 1 320 ? -22.614 2.046 26.483 1.00 86.25 320 ALA A N 1
ATOM 2317 C CA . ALA A 1 320 ? -22.708 0.794 25.744 1.00 86.25 320 ALA A CA 1
ATOM 2318 C C . ALA A 1 320 ? -23.049 -0.338 26.714 1.00 86.25 320 ALA A C 1
ATOM 2320 O O . ALA A 1 320 ? -22.391 -0.484 27.739 1.00 86.25 320 ALA A O 1
ATOM 2321 N N . ALA A 1 321 ? -24.080 -1.128 26.396 1.00 80.88 321 ALA A N 1
ATOM 2322 C CA . ALA A 1 321 ? -24.564 -2.221 27.250 1.00 80.88 321 ALA A CA 1
ATOM 2323 C C . ALA A 1 321 ? -24.853 -1.808 28.717 1.00 80.88 321 ALA A C 1
ATOM 2325 O O . ALA A 1 321 ? -24.661 -2.598 29.637 1.00 80.88 321 ALA A O 1
ATOM 2326 N N . GLY A 1 322 ? -25.321 -0.572 28.937 1.00 82.19 322 GLY A N 1
ATOM 2327 C CA . GLY A 1 322 ? -25.620 -0.030 30.271 1.00 82.19 322 GLY A CA 1
ATOM 2328 C C . GLY A 1 322 ? -24.411 0.527 31.032 1.00 82.19 322 GLY A C 1
ATOM 2329 O O . GLY A 1 322 ? -24.570 1.011 32.151 1.00 82.19 322 GLY A O 1
ATOM 2330 N N . GLU A 1 323 ? -23.213 0.488 30.444 1.00 88.88 323 GLU A N 1
ATOM 2331 C CA . GLU A 1 323 ? -21.984 1.009 31.043 1.00 88.88 323 GLU A CA 1
ATOM 2332 C C . GLU A 1 323 ? -21.511 2.281 30.336 1.00 88.88 323 GLU A C 1
ATOM 2334 O O . GLU A 1 323 ? -21.535 2.386 29.108 1.00 88.88 323 GLU A O 1
ATOM 2339 N N . THR A 1 324 ? -21.020 3.254 31.102 1.00 94.31 324 THR A N 1
ATOM 2340 C CA . THR A 1 324 ? -20.399 4.461 30.546 1.00 94.31 324 THR A CA 1
ATOM 2341 C C . THR A 1 324 ? -18.992 4.136 30.043 1.00 94.31 324 THR A C 1
ATOM 2343 O O . THR A 1 324 ? -18.069 3.921 30.825 1.00 94.31 324 THR A O 1
ATOM 2346 N N . VAL A 1 325 ? -18.821 4.127 28.721 1.00 93.88 325 VAL A N 1
ATOM 2347 C CA . VAL A 1 325 ? -17.585 3.718 28.028 1.00 93.88 325 VAL A CA 1
ATOM 2348 C C . VAL A 1 325 ? -16.807 4.888 27.425 1.00 93.88 325 VAL A C 1
ATOM 2350 O O . VAL A 1 325 ? -15.680 4.720 26.951 1.00 93.88 325 VAL A O 1
ATOM 2353 N N . GLY A 1 326 ? -17.389 6.085 27.431 1.00 95.69 326 GLY A N 1
ATOM 2354 C CA . GLY A 1 326 ? -16.730 7.300 26.975 1.00 95.69 326 GLY A CA 1
ATOM 2355 C C . GLY A 1 326 ? -17.353 8.558 27.561 1.00 95.69 326 GLY A C 1
ATOM 2356 O O . GLY A 1 326 ? -18.512 8.562 27.968 1.00 95.69 326 GLY A O 1
ATOM 2357 N N . VAL A 1 327 ? -16.577 9.634 27.587 1.00 96.88 327 VAL A N 1
ATOM 2358 C CA . VAL A 1 327 ? -17.000 10.944 28.083 1.00 96.88 327 VAL A CA 1
ATOM 2359 C C . VAL A 1 327 ? -16.372 12.054 27.249 1.00 96.88 327 VAL A C 1
ATOM 2361 O O . VAL A 1 327 ? -15.187 11.994 26.914 1.00 96.88 327 VAL A O 1
ATOM 2364 N N . LEU A 1 328 ? -17.158 13.086 26.949 1.00 96.06 328 LEU A N 1
ATOM 2365 C CA . LEU A 1 328 ? -16.692 14.352 26.394 1.00 96.06 328 LEU A CA 1
ATOM 2366 C C . LEU A 1 328 ? -17.209 15.490 27.270 1.00 96.06 328 LEU A C 1
ATOM 2368 O O . LEU A 1 328 ? -18.411 15.651 27.445 1.00 96.06 328 LEU A O 1
ATOM 2372 N N . MET A 1 329 ? -16.296 16.291 27.811 1.00 93.69 329 MET A N 1
ATOM 2373 C CA . MET A 1 329 ? -16.622 17.491 28.575 1.00 93.69 329 MET A CA 1
ATOM 2374 C C . MET A 1 329 ? -16.421 18.727 27.700 1.00 93.69 329 MET A C 1
ATOM 2376 O O . MET A 1 329 ? -15.290 19.184 27.502 1.00 93.69 329 MET A O 1
ATOM 2380 N N . GLY A 1 330 ? -17.523 19.264 27.186 1.00 91.38 330 GLY A N 1
ATOM 2381 C CA . GLY A 1 330 ? -17.569 20.529 26.468 1.00 91.38 330 GLY A CA 1
ATOM 2382 C C . GLY A 1 330 ? -17.996 21.693 27.363 1.00 91.38 330 GLY A C 1
ATOM 2383 O O . GLY A 1 330 ? -18.699 21.506 28.352 1.00 91.38 330 GLY A O 1
ATOM 2384 N N . SER A 1 331 ? -17.580 22.902 27.004 1.00 88.88 331 SER A N 1
ATOM 2385 C CA . SER A 1 331 ? -18.071 24.158 27.580 1.00 88.88 331 SER A CA 1
ATOM 2386 C C . SER A 1 331 ? -18.280 25.207 26.485 1.00 88.88 331 SER A C 1
ATOM 2388 O O . SER A 1 331 ? -17.994 24.966 25.310 1.00 88.88 331 SER A O 1
ATOM 2390 N N . ASN A 1 332 ? -18.790 26.378 26.854 1.00 86.88 332 ASN A N 1
ATOM 2391 C CA . ASN A 1 332 ? -18.938 27.523 25.975 1.00 86.88 332 ASN A CA 1
ATOM 2392 C C . ASN A 1 332 ? -18.636 28.814 26.739 1.00 86.88 332 ASN A C 1
ATOM 2394 O O . ASN A 1 332 ? -18.820 28.886 27.953 1.00 86.88 332 ASN A O 1
ATOM 2398 N N . ASP A 1 333 ? -18.158 29.826 26.019 1.00 85.94 333 ASP A N 1
ATOM 2399 C CA . ASP A 1 333 ? -17.912 31.171 26.553 1.00 85.94 333 ASP A CA 1
ATOM 2400 C C . ASP A 1 333 ? -18.923 32.209 26.021 1.00 85.94 333 ASP A C 1
ATOM 2402 O O . ASP A 1 333 ? -18.646 33.410 26.002 1.00 85.94 333 ASP A O 1
ATOM 2406 N N . GLY A 1 334 ? -20.070 31.741 25.513 1.00 83.12 334 GLY A N 1
ATOM 2407 C CA . GLY A 1 334 ? -21.088 32.538 24.824 1.00 83.12 334 GLY A CA 1
ATOM 2408 C C . GLY A 1 334 ? -20.731 32.971 23.395 1.00 83.12 334 GLY A C 1
ATOM 2409 O O . GLY A 1 334 ? -21.604 33.442 22.671 1.00 83.12 334 GLY A O 1
ATOM 2410 N N . ARG A 1 335 ? -19.474 32.813 22.955 1.00 87.75 335 ARG A N 1
ATOM 2411 C CA . ARG A 1 335 ? -19.032 33.147 21.587 1.00 87.75 335 ARG A CA 1
ATOM 2412 C C . ARG A 1 335 ? -18.570 31.922 20.811 1.00 87.75 335 ARG A C 1
ATOM 2414 O O . ARG A 1 335 ? -18.692 31.901 19.590 1.00 87.75 335 ARG A O 1
ATOM 2421 N N . ARG A 1 336 ? -17.960 30.951 21.492 1.00 89.75 336 ARG A N 1
ATOM 2422 C CA . ARG A 1 336 ? -17.377 29.730 20.923 1.00 89.75 336 ARG A CA 1
ATOM 2423 C C . ARG A 1 336 ? -17.577 28.558 21.878 1.00 89.75 336 ARG A C 1
ATOM 2425 O O . ARG A 1 336 ? -17.612 28.729 23.097 1.00 89.75 336 ARG A O 1
ATOM 2432 N N . GLY A 1 337 ? -17.680 27.367 21.305 1.00 92.38 337 GLY A N 1
ATOM 2433 C CA . GLY A 1 337 ? -17.614 26.114 22.042 1.00 92.38 337 GLY A CA 1
ATOM 2434 C C . GLY A 1 337 ? -16.170 25.716 22.330 1.00 92.38 337 GLY A C 1
ATOM 2435 O O . GLY A 1 337 ? -15.247 26.091 21.604 1.00 92.38 337 GLY A O 1
ATOM 2436 N N . TRP A 1 338 ? -15.979 24.935 23.383 1.00 92.69 338 TRP A N 1
ATOM 2437 C CA . TRP A 1 338 ? -14.697 24.374 23.788 1.00 92.69 338 TRP A CA 1
ATOM 2438 C C . TRP A 1 338 ? -14.862 22.894 24.103 1.00 92.69 338 TRP A C 1
ATOM 2440 O O . TRP A 1 338 ? -15.783 22.521 24.825 1.00 92.69 338 TRP A O 1
ATOM 2450 N N . ILE A 1 339 ? -13.967 22.052 23.592 1.00 94.31 339 ILE A N 1
ATOM 2451 C CA . ILE A 1 339 ? -13.833 20.658 24.015 1.00 94.31 339 ILE A CA 1
ATOM 2452 C C . ILE A 1 339 ? -12.661 20.594 24.989 1.00 94.31 339 ILE A C 1
ATOM 2454 O O . ILE A 1 339 ? -11.505 20.760 24.602 1.00 94.31 339 ILE A O 1
ATOM 2458 N N . ASN A 1 340 ? -12.973 20.374 26.265 1.00 91.38 340 ASN A N 1
ATOM 2459 C CA . ASN A 1 340 ? -11.990 20.447 27.343 1.00 91.38 340 ASN A CA 1
ATOM 2460 C C . ASN A 1 340 ? -11.370 19.084 27.643 1.00 91.38 340 ASN A C 1
ATOM 2462 O O . ASN A 1 340 ? -10.183 19.000 27.949 1.00 91.38 340 ASN A O 1
ATOM 2466 N N . ARG A 1 341 ? -12.174 18.014 27.593 1.00 91.69 341 ARG A N 1
ATOM 2467 C CA . ARG A 1 341 ? -11.722 16.640 27.857 1.00 91.69 341 ARG A CA 1
ATOM 2468 C C . ARG A 1 341 ? -12.480 15.650 26.992 1.00 91.69 341 ARG A C 1
ATOM 2470 O O . ARG A 1 341 ? -13.692 15.767 26.846 1.00 91.69 341 ARG A O 1
ATOM 2477 N N . LEU A 1 342 ? -11.771 14.649 26.489 1.00 94.62 342 LEU A N 1
ATOM 2478 C CA . LEU A 1 342 ? -12.333 13.505 25.781 1.00 94.62 342 LEU A CA 1
ATOM 2479 C C . LEU A 1 342 ? -11.604 12.251 26.255 1.00 94.62 342 LEU A C 1
ATOM 2481 O O . LEU A 1 342 ? -10.393 12.158 26.083 1.00 94.62 342 LEU A O 1
ATOM 2485 N N . ALA A 1 343 ? -12.329 11.291 26.824 1.00 94.44 343 ALA A N 1
ATOM 2486 C CA . ALA A 1 343 ? -11.767 10.019 27.264 1.00 94.44 343 ALA A CA 1
ATOM 2487 C C . ALA A 1 343 ? -12.659 8.857 26.833 1.00 94.44 343 ALA A C 1
ATOM 2489 O O . ALA A 1 343 ? -13.881 8.932 26.937 1.00 94.44 343 ALA A O 1
ATOM 2490 N N . ILE A 1 344 ? -12.031 7.777 26.370 1.00 93.44 344 ILE A N 1
ATOM 2491 C CA . ILE A 1 344 ? -12.687 6.522 25.993 1.00 93.44 344 ILE A CA 1
ATOM 2492 C C . ILE A 1 344 ? -12.001 5.392 26.752 1.00 93.44 344 ILE A C 1
ATOM 2494 O O . ILE A 1 344 ? -10.761 5.324 26.755 1.00 93.44 344 ILE A O 1
ATOM 2498 N N . ALA A 1 345 ? -12.805 4.507 27.346 1.00 88.56 345 ALA A N 1
ATOM 2499 C CA . ALA A 1 345 ? -12.332 3.304 28.018 1.00 88.56 345 ALA A CA 1
ATOM 2500 C C . ALA A 1 345 ? -11.361 2.546 27.092 1.00 88.56 345 ALA A C 1
ATOM 2502 O O . ALA A 1 345 ? -11.705 2.345 25.921 1.00 88.56 345 ALA A O 1
ATOM 2503 N N . PRO A 1 346 ? -10.161 2.138 27.552 1.00 80.25 346 PRO A N 1
ATOM 2504 C CA . PRO A 1 346 ? -9.132 1.530 26.704 1.00 80.25 346 PRO A CA 1
ATOM 2505 C C . PRO A 1 346 ? -9.652 0.391 25.823 1.00 80.25 346 PRO A C 1
ATOM 2507 O O . PRO A 1 346 ? -9.415 0.381 24.617 1.00 80.25 346 PRO A O 1
ATOM 2510 N N . GLN A 1 347 ? -10.459 -0.497 26.402 1.00 78.12 347 GLN A N 1
ATOM 2511 C CA . GLN A 1 347 ? -11.060 -1.637 25.722 1.00 78.12 347 GLN A CA 1
ATOM 2512 C C . GLN A 1 347 ? -12.156 -1.259 24.710 1.00 78.12 347 GLN A C 1
ATOM 2514 O O . GLN A 1 347 ? -12.535 -2.095 23.899 1.00 78.12 347 GLN A O 1
ATOM 2519 N N . HIS A 1 348 ? -12.638 -0.012 24.700 1.00 81.00 348 HIS A N 1
ATOM 2520 C CA . HIS A 1 348 ? -13.625 0.509 23.744 1.00 81.00 348 HIS A CA 1
ATOM 2521 C C . HIS A 1 348 ? -13.035 1.510 22.727 1.00 81.00 348 HIS A C 1
ATOM 2523 O O . HIS A 1 348 ? -13.772 2.088 21.920 1.00 81.00 348 HIS A O 1
ATOM 2529 N N . ARG A 1 349 ? -11.709 1.718 22.720 1.00 80.69 349 ARG A N 1
ATOM 2530 C CA . ARG A 1 349 ? -11.023 2.576 21.735 1.00 80.69 349 ARG A CA 1
ATOM 2531 C C . ARG A 1 349 ? -11.062 1.967 20.329 1.00 80.69 349 ARG A C 1
ATOM 2533 O O . ARG A 1 349 ? -11.347 0.789 20.153 1.00 80.69 349 ARG A O 1
ATOM 2540 N N . ALA A 1 350 ? -10.828 2.804 19.314 1.00 73.44 350 ALA A N 1
ATOM 2541 C CA . ALA A 1 350 ? -10.903 2.441 17.889 1.00 73.44 350 ALA A CA 1
ATOM 2542 C C . ALA A 1 350 ? -12.266 1.866 17.423 1.00 73.44 350 ALA A C 1
ATOM 2544 O O . ALA A 1 350 ? -12.371 1.273 16.353 1.00 73.4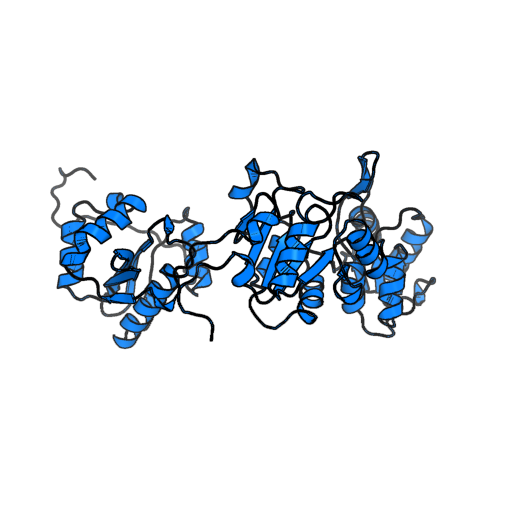4 350 ALA A O 1
ATOM 2545 N N . ARG A 1 351 ? -13.345 2.093 18.191 1.00 75.88 351 ARG A N 1
ATOM 2546 C CA . ARG A 1 351 ? -14.730 1.700 17.845 1.00 75.88 351 ARG A CA 1
ATOM 2547 C C . ARG A 1 351 ? -15.591 2.856 17.320 1.00 75.88 351 ARG A C 1
ATOM 2549 O O . ARG A 1 351 ? -16.795 2.717 17.159 1.00 75.88 351 ARG A O 1
ATOM 2556 N N . GLY A 1 352 ? -14.992 4.024 17.074 1.00 78.75 352 GLY A N 1
ATOM 2557 C CA . GLY A 1 352 ? -15.704 5.223 16.607 1.00 78.75 352 GLY A CA 1
ATOM 2558 C C . GLY A 1 352 ? -16.433 6.025 17.695 1.00 78.75 352 GLY A C 1
ATOM 2559 O O . GLY A 1 352 ? -16.977 7.078 17.383 1.00 78.75 352 GLY A O 1
ATOM 2560 N N . ILE A 1 353 ? -16.388 5.599 18.963 1.00 89.25 353 ILE A N 1
ATOM 2561 C CA . ILE A 1 353 ? -17.072 6.267 20.088 1.00 89.25 353 ILE A CA 1
ATOM 2562 C C . ILE A 1 353 ? -16.595 7.711 20.274 1.00 89.25 353 ILE A C 1
ATOM 2564 O O . ILE A 1 353 ? -17.411 8.613 20.420 1.00 89.25 353 ILE A O 1
ATOM 2568 N N . GLY A 1 354 ? -15.280 7.955 20.200 1.00 90.19 354 GLY A N 1
ATOM 2569 C CA . GLY A 1 354 ? -14.736 9.315 20.282 1.00 90.19 354 GLY A CA 1
ATOM 2570 C C . GLY A 1 354 ? -15.275 10.228 19.180 1.00 90.19 354 GLY A C 1
ATOM 2571 O O . GLY A 1 354 ? -15.663 11.356 19.455 1.00 90.19 354 GLY A O 1
ATOM 2572 N N . ARG A 1 355 ? -15.395 9.716 17.948 1.00 86.88 355 ARG A N 1
ATOM 2573 C CA . ARG A 1 355 ? -15.993 10.455 16.828 1.00 86.88 355 ARG A CA 1
ATOM 2574 C C . ARG A 1 355 ? -17.483 10.719 17.047 1.00 86.88 355 ARG A C 1
ATOM 2576 O O . ARG A 1 355 ? -17.941 11.804 16.720 1.00 86.88 355 ARG A O 1
ATOM 2583 N N . ALA A 1 356 ? -18.223 9.759 17.601 1.00 86.38 356 ALA A N 1
ATOM 2584 C CA . ALA A 1 356 ? -19.642 9.931 17.917 1.00 86.38 356 ALA A CA 1
ATOM 2585 C C . ALA A 1 356 ? -19.863 11.004 18.996 1.00 86.38 356 ALA A C 1
ATOM 2587 O O . ALA A 1 356 ? -20.716 11.871 18.829 1.00 86.38 356 ALA A O 1
ATOM 2588 N N . LEU A 1 357 ? -19.052 10.992 20.059 1.00 93.69 357 LEU A N 1
ATOM 2589 C CA . LEU A 1 357 ? -19.074 12.023 21.099 1.00 93.69 357 LEU A CA 1
ATOM 2590 C C . LEU A 1 357 ? -18.775 13.414 20.532 1.00 93.69 357 LEU A C 1
ATOM 2592 O O . LEU A 1 357 ? -19.481 14.362 20.862 1.00 93.69 357 LEU A O 1
ATOM 2596 N N . VAL A 1 358 ? -17.756 13.538 19.674 1.00 93.50 358 VAL A N 1
ATOM 2597 C CA . VAL A 1 358 ? -17.396 14.823 19.052 1.00 93.50 358 VAL A CA 1
ATOM 2598 C C . VAL A 1 358 ? -18.499 15.319 18.120 1.00 93.50 358 VAL A C 1
ATOM 2600 O O . VAL A 1 358 ? -18.916 16.463 18.255 1.00 93.50 358 VAL A O 1
ATOM 2603 N N . ALA A 1 359 ? -19.035 14.460 17.251 1.00 87.12 359 ALA A N 1
ATOM 2604 C CA . ALA A 1 359 ? -20.112 14.840 16.336 1.00 87.12 359 ALA A CA 1
ATOM 2605 C C . ALA A 1 359 ? -21.370 15.318 17.084 1.00 87.12 359 ALA A C 1
ATOM 2607 O O . ALA A 1 359 ? -21.998 16.303 16.696 1.00 87.12 359 ALA A O 1
ATOM 2608 N N . GLU A 1 360 ? -21.732 14.654 18.186 1.00 89.31 360 GLU A N 1
ATOM 2609 C CA . GLU A 1 360 ? -22.856 15.095 19.014 1.00 89.31 360 GLU A CA 1
ATOM 2610 C C . GLU A 1 360 ? -22.542 16.402 19.752 1.00 89.31 360 GLU A C 1
ATOM 2612 O O . GLU A 1 360 ? -23.404 17.275 19.860 1.00 89.31 360 GLU A O 1
ATOM 2617 N N . ALA A 1 361 ? -21.298 16.594 20.202 1.00 91.81 361 ALA A N 1
ATOM 2618 C CA . ALA A 1 361 ? -20.878 17.852 20.805 1.00 91.81 361 ALA A CA 1
ATOM 2619 C C . ALA A 1 361 ? -20.968 19.023 19.818 1.00 91.81 361 ALA A C 1
ATOM 2621 O O . ALA A 1 361 ? -21.513 20.070 20.164 1.00 91.81 361 ALA A O 1
ATOM 2622 N N . GLU A 1 362 ? -20.505 18.835 18.582 1.00 90.12 362 GLU A N 1
ATOM 2623 C CA . GLU A 1 362 ? -20.630 19.809 17.494 1.00 90.12 362 GLU A CA 1
ATOM 2624 C C . GLU A 1 362 ? -22.098 20.129 17.196 1.00 90.12 362 GLU A C 1
ATOM 2626 O O . GLU A 1 362 ? -22.460 21.301 17.072 1.00 90.12 362 GLU A O 1
ATOM 2631 N N . ARG A 1 363 ? -22.968 19.110 17.150 1.00 88.56 363 ARG A N 1
ATOM 2632 C CA . ARG A 1 363 ? -24.412 19.287 16.946 1.00 88.56 363 ARG A CA 1
ATOM 2633 C C . ARG A 1 363 ? -25.043 20.129 18.056 1.00 88.56 363 ARG A C 1
ATOM 2635 O O . ARG A 1 363 ? -25.804 21.050 17.759 1.00 88.56 363 ARG A O 1
ATOM 2642 N N . VAL A 1 364 ? -24.731 19.833 19.321 1.00 87.06 364 VAL A N 1
ATOM 2643 C CA . VAL A 1 364 ? -25.228 20.581 20.490 1.00 87.06 364 VAL A CA 1
ATOM 2644 C C . VAL A 1 364 ? -24.717 22.023 20.472 1.00 87.06 364 VAL A C 1
ATOM 2646 O O . VAL A 1 364 ? -25.504 22.953 20.636 1.00 87.06 364 VAL A O 1
ATOM 2649 N N . MET A 1 365 ? -23.423 22.231 20.215 1.00 89.19 365 MET A N 1
ATOM 2650 C CA . MET A 1 365 ? -22.825 23.568 20.131 1.00 89.19 365 MET A CA 1
ATOM 2651 C C . MET A 1 365 ? -23.421 24.391 18.980 1.00 89.19 365 MET A C 1
ATOM 2653 O O . MET A 1 365 ? -23.775 25.555 19.176 1.00 89.19 365 MET A O 1
ATOM 2657 N N . GLY A 1 366 ? -23.588 23.785 17.802 1.00 86.25 366 GLY A N 1
ATOM 2658 C CA . GLY A 1 366 ? -24.181 24.429 16.631 1.00 86.25 366 GLY A CA 1
ATOM 2659 C C . GLY A 1 366 ? -25.652 24.795 16.839 1.00 86.25 366 GLY A C 1
ATOM 2660 O O . GLY A 1 366 ? -26.058 25.908 16.510 1.00 86.25 366 GLY A O 1
ATOM 2661 N N . ALA A 1 367 ? -26.442 23.911 17.462 1.00 83.62 367 ALA A N 1
ATOM 2662 C CA . ALA A 1 367 ? -27.822 24.213 17.852 1.00 83.62 367 ALA A CA 1
ATOM 2663 C C . ALA A 1 367 ? -27.904 25.357 18.882 1.00 83.62 367 ALA A C 1
ATOM 2665 O O . ALA A 1 367 ? -28.862 26.127 18.870 1.00 83.62 367 ALA A O 1
ATOM 2666 N N . GLY A 1 368 ? -26.879 25.503 19.728 1.00 83.62 368 GLY A N 1
ATOM 2667 C CA . GLY A 1 368 ? -26.703 26.631 20.646 1.00 83.62 368 GLY A CA 1
ATOM 2668 C C . GLY A 1 368 ? -26.224 27.933 19.989 1.00 83.62 368 GLY A C 1
ATOM 2669 O O . GLY A 1 368 ? -25.954 28.899 20.698 1.00 83.62 368 GLY A O 1
ATOM 2670 N N . GLY A 1 369 ? -26.093 27.980 18.657 1.00 85.88 369 GLY A N 1
ATOM 2671 C CA . GLY A 1 369 ? -25.675 29.173 17.916 1.00 85.88 369 GLY A CA 1
ATOM 2672 C C . GLY A 1 369 ? -24.174 29.468 17.979 1.00 85.88 369 GLY A C 1
ATOM 2673 O O . GLY A 1 369 ? -23.759 30.577 17.645 1.00 85.88 369 GLY A O 1
ATOM 2674 N N . LEU A 1 370 ? -23.350 28.504 18.402 1.00 88.31 370 LEU A N 1
ATOM 2675 C CA . LEU A 1 370 ? -21.900 28.674 18.476 1.00 88.31 370 LEU A CA 1
ATOM 2676 C C . LEU A 1 370 ? -21.273 28.381 17.101 1.00 88.31 370 LEU A C 1
ATOM 2678 O O . LEU A 1 370 ? -21.345 27.247 16.629 1.00 88.31 370 LEU A O 1
ATOM 2682 N N . PRO A 1 371 ? -20.617 29.359 16.450 1.00 87.12 371 PRO A N 1
ATOM 2683 C CA . PRO A 1 371 ? -20.099 29.202 15.089 1.00 87.12 371 PRO A CA 1
ATOM 2684 C C . PRO A 1 371 ? -18.792 28.400 15.006 1.00 87.12 371 PRO A C 1
ATOM 2686 O O . PRO A 1 371 ? -18.302 28.149 13.908 1.00 87.12 371 PRO A O 1
ATOM 2689 N N . GLN A 1 372 ? -18.175 28.057 16.141 1.00 89.56 372 GLN A N 1
ATOM 2690 C CA . GLN A 1 372 ? -16.876 27.388 16.182 1.00 89.56 372 GLN A CA 1
ATOM 2691 C C . GLN A 1 372 ? -16.681 26.614 17.490 1.00 89.56 372 GLN A C 1
ATOM 2693 O O . GLN A 1 372 ? -17.064 27.105 18.554 1.00 89.56 372 GLN A O 1
ATOM 2698 N N . ALA A 1 373 ? -16.006 25.464 17.405 1.00 91.81 373 ALA A N 1
ATOM 2699 C CA . ALA A 1 373 ? -15.482 24.708 18.539 1.00 91.81 373 ALA A CA 1
ATOM 2700 C C . ALA A 1 373 ? -13.946 24.793 18.590 1.00 91.81 373 ALA A C 1
ATOM 2702 O O . ALA A 1 373 ? -13.273 24.655 17.569 1.00 91.81 373 ALA A O 1
ATOM 2703 N N . ASN A 1 374 ? -13.393 25.012 19.780 1.00 93.06 374 ASN A N 1
ATOM 2704 C CA . ASN A 1 374 ? -11.957 25.061 20.045 1.00 93.06 374 ASN A CA 1
ATOM 2705 C C . ASN A 1 374 ? -11.530 23.909 20.957 1.00 93.06 374 ASN A C 1
ATOM 2707 O O . ASN A 1 374 ? -12.327 23.389 21.734 1.00 93.06 374 ASN A O 1
ATOM 2711 N N . LEU A 1 375 ? -10.249 23.557 20.916 1.00 93.31 375 LEU A N 1
ATOM 2712 C CA . LEU A 1 375 ? -9.640 22.579 21.812 1.00 93.31 375 LEU A CA 1
ATOM 2713 C C . LEU A 1 375 ? -8.147 22.863 21.970 1.00 93.31 375 LEU A C 1
ATOM 2715 O O . LEU A 1 375 ? -7.555 23.578 21.160 1.00 93.31 375 LEU A O 1
ATOM 2719 N N . LEU A 1 376 ? -7.544 22.302 23.016 1.00 90.12 376 LEU A N 1
ATOM 2720 C CA . LEU A 1 376 ? -6.102 22.334 23.236 1.00 90.12 376 LEU A CA 1
ATOM 2721 C C . LEU A 1 376 ? -5.569 20.905 23.276 1.00 90.12 376 LEU A C 1
ATOM 2723 O O . LEU A 1 376 ? -6.107 20.052 23.978 1.00 90.12 376 LEU A O 1
ATOM 2727 N N . VAL A 1 377 ? -4.487 20.669 22.541 1.00 88.50 377 VAL A N 1
ATOM 2728 C CA . VAL A 1 377 ? -3.765 19.395 22.522 1.00 88.50 377 VAL A CA 1
ATOM 2729 C C . VAL A 1 377 ? -2.328 19.672 22.925 1.00 88.50 377 VAL A C 1
ATOM 2731 O O . VAL A 1 377 ? -1.737 20.654 22.472 1.00 88.50 377 VAL A O 1
ATOM 2734 N N . PHE A 1 378 ? -1.757 18.822 23.776 1.00 85.25 378 PHE A N 1
ATOM 2735 C CA . PHE A 1 378 ? -0.333 18.906 24.075 1.00 85.25 378 PHE A CA 1
ATOM 2736 C C . PHE A 1 378 ? 0.493 18.650 22.808 1.00 85.25 378 PHE A C 1
ATOM 2738 O O . PHE A 1 378 ? 0.167 17.779 21.998 1.00 85.25 378 PHE A O 1
ATOM 2745 N N . ALA A 1 379 ? 1.564 19.426 22.631 1.00 82.50 379 ALA A N 1
ATOM 2746 C CA . ALA A 1 379 ? 2.388 19.392 21.422 1.00 82.50 379 ALA A CA 1
ATOM 2747 C C . ALA A 1 379 ? 3.073 18.031 21.188 1.00 82.50 379 ALA A C 1
ATOM 2749 O O . ALA A 1 379 ? 3.381 17.683 20.052 1.00 82.50 379 ALA A O 1
ATOM 2750 N N . ASP A 1 380 ? 3.288 17.254 22.247 1.00 83.19 380 ASP A N 1
ATOM 2751 C CA . ASP A 1 380 ? 3.863 15.908 22.221 1.00 83.19 380 ASP A CA 1
ATOM 2752 C C . ASP A 1 380 ? 2.814 14.790 22.061 1.00 83.19 380 ASP A C 1
ATOM 2754 O O . ASP A 1 380 ? 3.170 13.656 21.735 1.00 83.19 380 ASP A O 1
ATOM 2758 N N . ASN A 1 381 ? 1.520 15.093 22.205 1.00 83.44 381 ASN A N 1
ATOM 2759 C CA . ASN A 1 381 ? 0.436 14.125 22.056 1.00 83.44 381 ASN A CA 1
ATOM 2760 C C . ASN A 1 381 ? -0.014 14.001 20.588 1.00 83.44 381 ASN A C 1
ATOM 2762 O O . ASN A 1 381 ? -1.081 14.486 20.203 1.00 83.44 381 ASN A O 1
ATOM 2766 N N . ARG A 1 382 ? 0.819 13.352 19.763 1.00 80.94 382 ARG A N 1
ATOM 2767 C CA . ARG A 1 382 ? 0.554 13.169 18.321 1.00 80.94 382 ARG A CA 1
ATOM 2768 C C . ARG A 1 382 ? -0.716 12.368 18.039 1.00 80.94 382 ARG A C 1
ATOM 2770 O O . ARG A 1 382 ? -1.472 12.741 17.155 1.00 80.94 382 ARG A O 1
ATOM 2777 N N . ASP A 1 383 ? -1.001 11.339 18.839 1.00 77.06 383 ASP A N 1
ATOM 2778 C CA . ASP A 1 383 ? -2.213 10.521 18.688 1.00 77.06 383 ASP A CA 1
ATOM 2779 C C . ASP A 1 383 ? -3.489 11.377 18.776 1.00 77.06 383 ASP A C 1
ATOM 2781 O O . ASP A 1 383 ? -4.435 11.187 18.006 1.00 77.06 383 ASP A O 1
ATOM 2785 N N . ALA A 1 384 ? -3.517 12.340 19.704 1.00 85.12 384 ALA A N 1
ATOM 2786 C CA . ALA A 1 384 ? -4.616 13.289 19.800 1.00 85.12 384 ALA A CA 1
ATOM 2787 C C . ALA A 1 384 ? -4.620 14.278 18.623 1.00 85.12 384 ALA A C 1
ATOM 2789 O O . ALA A 1 384 ? -5.695 14.556 18.099 1.00 85.12 384 ALA A O 1
ATOM 2790 N N . GLN A 1 385 ? -3.461 14.777 18.178 1.00 86.06 385 GLN A N 1
ATOM 2791 C CA . GLN A 1 385 ? -3.369 15.671 17.011 1.00 86.06 385 GLN A CA 1
ATOM 2792 C C . GLN A 1 385 ? -3.962 15.008 15.755 1.00 86.06 385 GLN A C 1
ATOM 2794 O O . GLN A 1 385 ? -4.913 15.540 15.185 1.00 86.06 385 GLN A O 1
ATOM 2799 N N . ASP A 1 386 ? -3.523 13.792 15.418 1.00 81.88 386 ASP A N 1
ATOM 2800 C CA . ASP A 1 386 ? -4.013 13.022 14.265 1.00 81.88 386 ASP A CA 1
ATOM 2801 C C . ASP A 1 386 ? -5.513 12.697 14.368 1.00 81.88 386 ASP A C 1
ATOM 2803 O O . ASP A 1 386 ? -6.229 12.576 13.368 1.00 81.88 386 ASP A O 1
ATOM 2807 N N . PHE A 1 387 ? -6.017 12.480 15.587 1.00 85.69 387 PHE A N 1
ATOM 2808 C CA . PHE A 1 387 ? -7.446 12.282 15.822 1.00 85.69 387 PHE A CA 1
ATOM 2809 C C . PHE A 1 387 ? -8.248 13.541 15.472 1.00 85.69 387 PHE A C 1
ATOM 2811 O O . PHE A 1 387 ? -9.240 13.436 14.751 1.00 85.69 387 PHE A O 1
ATOM 2818 N N . TRP A 1 388 ? -7.819 14.713 15.943 1.00 91.94 388 TRP A N 1
ATOM 2819 C CA . TRP A 1 388 ? -8.518 15.977 15.708 1.00 91.94 388 TRP A CA 1
ATOM 2820 C C . TRP A 1 388 ? -8.429 16.437 14.247 1.00 91.94 388 TRP A C 1
ATOM 2822 O O . TRP A 1 388 ? -9.441 16.854 13.683 1.00 91.94 388 TRP A O 1
ATOM 2832 N N . GLU A 1 389 ? -7.275 16.273 13.598 1.00 86.88 389 GLU A N 1
ATOM 2833 C CA . GLU A 1 389 ? -7.094 16.615 12.179 1.00 86.88 389 GLU A CA 1
ATOM 2834 C C . GLU A 1 389 ? -8.020 15.803 11.265 1.00 86.88 389 GLU A C 1
ATOM 2836 O O . GLU A 1 389 ? -8.676 16.361 10.384 1.00 86.88 389 GLU A O 1
ATOM 2841 N N . ARG A 1 390 ? -8.181 14.498 11.528 1.00 81.94 390 ARG A N 1
ATOM 2842 C CA . ARG A 1 390 ? -9.135 13.642 10.795 1.00 81.94 390 ARG A CA 1
ATOM 2843 C C . ARG A 1 390 ? -10.597 14.048 10.977 1.00 81.94 390 ARG A C 1
ATOM 2845 O O . ARG A 1 390 ? -11.432 13.685 10.149 1.00 81.94 390 ARG A O 1
ATOM 2852 N N . LEU A 1 391 ? -10.917 14.763 12.053 1.00 81.44 391 LEU A N 1
ATOM 2853 C CA . LEU A 1 391 ? -12.248 15.320 12.301 1.00 81.44 391 LEU A CA 1
ATOM 2854 C C . LEU A 1 391 ? -12.421 16.730 11.716 1.00 81.44 391 LEU A C 1
ATOM 2856 O O . LEU A 1 391 ? -13.497 17.301 11.836 1.00 81.44 391 LEU A O 1
ATOM 2860 N N . GLY A 1 392 ? -11.402 17.274 11.043 1.00 86.25 392 GLY A N 1
ATOM 2861 C CA . GLY A 1 392 ? -11.458 18.588 10.402 1.00 86.25 392 GLY A CA 1
ATOM 2862 C C . GLY A 1 392 ? -11.032 19.748 11.304 1.00 86.25 392 GLY A C 1
ATOM 2863 O O . GLY A 1 392 ? -11.180 20.904 10.909 1.00 86.25 392 GLY A O 1
ATOM 2864 N N . TYR A 1 393 ? -10.477 19.474 12.488 1.00 90.12 393 TYR A N 1
ATOM 2865 C CA . TYR A 1 393 ? -9.881 20.509 13.329 1.00 90.12 393 TYR A CA 1
ATOM 2866 C C . TYR A 1 393 ? -8.486 20.855 12.810 1.00 90.12 393 TYR A C 1
ATOM 2868 O O . TYR A 1 393 ? -7.599 20.009 12.758 1.00 90.12 393 TYR A O 1
ATOM 2876 N N . SER A 1 394 ? -8.279 22.117 12.445 1.00 87.12 394 SER A N 1
ATOM 2877 C CA . SER A 1 394 ? -6.992 22.614 11.956 1.00 87.12 394 SER A CA 1
ATOM 2878 C C . SER A 1 394 ? -6.187 23.297 13.060 1.00 87.12 394 SER A C 1
ATOM 2880 O O . SER A 1 394 ? -6.732 24.112 13.815 1.00 87.12 394 SER A O 1
ATOM 2882 N N . ALA A 1 395 ? -4.875 23.063 13.092 1.00 83.25 395 ALA A N 1
ATOM 2883 C CA . ALA A 1 395 ? -3.972 23.824 13.945 1.00 83.25 395 ALA A CA 1
ATOM 2884 C C . ALA A 1 395 ? -3.984 25.317 13.563 1.00 83.25 395 ALA A C 1
ATOM 2886 O O . ALA A 1 395 ? -3.852 25.691 12.399 1.00 83.25 395 ALA A O 1
ATOM 2887 N N . SER A 1 396 ? -4.138 26.179 14.566 1.00 73.38 396 SER A N 1
ATOM 2888 C CA . SER A 1 396 ? -3.899 27.621 14.434 1.00 73.38 396 SER A CA 1
ATOM 2889 C C . SER A 1 396 ? -2.462 27.946 14.866 1.00 73.38 396 SER A C 1
ATOM 2891 O O . SER A 1 396 ? -1.799 27.103 15.467 1.00 73.38 396 SER A O 1
ATOM 2893 N N . ALA A 1 397 ? -1.977 29.157 14.560 1.00 71.75 397 ALA A N 1
ATOM 2894 C CA . ALA A 1 397 ? -0.661 29.675 14.974 1.00 71.75 397 ALA A CA 1
ATOM 2895 C C . ALA A 1 397 ? -0.282 29.299 16.431 1.00 71.75 397 ALA A C 1
ATOM 2897 O O . ALA A 1 397 ? -1.181 29.134 17.258 1.00 71.75 397 ALA A O 1
ATOM 2898 N N . PRO A 1 398 ? 1.018 29.189 16.782 1.00 76.31 398 PRO A N 1
ATOM 2899 C CA . PRO A 1 398 ? 1.457 28.614 18.056 1.00 76.31 398 PRO A CA 1
ATOM 2900 C C . PRO A 1 398 ? 0.777 29.271 19.267 1.00 76.31 398 PRO A C 1
ATOM 2902 O O . PRO A 1 398 ? 0.951 30.460 19.536 1.00 76.31 398 PRO A O 1
ATOM 2905 N N . VAL A 1 399 ? 0.006 28.474 20.012 1.00 77.38 399 VAL A N 1
ATOM 2906 C CA . VAL A 1 399 ? -0.711 28.905 21.217 1.00 77.38 399 VAL A CA 1
ATOM 2907 C C . VAL A 1 399 ? 0.170 28.671 22.443 1.00 77.38 399 VAL A C 1
ATOM 2909 O O . VAL A 1 399 ? 0.682 27.576 22.653 1.00 77.38 399 VAL A O 1
ATOM 2912 N N . THR A 1 400 ? 0.326 29.691 23.290 1.00 81.94 400 THR A N 1
ATOM 2913 C CA . THR A 1 400 ? 0.961 29.555 24.610 1.00 81.94 400 THR A CA 1
ATOM 2914 C C . THR A 1 400 ? -0.106 29.620 25.698 1.00 81.94 400 THR A C 1
ATOM 2916 O O . THR A 1 400 ? -0.691 30.679 25.921 1.00 81.94 400 THR A O 1
ATOM 2919 N N . LEU A 1 401 ? -0.340 28.511 26.407 1.00 82.00 401 LEU A N 1
ATOM 2920 C CA . LEU A 1 401 ? -1.244 28.487 27.559 1.00 82.00 401 LEU A CA 1
ATOM 2921 C C . LEU A 1 401 ? -0.551 29.087 28.794 1.00 82.00 401 LEU A C 1
ATOM 2923 O O . LEU A 1 401 ? 0.562 28.699 29.160 1.00 82.00 401 LEU A O 1
ATOM 2927 N N . ARG A 1 402 ? -1.212 30.045 29.447 1.00 82.38 402 ARG A N 1
ATOM 2928 C CA . ARG A 1 402 ? -0.786 30.650 30.716 1.00 82.38 402 ARG A CA 1
ATOM 2929 C C . ARG A 1 402 ? -1.969 30.642 31.673 1.00 82.38 402 ARG A C 1
ATOM 2931 O O . ARG A 1 402 ? -3.039 31.124 31.319 1.00 82.38 402 ARG A O 1
ATOM 2938 N N . SER A 1 403 ? -1.750 30.153 32.886 1.00 81.38 403 SER A N 1
ATOM 2939 C CA . SER A 1 403 ? -2.790 30.040 33.908 1.00 81.38 403 SER A CA 1
ATOM 2940 C C . SER A 1 403 ? -2.347 30.751 35.184 1.00 81.38 403 SER A C 1
ATOM 2942 O O . SER A 1 403 ? -1.186 30.658 35.578 1.00 81.38 403 SER A O 1
ATOM 2944 N N . LYS A 1 404 ? -3.270 31.461 35.840 1.00 80.25 404 LYS A N 1
ATOM 2945 C CA . LYS A 1 404 ? -3.077 32.065 37.166 1.00 80.25 404 LYS A CA 1
ATOM 2946 C C . LYS A 1 404 ? -4.269 31.705 38.041 1.00 80.25 404 LYS A C 1
ATOM 2948 O O . LYS A 1 404 ? -5.411 31.896 37.633 1.00 80.25 404 LYS A O 1
ATOM 2953 N N . ARG A 1 405 ? -4.007 31.224 39.255 1.00 75.44 405 ARG A N 1
ATOM 2954 C CA . ARG A 1 405 ? -5.062 30.911 40.221 1.00 75.44 405 ARG A CA 1
ATOM 2955 C C . ARG A 1 405 ? -5.672 32.202 40.768 1.00 75.44 405 ARG A C 1
ATOM 2957 O O . ARG A 1 405 ? -4.954 33.113 41.180 1.00 75.44 405 ARG A O 1
ATOM 2964 N N . LEU A 1 406 ? -6.998 32.275 40.764 1.00 77.12 406 LEU A N 1
ATOM 2965 C CA . LEU A 1 406 ? -7.748 33.377 41.360 1.00 77.12 406 LEU A CA 1
ATOM 2966 C C . LEU A 1 406 ? -8.122 32.989 42.797 1.00 77.12 406 LEU A C 1
ATOM 2968 O O . LEU A 1 406 ? -8.534 31.859 43.039 1.00 77.12 406 LEU A O 1
ATOM 2972 N N . GLY A 1 407 ? -7.938 33.900 43.756 1.00 74.94 407 GLY A N 1
ATOM 2973 C CA . GLY A 1 407 ? -8.300 33.673 45.164 1.00 74.94 407 GLY A CA 1
ATOM 2974 C C . GLY A 1 407 ? -7.359 32.771 45.977 1.00 74.94 407 GLY A C 1
ATOM 2975 O O . GLY A 1 407 ? -7.659 32.495 47.133 1.00 74.94 407 GLY A O 1
ATOM 2976 N N . ALA A 1 408 ? -6.227 32.324 45.421 1.00 63.44 408 ALA A N 1
ATOM 2977 C CA . ALA A 1 408 ? -5.228 31.559 46.170 1.00 63.44 408 ALA A CA 1
ATOM 2978 C C . ALA A 1 408 ? -4.264 32.461 46.942 1.00 63.44 408 ALA A C 1
ATOM 2980 O O . ALA A 1 408 ? -3.753 33.445 46.402 1.00 63.44 408 ALA A O 1
ATOM 2981 N N . SER A 1 409 ? -3.986 32.087 48.191 1.00 57.09 409 SER A N 1
ATOM 2982 C CA . SER A 1 409 ? -2.894 32.672 48.967 1.00 57.09 409 SER A CA 1
ATOM 2983 C C . SER A 1 409 ? -1.547 32.252 48.350 1.00 57.09 409 SER A C 1
ATOM 2985 O O . SER A 1 409 ? -1.436 31.106 47.910 1.00 57.09 409 SER A O 1
ATOM 2987 N N . PRO A 1 410 ? -0.509 33.114 48.329 1.00 57.56 410 PRO A N 1
ATOM 2988 C CA . PRO A 1 410 ? 0.815 32.774 47.788 1.00 57.56 410 PRO A CA 1
ATOM 2989 C C . PRO A 1 410 ? 1.490 31.543 48.427 1.00 57.56 410 PRO A C 1
ATOM 2991 O O . PRO A 1 410 ? 2.528 31.108 47.939 1.00 57.56 410 PRO A O 1
ATOM 2994 N N . ALA A 1 411 ? 0.935 31.011 49.520 1.00 54.38 411 ALA A N 1
ATOM 2995 C CA . ALA A 1 411 ? 1.446 29.859 50.257 1.00 54.38 411 ALA A CA 1
ATOM 2996 C C . ALA A 1 411 ? 0.908 28.494 49.778 1.00 54.38 411 ALA A C 1
ATOM 2998 O O . ALA A 1 411 ? 1.389 27.470 50.257 1.00 54.38 411 ALA A O 1
ATOM 2999 N N . ASP A 1 412 ? -0.059 28.450 48.856 1.00 48.84 412 ASP A N 1
ATOM 3000 C CA . ASP A 1 412 ? -0.539 27.175 48.314 1.00 48.84 412 ASP A CA 1
ATOM 3001 C C . ASP A 1 412 ? 0.406 26.685 47.199 1.00 48.84 412 ASP A C 1
ATOM 3003 O O . ASP A 1 412 ? 0.526 27.372 46.179 1.00 48.84 412 ASP A O 1
ATOM 3007 N N . PRO A 1 413 ? 1.062 25.516 47.336 1.00 48.59 413 PRO A N 1
ATOM 3008 C CA . PRO A 1 413 ? 1.967 25.005 46.308 1.00 48.59 413 PRO A CA 1
ATOM 3009 C C . PRO A 1 413 ? 1.239 24.730 44.978 1.00 48.59 413 PRO A C 1
ATOM 3011 O O . PRO A 1 413 ? 0.051 24.376 44.971 1.00 48.59 413 PRO A O 1
ATOM 3014 N N . CYS A 1 414 ? 1.970 24.946 43.870 1.00 46.47 414 CYS A N 1
ATOM 3015 C CA . CYS A 1 414 ? 1.562 24.771 42.462 1.00 46.47 414 CYS A CA 1
ATOM 3016 C C . CYS A 1 414 ? 1.061 23.372 42.111 1.00 46.47 414 CYS A C 1
ATOM 3018 O O . CYS A 1 414 ? 1.486 22.399 42.763 1.00 46.47 414 CYS A O 1
#

Secondary structure (DSSP, 8-state):
-PPTTPPPBGGGG-SEEEEESBTTTEETTEEPTTHHHHHHHHHHTT-EEEEEE---SS-HHHHHHHHHHTT----GGGEEEHHHHHHHTSPTT--EEEES-HHHHHHHHHHT--B-SSGGG-SEEEE---TT--HHHHHHHHHHHHTT-EEEES---SEEEETTEEEE-HHHHHHHHHHHHS-PPEE-STTSHHHHHHHHTTS-SS-EEEEES-IIIIIHHHHTTT-EEEEETTSSS-GGGGGG-SSPPSEEESSGGGGGSB-----GGGEEEEE--GGGHHHHHHHHHHTT-GGG-S-HHHHHHHHHHHT-S-EEEEEETTEEEEEEEEEE-SS-EEEEEEEE-GGGTTSSHHHHHHHHHHHHHHHTT---EEE---TT-HHHHHHHHHTTPPPPS--------SS--TTS--